Protein AF-A0A937VFS0-F1 (afdb_monomer)

Structure (mmCIF, N/CA/C/O backbone):
data_AF-A0A937VFS0-F1
#
_entry.id   AF-A0A937VFS0-F1
#
loop_
_atom_site.group_PDB
_atom_site.id
_atom_site.type_symbol
_atom_site.label_atom_id
_atom_site.label_alt_id
_atom_site.label_comp_id
_atom_site.label_asym_id
_atom_site.label_entity_id
_atom_site.label_seq_id
_atom_site.pdbx_PDB_ins_code
_atom_site.Cartn_x
_atom_site.Cartn_y
_atom_site.Cartn_z
_atom_site.occupancy
_atom_site.B_iso_or_equiv
_atom_site.auth_seq_id
_atom_site.auth_comp_id
_atom_site.auth_asym_id
_atom_site.auth_atom_id
_atom_site.pdbx_PDB_model_num
ATOM 1 N N . MET A 1 1 ? -36.036 28.604 27.151 1.00 49.78 1 MET A N 1
ATOM 2 C CA . MET A 1 1 ? -35.377 28.266 25.862 1.00 49.78 1 MET A CA 1
ATOM 3 C C . MET A 1 1 ? -34.159 29.137 25.512 1.00 49.78 1 MET A C 1
ATOM 5 O O . MET A 1 1 ? -33.179 28.580 25.036 1.00 49.78 1 MET A O 1
ATOM 9 N N . GLY A 1 2 ? -34.149 30.454 25.779 1.00 55.84 2 GLY A N 1
ATOM 10 C CA . GLY A 1 2 ? -33.044 31.351 25.376 1.00 55.84 2 GLY A CA 1
ATOM 11 C C . GLY A 1 2 ? -31.648 31.045 25.956 1.00 55.84 2 GLY A C 1
ATOM 12 O O . GLY A 1 2 ? -30.674 31.070 25.211 1.00 55.84 2 GLY A O 1
ATOM 13 N N . LYS A 1 3 ? -31.529 30.680 27.246 1.00 60.06 3 LYS A N 1
ATOM 14 C CA . LYS A 1 3 ? -30.225 30.424 27.910 1.00 60.06 3 LYS A CA 1
ATOM 15 C C . LYS A 1 3 ? -29.471 29.181 27.395 1.00 60.06 3 LYS A C 1
ATOM 17 O O . LYS A 1 3 ? -28.246 29.168 27.371 1.00 60.06 3 LYS A O 1
ATOM 22 N N . ALA A 1 4 ? -30.187 28.134 26.980 1.00 59.44 4 ALA A N 1
ATOM 23 C CA . ALA A 1 4 ? -29.567 26.921 26.432 1.00 59.44 4 ALA A CA 1
ATOM 24 C C . ALA A 1 4 ? -29.065 27.144 24.995 1.00 59.44 4 ALA A C 1
ATOM 26 O O . ALA A 1 4 ? -27.988 26.683 24.620 1.00 59.44 4 ALA A O 1
ATOM 27 N N . MET A 1 5 ? -29.817 27.919 24.209 1.00 60.12 5 MET A N 1
ATOM 28 C CA . MET A 1 5 ? -29.445 28.284 22.843 1.00 60.12 5 MET A CA 1
ATOM 29 C C . MET A 1 5 ? -28.196 29.180 22.816 1.00 60.12 5 MET A C 1
ATOM 31 O O . MET A 1 5 ? -27.306 28.962 21.997 1.00 60.12 5 MET A O 1
ATOM 35 N N . THR A 1 6 ? -28.068 30.121 23.759 1.00 73.94 6 THR A N 1
ATOM 36 C CA . THR A 1 6 ? -26.863 30.959 23.891 1.00 73.94 6 THR A CA 1
ATOM 37 C C . THR A 1 6 ? -25.636 30.168 24.347 1.00 73.94 6 THR A C 1
ATOM 39 O O . THR A 1 6 ? -24.530 30.448 23.887 1.00 73.94 6 THR A O 1
ATOM 42 N N . ALA A 1 7 ? -25.801 29.140 25.186 1.00 76.25 7 ALA A N 1
ATOM 43 C CA . ALA A 1 7 ? -24.705 28.253 25.577 1.00 76.25 7 ALA A CA 1
ATOM 44 C C . ALA A 1 7 ? -24.178 27.412 24.398 1.00 76.25 7 ALA A C 1
ATOM 46 O O . ALA A 1 7 ? -22.964 27.337 24.200 1.00 76.25 7 ALA A O 1
ATOM 47 N N . ASN A 1 8 ? -25.065 26.831 23.583 1.00 77.56 8 ASN A N 1
ATOM 48 C CA . ASN A 1 8 ? -24.670 26.053 22.402 1.00 77.56 8 ASN A CA 1
ATOM 49 C C . ASN A 1 8 ? -24.023 26.928 21.320 1.00 77.56 8 ASN A C 1
ATOM 51 O O . ASN A 1 8 ? -23.024 26.522 20.728 1.00 77.56 8 ASN A O 1
ATOM 55 N N . ALA A 1 9 ? -24.532 28.145 21.110 1.00 80.00 9 ALA A N 1
ATOM 56 C CA . ALA A 1 9 ? -23.933 29.101 20.182 1.00 80.00 9 ALA A CA 1
ATOM 57 C C . ALA A 1 9 ? -22.512 29.507 20.609 1.00 80.00 9 ALA A C 1
ATOM 59 O O . ALA A 1 9 ? -21.603 29.507 19.784 1.00 80.00 9 ALA A O 1
ATOM 60 N N . ARG A 1 10 ? -22.286 29.771 21.906 1.00 81.31 10 ARG A N 1
ATOM 61 C CA . ARG A 1 10 ? -20.939 30.050 22.440 1.00 81.31 10 ARG A CA 1
ATOM 62 C C . ARG A 1 10 ? -19.991 28.872 22.232 1.00 81.31 10 ARG A C 1
ATOM 64 O O . ARG A 1 10 ? -18.867 29.071 21.792 1.00 81.31 10 ARG A O 1
ATOM 71 N N . ARG A 1 11 ? -20.445 27.646 22.514 1.00 81.81 11 ARG A N 1
ATOM 72 C CA . ARG A 1 11 ? -19.661 26.420 22.283 1.00 81.81 11 ARG A CA 1
ATOM 73 C C . ARG A 1 11 ? -19.268 26.276 20.814 1.00 81.81 11 ARG A C 1
ATOM 75 O O . ARG A 1 11 ? -18.096 26.077 20.523 1.00 81.81 11 ARG A O 1
ATOM 82 N N . LEU A 1 12 ? -20.219 26.447 19.897 1.00 82.62 12 LEU A N 1
ATOM 83 C CA . LEU A 1 12 ? -19.935 26.413 18.465 1.00 82.62 12 LEU A CA 1
ATOM 84 C C . LEU A 1 12 ? -18.933 27.503 18.055 1.00 82.62 12 LEU A C 1
ATOM 86 O O . LEU A 1 12 ? -18.001 27.207 17.319 1.00 82.62 12 LEU A O 1
ATOM 90 N N . ALA A 1 13 ? -19.070 28.729 18.566 1.00 84.62 13 ALA A N 1
ATOM 91 C CA . ALA A 1 13 ? -18.135 29.815 18.271 1.00 84.62 13 ALA A CA 1
ATOM 92 C C . ALA A 1 13 ? -16.701 29.488 18.720 1.00 84.62 13 ALA A C 1
ATOM 94 O O . ALA A 1 13 ? -15.767 29.647 17.938 1.00 84.62 13 ALA A O 1
ATOM 95 N N . PHE A 1 14 ? -16.519 28.964 19.937 1.00 84.81 14 PHE A N 1
ATOM 96 C CA . PHE A 1 14 ? -15.198 28.541 20.405 1.00 84.81 14 PHE A CA 1
ATOM 97 C C . PHE A 1 14 ? -14.640 27.355 19.599 1.00 84.81 14 PHE A C 1
ATOM 99 O O . PHE A 1 14 ? -13.432 27.285 19.390 1.00 84.81 14 PHE A O 1
ATOM 106 N N . LEU A 1 15 ? -15.497 26.439 19.129 1.00 86.19 15 LEU A N 1
ATOM 107 C CA . LEU A 1 15 ? -15.070 25.300 18.316 1.00 86.19 15 LEU A CA 1
ATOM 108 C C . LEU A 1 15 ? -14.566 25.794 16.960 1.00 86.19 15 LEU A C 1
ATOM 110 O O . LEU A 1 15 ? -13.482 25.410 16.537 1.00 86.19 15 LEU A O 1
ATOM 114 N N . LEU A 1 16 ? -15.328 26.670 16.302 1.00 86.94 16 LEU A N 1
ATOM 115 C CA . LEU A 1 16 ? -14.942 27.274 15.028 1.00 86.94 16 LEU A CA 1
ATOM 116 C C . LEU A 1 16 ? -13.667 28.110 15.167 1.00 86.94 16 LEU A C 1
ATOM 118 O O . LEU A 1 16 ? -12.795 28.031 14.307 1.00 86.94 16 LEU A O 1
ATOM 122 N N . PHE A 1 17 ? -13.521 28.853 16.267 1.00 88.38 17 PHE A N 1
ATOM 123 C CA . PHE A 1 17 ? -12.296 29.592 16.567 1.00 88.38 17 PHE A CA 1
ATOM 124 C C . PHE A 1 17 ? -11.093 28.657 16.757 1.00 88.38 17 PHE A C 1
ATOM 126 O O . PHE A 1 17 ? -10.043 28.876 16.157 1.00 88.38 17 PHE A O 1
ATOM 133 N N . GLY A 1 18 ? -11.257 27.574 17.523 1.00 88.62 18 GLY A N 1
ATOM 134 C CA . GLY A 1 18 ? -10.220 26.559 17.711 1.00 88.62 18 GLY A CA 1
ATOM 135 C C . GLY A 1 18 ? -9.815 25.873 16.402 1.00 88.62 18 GLY A C 1
ATOM 136 O O . GLY A 1 18 ? -8.627 25.751 16.109 1.00 88.62 18 GLY A O 1
ATOM 137 N N . LEU A 1 19 ? -10.790 25.502 15.566 1.00 89.38 19 LEU A N 1
ATOM 138 C CA . LEU A 1 19 ? -10.541 24.955 14.228 1.00 89.38 19 LEU A CA 1
ATOM 139 C C . LEU A 1 19 ? -9.841 25.969 13.309 1.00 89.38 19 LEU A C 1
ATOM 141 O O . LEU A 1 19 ? -8.968 25.581 12.538 1.00 89.38 19 LEU A O 1
ATOM 145 N N . GLY A 1 20 ? -10.173 27.259 13.417 1.00 90.25 20 GLY A N 1
ATOM 146 C CA . GLY A 1 20 ? -9.498 28.339 12.695 1.00 90.25 20 GLY A CA 1
ATOM 147 C C . GLY A 1 20 ? -8.024 28.474 13.081 1.00 90.25 20 GLY A C 1
ATOM 148 O O . GLY A 1 20 ? -7.164 28.508 12.204 1.00 90.25 20 GLY A O 1
ATOM 149 N N . LEU A 1 21 ? -7.710 28.465 14.382 1.00 91.12 21 LEU A N 1
ATOM 150 C CA . LEU A 1 21 ? -6.324 28.460 14.870 1.00 91.12 21 LEU A CA 1
ATOM 151 C C . LEU A 1 21 ? -5.559 27.212 14.413 1.00 91.12 21 LEU A C 1
ATOM 153 O O . LEU A 1 21 ? -4.416 27.324 13.969 1.00 91.12 21 LEU A O 1
ATOM 157 N N . ALA A 1 22 ? -6.204 26.042 14.452 1.00 91.62 22 ALA A N 1
ATOM 158 C CA . ALA A 1 22 ? -5.615 24.806 13.948 1.00 91.62 22 ALA A CA 1
ATOM 159 C C . ALA A 1 22 ? -5.317 24.884 12.442 1.00 91.62 22 ALA A C 1
ATOM 161 O O . ALA A 1 22 ? -4.246 24.468 12.010 1.00 91.62 22 ALA A O 1
ATOM 162 N N . ALA A 1 23 ? -6.203 25.479 11.641 1.00 91.81 23 ALA A N 1
ATOM 163 C CA . ALA A 1 23 ? -5.957 25.688 10.215 1.00 91.81 23 ALA A CA 1
ATOM 164 C C . ALA A 1 23 ? -4.775 26.636 9.952 1.00 91.81 23 ALA A C 1
ATOM 166 O O . ALA A 1 23 ? -3.958 26.364 9.070 1.00 91.81 23 ALA A O 1
ATOM 167 N N . ILE A 1 24 ? -4.635 27.710 10.738 1.00 91.31 24 ILE A N 1
ATOM 168 C CA . ILE A 1 24 ? -3.489 28.626 10.633 1.00 91.31 24 ILE A CA 1
ATOM 169 C C . ILE A 1 24 ? -2.194 27.890 10.990 1.00 91.31 24 ILE A C 1
ATOM 171 O O . ILE A 1 24 ? -1.259 27.901 10.189 1.00 91.31 24 ILE A O 1
ATOM 175 N N . GLY A 1 25 ? -2.155 27.189 12.128 1.00 90.75 25 GLY A N 1
ATOM 176 C CA . GLY A 1 25 ? -0.986 26.404 12.537 1.00 90.75 25 GLY A CA 1
ATOM 177 C C . GLY A 1 25 ? -0.602 25.339 11.504 1.00 90.75 25 GLY A C 1
ATOM 178 O O . GLY A 1 25 ? 0.568 25.204 11.152 1.00 90.75 25 GLY A O 1
ATOM 179 N N . GLN A 1 26 ? -1.588 24.651 10.921 1.00 91.44 26 GLN A N 1
ATOM 180 C CA . GLN A 1 26 ? -1.348 23.680 9.853 1.00 91.44 26 GLN A CA 1
ATOM 181 C C . GLN A 1 26 ? -0.761 24.336 8.594 1.00 91.44 26 GLN A C 1
ATOM 183 O O . GLN A 1 26 ? 0.167 23.797 7.996 1.00 91.44 26 GLN A O 1
ATOM 188 N N . SER A 1 27 ? -1.230 25.532 8.223 1.00 91.00 27 SER A N 1
ATOM 189 C CA . SER A 1 27 ? -0.673 26.262 7.078 1.00 91.00 27 SER A CA 1
ATOM 190 C C . SER A 1 27 ? 0.799 26.651 7.274 1.00 91.00 27 SER A C 1
ATOM 192 O O . SER A 1 27 ? 1.555 26.709 6.303 1.00 91.00 27 SER A O 1
ATOM 194 N N . TYR A 1 28 ? 1.229 26.873 8.521 1.00 89.69 28 TYR A N 1
ATOM 195 C CA . TYR A 1 28 ? 2.627 27.158 8.846 1.00 89.69 28 TYR A CA 1
ATOM 196 C C . TYR A 1 28 ? 3.491 25.903 8.682 1.00 89.69 28 TYR A C 1
ATOM 198 O O . TYR A 1 28 ? 4.569 25.985 8.087 1.00 89.69 28 TYR A O 1
ATOM 206 N N . PHE A 1 29 ? 2.996 24.732 9.110 1.00 88.12 29 PHE A N 1
ATOM 207 C CA . PHE A 1 29 ? 3.655 23.453 8.826 1.00 88.12 29 PHE A CA 1
ATOM 208 C C . PHE A 1 29 ? 3.804 23.215 7.319 1.00 88.12 29 PHE A C 1
ATOM 210 O O . PHE A 1 29 ? 4.900 22.897 6.859 1.00 88.12 29 PHE A O 1
ATOM 217 N N . ASP A 1 30 ? 2.745 23.448 6.539 1.00 86.12 30 ASP A N 1
ATOM 218 C CA . ASP A 1 30 ? 2.755 23.226 5.087 1.00 86.12 30 ASP A CA 1
ATOM 219 C C . ASP A 1 30 ? 3.764 24.119 4.356 1.00 86.12 30 ASP A C 1
ATOM 221 O O . ASP A 1 30 ? 4.402 23.691 3.388 1.00 86.12 30 ASP A O 1
ATOM 225 N N . ARG A 1 31 ? 3.914 25.364 4.825 1.00 85.88 31 ARG A N 1
ATOM 226 C CA . ARG A 1 31 ? 4.885 26.334 4.299 1.00 85.88 31 ARG A CA 1
ATOM 227 C C . ARG A 1 31 ? 6.288 26.138 4.872 1.00 85.88 31 ARG A C 1
ATOM 229 O O . ARG A 1 31 ? 7.223 26.747 4.363 1.00 85.88 31 ARG A O 1
ATOM 236 N N . LYS A 1 32 ? 6.443 25.285 5.891 1.00 84.31 32 LYS A N 1
ATOM 237 C CA . LYS A 1 32 ? 7.685 25.070 6.650 1.00 84.31 32 LYS A CA 1
ATOM 238 C C . LYS A 1 32 ? 8.241 26.374 7.243 1.00 84.31 32 LYS A C 1
ATOM 240 O O . LYS A 1 32 ? 9.450 26.588 7.255 1.00 84.31 32 LYS A O 1
ATOM 245 N N . ILE A 1 33 ? 7.355 27.241 7.736 1.00 82.75 33 ILE A N 1
ATOM 246 C CA . ILE A 1 33 ? 7.699 28.539 8.337 1.00 82.75 33 ILE A CA 1
ATOM 247 C C . ILE A 1 33 ? 7.405 28.481 9.839 1.00 82.75 33 ILE A C 1
ATOM 249 O O . ILE A 1 33 ? 6.367 27.955 10.228 1.00 82.75 33 ILE A O 1
ATOM 253 N N . GLN A 1 34 ? 8.308 29.028 10.666 1.00 85.44 34 GLN A N 1
ATOM 254 C CA . GLN A 1 34 ? 8.106 29.239 12.111 1.00 85.44 34 GLN A CA 1
ATOM 255 C C . GLN A 1 34 ? 7.510 28.014 12.836 1.00 85.44 34 GLN A C 1
ATOM 257 O O . GLN A 1 34 ? 6.390 28.037 13.342 1.00 85.44 34 GLN A O 1
ATOM 262 N N . PHE A 1 35 ? 8.277 26.919 12.888 1.00 86.25 35 PHE A N 1
ATOM 263 C CA . PHE A 1 35 ? 7.813 25.623 13.403 1.00 86.25 35 PHE A CA 1
ATOM 264 C C . PHE A 1 35 ? 7.177 25.688 14.805 1.00 86.25 35 PHE A C 1
ATOM 266 O O . PHE A 1 35 ? 6.159 25.041 15.049 1.00 86.25 35 PHE A O 1
ATOM 273 N N . TYR A 1 36 ? 7.756 26.462 15.726 1.00 87.12 36 TYR A N 1
ATOM 274 C CA . TYR A 1 36 ? 7.223 26.577 17.086 1.00 87.12 36 TYR A CA 1
ATOM 275 C C . TYR A 1 36 ? 5.882 27.315 17.119 1.00 87.12 36 TYR A C 1
ATOM 277 O O . TYR A 1 36 ? 4.968 26.862 17.802 1.00 87.12 36 TYR A O 1
ATOM 285 N N . ASP A 1 37 ? 5.723 28.380 16.332 1.00 86.62 37 ASP A N 1
ATOM 286 C CA . ASP A 1 37 ? 4.456 29.114 16.229 1.00 86.62 37 ASP A CA 1
ATOM 287 C C . ASP A 1 37 ? 3.365 28.224 15.627 1.00 86.62 37 ASP A C 1
ATOM 289 O O . ASP A 1 37 ? 2.240 28.187 16.127 1.00 86.62 37 ASP A O 1
ATOM 293 N N . ALA A 1 38 ? 3.724 27.429 14.613 1.00 86.06 38 ALA A N 1
ATOM 294 C CA . ALA A 1 38 ? 2.848 26.418 14.029 1.00 86.06 38 ALA A CA 1
ATOM 295 C C . ALA A 1 38 ? 2.343 25.433 15.094 1.00 86.06 38 ALA A C 1
ATOM 297 O O . ALA A 1 38 ? 1.139 25.193 15.205 1.00 86.06 38 ALA A O 1
ATOM 298 N N . LEU A 1 39 ? 3.258 24.907 15.917 1.00 87.69 39 LEU A N 1
ATOM 299 C CA . LEU A 1 39 ? 2.944 23.960 16.983 1.00 87.69 39 LEU A CA 1
ATOM 300 C C . LEU A 1 39 ? 2.034 24.576 18.053 1.00 87.69 39 LEU A C 1
ATOM 302 O O . LEU A 1 39 ? 1.061 23.938 18.460 1.00 87.69 39 LEU A O 1
ATOM 306 N N . TRP A 1 40 ? 2.313 25.811 18.475 1.00 88.12 40 TRP A N 1
ATOM 307 C CA . TRP A 1 40 ? 1.502 26.524 19.462 1.00 88.12 40 TRP A CA 1
ATOM 308 C C . TRP A 1 40 ? 0.091 26.808 18.953 1.00 88.12 40 TRP A C 1
ATOM 310 O O . TRP A 1 40 ? -0.877 26.472 19.634 1.00 88.12 40 TRP A O 1
ATOM 320 N N . LEU A 1 41 ? -0.044 27.377 17.751 1.00 88.50 41 LEU A N 1
ATOM 321 C CA . LEU A 1 41 ? -1.343 27.693 17.152 1.00 88.50 41 LEU A CA 1
ATOM 322 C C . LEU A 1 41 ? -2.176 26.428 16.924 1.00 88.50 41 LEU A C 1
ATOM 324 O O . LEU A 1 41 ? -3.362 26.392 17.264 1.00 88.50 41 LEU A O 1
ATOM 328 N N . PHE A 1 42 ? -1.539 25.372 16.411 1.00 86.81 42 PHE A N 1
ATOM 329 C CA . PHE A 1 42 ? -2.190 24.091 16.163 1.00 86.81 42 PHE A CA 1
ATOM 330 C C . PHE A 1 42 ? -2.652 23.425 17.465 1.00 86.81 42 PHE A C 1
ATOM 332 O O . PHE A 1 42 ? -3.822 23.057 17.599 1.00 86.81 42 PHE A O 1
ATOM 339 N N . GLY A 1 43 ? -1.760 23.326 18.456 1.00 85.19 43 GLY A N 1
ATOM 340 C CA . GLY A 1 43 ? -2.053 22.728 19.757 1.00 85.19 43 GLY A CA 1
ATOM 341 C C . GLY A 1 43 ? -3.122 23.491 20.542 1.00 85.19 43 GLY A C 1
ATOM 342 O O . GLY A 1 43 ? -4.060 22.878 21.054 1.00 85.19 43 GLY A O 1
ATOM 343 N N . LEU A 1 44 ? -3.031 24.825 20.593 1.00 88.31 44 LEU A N 1
ATOM 344 C CA . LEU A 1 44 ? -4.012 25.678 21.270 1.00 88.31 44 LEU A CA 1
ATOM 345 C C . LEU A 1 44 ? -5.395 25.566 20.618 1.00 88.31 44 LEU A C 1
ATOM 347 O O . LEU A 1 44 ? -6.395 25.393 21.317 1.00 88.31 44 LEU A O 1
ATOM 351 N N . GLY A 1 45 ? -5.452 25.624 19.284 1.00 83.50 45 GLY A N 1
ATOM 352 C CA . GLY A 1 45 ? -6.698 25.512 18.530 1.00 83.50 45 GLY A CA 1
ATOM 353 C C . GLY A 1 45 ? -7.435 24.200 18.802 1.00 83.50 45 GLY A C 1
ATOM 354 O O . GLY A 1 45 ? -8.637 24.190 19.085 1.00 83.50 45 GLY A O 1
ATOM 355 N N . LEU A 1 46 ? -6.699 23.088 18.811 1.00 83.69 46 LEU A N 1
ATOM 356 C CA . LEU A 1 46 ? -7.252 21.770 19.114 1.00 83.69 46 LEU A CA 1
ATOM 357 C C . LEU A 1 46 ? -7.630 21.606 20.585 1.00 83.69 46 LEU A C 1
ATOM 359 O O . LEU A 1 46 ? -8.684 21.042 20.876 1.00 83.69 46 LEU A O 1
ATOM 363 N N . GLY A 1 47 ? -6.823 22.128 21.512 1.00 82.75 47 GLY A N 1
ATOM 364 C CA . GLY A 1 47 ? -7.147 22.126 22.939 1.00 82.75 47 GLY A CA 1
ATOM 365 C C . GLY A 1 47 ? -8.484 22.817 23.215 1.00 82.75 47 GLY A C 1
ATOM 366 O O . GLY A 1 47 ? -9.339 22.262 23.907 1.00 82.75 47 GLY A O 1
ATOM 367 N N . LEU A 1 48 ? -8.712 23.980 22.596 1.00 81.75 48 LEU A N 1
ATOM 368 C CA . LEU A 1 48 ? -9.991 24.690 22.666 1.00 81.75 48 LEU A CA 1
ATOM 369 C C . LEU A 1 48 ? -11.137 23.853 22.083 1.00 81.75 48 LEU A C 1
ATOM 371 O O . LEU A 1 48 ? -12.158 23.680 22.750 1.00 81.75 48 LEU A O 1
ATOM 375 N N . ALA A 1 49 ? -10.961 23.285 20.886 1.00 78.81 49 ALA A N 1
ATOM 376 C CA . ALA A 1 49 ? -11.970 22.454 20.226 1.00 78.81 49 ALA A CA 1
ATOM 377 C C . ALA A 1 49 ? -12.381 21.232 21.072 1.00 78.81 49 ALA A C 1
ATOM 379 O O . ALA A 1 49 ? -13.573 20.944 21.223 1.00 78.81 49 ALA A O 1
ATOM 380 N N . VAL A 1 50 ? -11.407 20.548 21.678 1.00 78.31 50 VAL A N 1
ATOM 381 C CA . VAL A 1 50 ? -11.635 19.373 22.529 1.00 78.31 50 VAL A CA 1
ATOM 382 C C . VAL A 1 50 ? -12.367 19.766 23.808 1.00 78.31 50 VAL A C 1
ATOM 384 O O . VAL A 1 50 ? -13.412 19.187 24.094 1.00 78.31 50 VAL A O 1
ATOM 387 N N . LEU A 1 51 ? -11.898 20.784 24.542 1.00 77.50 51 LEU A N 1
ATOM 388 C CA . LEU A 1 51 ? -12.507 21.231 25.809 1.00 77.50 51 LEU A CA 1
ATOM 389 C C . LEU A 1 51 ? -14.006 21.548 25.682 1.00 77.50 51 LEU A C 1
ATOM 391 O O . LEU A 1 51 ? -14.773 21.378 26.633 1.00 77.50 51 LEU A O 1
ATOM 395 N N . ILE A 1 52 ? -14.440 21.992 24.506 1.00 70.00 52 ILE A N 1
ATOM 396 C CA . ILE A 1 52 ? -15.845 22.271 24.204 1.00 70.00 52 ILE A CA 1
ATOM 397 C C . ILE A 1 52 ? -16.627 20.983 23.956 1.00 70.00 52 ILE A C 1
ATOM 399 O O . ILE A 1 52 ? -17.709 20.824 24.527 1.00 70.00 52 ILE A O 1
ATOM 403 N N . GLY A 1 53 ? -16.076 20.062 23.155 1.00 60.41 53 GLY A N 1
ATOM 404 C CA . GLY A 1 53 ? -16.669 18.744 22.909 1.00 60.41 53 GLY A CA 1
ATOM 405 C C . GLY A 1 53 ? -16.875 17.954 24.206 1.00 60.41 53 GLY A C 1
ATOM 406 O O . GLY A 1 53 ? -17.928 17.352 24.412 1.00 60.41 53 GLY A O 1
ATOM 407 N N . LEU A 1 54 ? -15.933 18.065 25.150 1.00 58.22 54 LEU A N 1
ATOM 408 C CA . LEU A 1 54 ? -16.027 17.453 26.481 1.00 58.22 54 LEU A CA 1
ATOM 409 C C . LEU A 1 54 ? -17.226 17.957 27.305 1.00 58.22 54 LEU A C 1
ATOM 411 O O . LEU A 1 54 ? -17.849 17.194 28.044 1.00 58.22 54 LEU A O 1
ATOM 415 N N . ARG A 1 55 ? -17.606 19.234 27.167 1.00 62.75 55 ARG A N 1
ATOM 416 C CA . ARG A 1 55 ? -18.732 19.833 27.914 1.00 62.75 55 ARG A CA 1
ATOM 417 C C . ARG A 1 55 ? -20.109 19.457 27.358 1.00 62.75 55 ARG A C 1
ATOM 419 O O . ARG A 1 55 ? -21.123 19.749 28.001 1.00 62.75 55 ARG A O 1
ATOM 426 N N . GLN A 1 56 ? -20.176 18.867 26.167 1.00 56.22 56 GLN A N 1
ATOM 427 C CA . GLN A 1 56 ? -21.427 18.436 25.541 1.00 56.22 56 GLN A CA 1
ATOM 428 C C . GLN A 1 56 ? -21.839 17.043 26.028 1.00 56.22 56 GLN A C 1
ATOM 430 O O . GLN A 1 56 ? -22.980 16.864 26.449 1.00 56.22 56 GLN A O 1
ATOM 435 N N . VAL A 1 57 ? -20.889 16.108 26.105 1.00 49.53 57 VAL A N 1
ATOM 436 C CA . VAL A 1 57 ? -21.149 14.736 26.571 1.00 49.53 57 VAL A CA 1
ATOM 437 C C . VAL A 1 57 ? -21.426 14.676 28.068 1.00 49.53 57 VAL A C 1
ATOM 439 O O . VAL A 1 57 ? -22.302 13.933 28.483 1.00 49.53 57 VAL A O 1
ATOM 442 N N . ALA A 1 58 ? -20.803 15.531 28.885 1.00 45.31 58 ALA A N 1
ATOM 443 C CA . ALA A 1 58 ? -21.181 15.659 30.298 1.00 45.31 58 ALA A CA 1
ATOM 444 C C . ALA A 1 58 ? -22.645 16.128 30.491 1.00 45.31 58 ALA A C 1
ATOM 446 O O . ALA A 1 58 ? -23.256 15.875 31.529 1.00 45.31 58 ALA A O 1
ATOM 447 N N . GLY A 1 59 ? -23.217 16.819 29.495 1.00 45.03 59 GLY A N 1
ATOM 4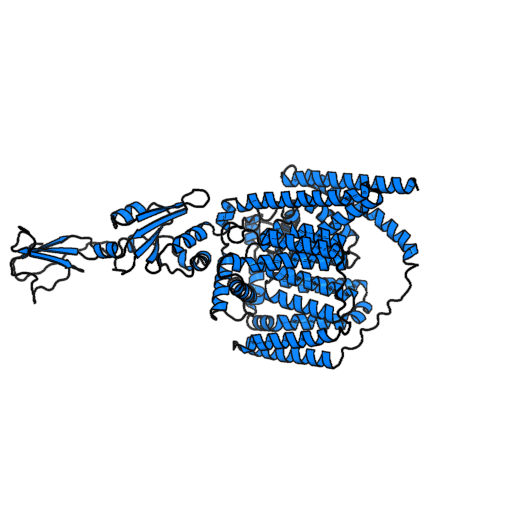48 C CA . GLY A 1 59 ? -24.633 17.190 29.456 1.00 45.03 59 GLY A CA 1
ATOM 449 C C . GLY A 1 59 ? -25.525 16.046 28.973 1.00 45.03 59 GLY A C 1
ATOM 450 O O . GLY A 1 59 ? -26.561 15.797 29.585 1.00 45.03 59 GLY A O 1
ATOM 451 N N . GLU A 1 60 ? -25.092 15.316 27.940 1.00 44.31 60 GLU A N 1
ATOM 452 C CA . GLU A 1 60 ? -25.784 14.115 27.456 1.00 44.31 60 GLU A CA 1
ATOM 453 C C . GLU A 1 60 ? -25.775 12.988 28.490 1.00 44.31 60 GLU A C 1
ATOM 455 O O . GLU A 1 60 ? -26.814 12.376 28.657 1.00 44.31 60 GLU A O 1
ATOM 460 N N . GLN A 1 61 ? -24.700 12.802 29.266 1.00 38.38 61 GLN A N 1
ATOM 461 C CA . GLN A 1 61 ? -24.635 11.883 30.413 1.00 38.38 61 GLN A CA 1
ATOM 462 C C . GLN A 1 61 ? -25.523 12.306 31.591 1.00 38.38 61 GLN A C 1
ATOM 464 O O . GLN A 1 61 ? -25.923 11.470 32.391 1.00 38.38 61 GLN A O 1
ATOM 469 N N . ARG A 1 62 ? -25.880 13.592 31.719 1.00 35.12 62 ARG A N 1
ATOM 470 C CA . ARG A 1 62 ? -26.864 14.053 32.719 1.00 35.12 62 ARG A CA 1
ATOM 471 C C . ARG A 1 62 ? -28.307 13.894 32.239 1.00 35.12 62 ARG A C 1
ATOM 473 O O . ARG A 1 62 ? -29.169 13.589 33.053 1.00 35.12 62 ARG A O 1
ATOM 480 N N . SER A 1 63 ? -28.579 14.052 30.941 1.00 32.59 63 SER A N 1
ATOM 481 C CA . SER A 1 63 ? -29.899 13.749 30.359 1.00 32.59 63 SER A CA 1
ATOM 482 C C . SER A 1 63 ? -30.115 12.255 30.108 1.00 32.59 63 SER A C 1
ATOM 484 O O . SER A 1 63 ? -31.236 11.775 30.222 1.00 32.59 63 SER A O 1
ATOM 486 N N . SER A 1 64 ? -29.048 11.506 29.823 1.00 32.50 64 SER A N 1
ATOM 487 C CA . SER A 1 64 ? -29.035 10.049 29.835 1.00 32.50 64 SER A CA 1
ATOM 488 C C . SER A 1 64 ? -28.901 9.533 31.258 1.00 32.50 64 SER A C 1
ATOM 490 O O . SER A 1 64 ? -29.380 8.460 31.498 1.00 32.50 64 SER A O 1
ATOM 492 N N . GLY A 1 65 ? -28.448 10.284 32.260 1.00 29.77 65 GLY A N 1
ATOM 493 C CA . GLY A 1 65 ? -28.617 9.876 33.663 1.00 29.77 65 GLY A CA 1
ATOM 494 C C . GLY A 1 65 ? -30.094 9.726 34.069 1.00 29.77 65 GLY A C 1
ATOM 495 O O . GLY A 1 65 ? -30.421 8.907 34.921 1.00 29.77 65 GLY A O 1
ATOM 496 N N . ALA A 1 66 ? -30.998 10.454 33.398 1.00 32.41 66 ALA A N 1
ATOM 497 C CA . ALA A 1 66 ? -32.451 10.305 33.521 1.00 32.41 66 ALA A CA 1
ATOM 498 C C . ALA A 1 66 ? -33.074 9.348 32.471 1.00 32.41 66 ALA A C 1
ATOM 500 O O . ALA A 1 66 ? -34.231 8.966 32.605 1.00 32.41 66 ALA A O 1
ATOM 501 N N . GLY A 1 67 ? -32.317 8.939 31.441 1.00 28.38 67 GLY A N 1
ATOM 502 C CA . GLY A 1 67 ? -32.740 8.020 30.363 1.00 28.38 67 GLY A CA 1
ATOM 503 C C . GLY A 1 67 ? -32.065 6.634 30.373 1.00 28.38 67 GLY A C 1
ATOM 504 O O . GLY A 1 67 ? -32.580 5.693 29.788 1.00 28.38 67 GLY A O 1
ATOM 505 N N . GLU A 1 68 ? -30.970 6.476 31.109 1.00 33.84 68 GLU A N 1
ATOM 506 C CA . GLU A 1 68 ? -30.279 5.247 31.526 1.00 33.84 68 GLU A CA 1
ATOM 507 C C . GLU A 1 68 ? -30.908 4.713 32.819 1.00 33.84 68 GLU A C 1
ATOM 509 O O . GLU A 1 68 ? -30.690 3.563 33.177 1.00 33.84 68 GLU A O 1
ATOM 514 N N . GLN A 1 69 ? -31.774 5.502 33.467 1.00 31.84 69 GLN A N 1
ATOM 515 C CA . GLN A 1 69 ? -32.815 4.994 34.367 1.00 31.84 69 GLN A CA 1
ATOM 516 C C . GLN A 1 69 ? -34.113 4.611 33.619 1.00 31.84 69 GLN A C 1
ATOM 518 O O . GLN A 1 69 ? -35.043 4.104 34.237 1.00 31.84 69 GLN A O 1
ATOM 523 N N . GLY A 1 70 ? -34.174 4.805 32.292 1.00 29.80 70 GLY A N 1
ATOM 524 C CA . GLY A 1 70 ? -35.341 4.517 31.441 1.00 29.80 70 GLY A CA 1
ATOM 525 C C . GLY A 1 70 ? -35.149 3.402 30.401 1.00 29.80 70 GLY A C 1
ATOM 526 O O . GLY A 1 70 ? -36.124 2.951 29.806 1.00 29.80 70 GLY A O 1
ATOM 527 N N . SER A 1 71 ? -33.929 2.899 30.203 1.00 31.00 71 SER A N 1
ATOM 528 C CA . SER A 1 71 ? -33.684 1.586 29.599 1.00 31.00 71 SER A CA 1
ATOM 529 C C . SER A 1 71 ? -33.115 0.693 30.691 1.00 31.00 71 SER A C 1
ATOM 531 O O . SER A 1 71 ? -31.938 0.823 31.020 1.00 31.00 71 SER A O 1
ATOM 533 N N . GLY A 1 72 ? -33.970 -0.143 31.290 1.00 29.36 72 GLY A N 1
ATOM 534 C CA . GLY A 1 72 ? -33.631 -1.009 32.420 1.00 29.36 72 GLY A CA 1
ATOM 535 C C . GLY A 1 72 ? -32.224 -1.608 32.308 1.00 29.36 72 GLY A C 1
ATOM 536 O O . GLY A 1 72 ? -31.778 -2.025 31.243 1.00 29.36 72 GLY A O 1
ATOM 537 N N . GLY A 1 73 ? -31.504 -1.767 33.414 1.00 26.53 73 GLY A N 1
ATOM 538 C CA . GLY A 1 73 ? -32.057 -2.595 34.483 1.00 26.53 73 GLY A CA 1
ATOM 539 C C . GLY A 1 73 ? -32.365 -4.015 33.984 1.00 26.53 73 GLY A C 1
ATOM 540 O O . GLY A 1 73 ? -33.128 -4.736 34.602 1.00 26.53 73 GLY A O 1
ATOM 541 N N . VAL A 1 74 ? -31.811 -4.420 32.843 1.00 33.16 74 VAL A N 1
ATOM 542 C CA . VAL A 1 74 ? -31.455 -5.805 32.608 1.00 33.16 74 VAL A CA 1
ATOM 543 C C . VAL A 1 74 ? -30.030 -5.857 33.116 1.00 33.16 74 VAL A C 1
ATOM 545 O O . VAL A 1 74 ? -29.114 -5.377 32.449 1.00 33.16 74 VAL A O 1
ATOM 548 N N . GLU A 1 75 ? -29.839 -6.393 34.323 1.00 35.78 75 GLU A N 1
ATOM 549 C CA . GLU A 1 75 ? -28.640 -7.181 34.576 1.00 35.78 75 GLU A CA 1
ATOM 550 C C . GLU A 1 75 ? -28.397 -7.948 33.283 1.00 35.78 75 GLU A C 1
ATOM 552 O O . GLU A 1 75 ? -29.201 -8.819 32.938 1.00 35.78 75 GLU A O 1
ATOM 557 N N . GLU A 1 76 ? -27.376 -7.567 32.510 1.00 43.19 76 GLU A N 1
ATOM 558 C CA . GLU A 1 76 ? -26.900 -8.371 31.400 1.00 43.19 76 GLU A CA 1
ATOM 559 C C . GLU A 1 76 ? -26.339 -9.607 32.097 1.00 43.19 76 GLU A C 1
ATOM 561 O O . GLU A 1 76 ? -25.142 -9.705 32.349 1.00 43.19 76 GLU A O 1
ATOM 566 N N . HIS A 1 77 ? -27.245 -10.489 32.539 1.00 40.81 77 HIS A N 1
ATOM 567 C CA . HIS A 1 77 ? -26.978 -11.806 33.050 1.00 40.81 77 HIS A CA 1
ATOM 568 C C . HIS A 1 77 ? -26.056 -12.346 31.988 1.00 40.81 77 HIS A C 1
ATOM 570 O O . HIS A 1 77 ? -26.480 -12.547 30.845 1.00 40.81 77 HIS A O 1
ATOM 576 N N . LEU A 1 78 ? -24.775 -12.433 32.339 1.00 49.78 78 LEU A N 1
ATOM 577 C CA . LEU A 1 78 ? -23.717 -12.942 31.496 1.00 49.78 78 LEU A CA 1
ATOM 578 C C . LEU A 1 78 ? -24.036 -14.417 31.321 1.00 49.78 78 LEU A C 1
ATOM 580 O O . LEU A 1 78 ? -23.465 -15.278 31.983 1.00 49.78 78 LEU A O 1
ATOM 584 N N . ARG A 1 79 ? -25.044 -14.695 30.493 1.00 54.47 79 ARG A N 1
ATOM 585 C CA . ARG A 1 79 ? -25.464 -16.034 30.157 1.00 54.47 79 ARG A CA 1
ATOM 586 C C . ARG A 1 79 ? -24.253 -16.617 29.475 1.00 54.47 79 ARG A C 1
ATOM 588 O O . ARG A 1 79 ? -23.774 -16.093 28.465 1.00 54.47 79 ARG A O 1
ATOM 595 N N . THR A 1 80 ? -23.720 -17.654 30.099 1.00 61.09 80 THR A N 1
ATOM 596 C CA . THR A 1 80 ? -22.686 -18.466 29.493 1.00 61.09 80 THR A CA 1
ATOM 597 C C . THR A 1 80 ? -23.188 -18.865 28.109 1.00 61.09 80 THR A C 1
ATOM 599 O O . THR A 1 80 ? -24.357 -19.242 27.953 1.00 61.09 80 THR A O 1
ATOM 602 N N . PRO A 1 81 ? -22.367 -18.690 27.067 1.00 65.44 81 PRO A N 1
ATOM 603 C CA . PRO A 1 81 ? -22.822 -18.982 25.723 1.00 65.44 81 PRO A CA 1
ATOM 604 C C . PRO A 1 81 ? -23.202 -20.468 25.648 1.00 65.44 81 PRO A C 1
ATOM 606 O O . PRO A 1 81 ? -22.439 -21.333 26.084 1.00 65.44 81 PRO A O 1
ATOM 609 N N . ALA A 1 82 ? -24.394 -20.768 25.117 1.00 69.81 82 ALA A N 1
ATOM 610 C CA . ALA A 1 82 ? -24.907 -22.137 25.012 1.00 69.81 82 ALA A CA 1
ATOM 611 C C . ALA A 1 82 ? -23.871 -23.047 24.330 1.00 69.81 82 ALA A C 1
ATOM 613 O O . ALA A 1 82 ? -23.203 -22.568 23.406 1.00 69.81 82 ALA A O 1
ATOM 614 N N . PRO A 1 83 ? -23.678 -24.302 24.777 1.00 73.81 83 PRO A N 1
ATOM 615 C CA . PRO A 1 83 ? -22.634 -25.180 24.253 1.00 73.81 83 PRO A CA 1
ATOM 616 C C . PRO A 1 83 ? -22.739 -25.339 22.732 1.00 73.81 83 PRO A C 1
ATOM 618 O O . PRO A 1 83 ? -23.834 -25.321 22.165 1.00 73.81 83 PRO A O 1
ATOM 621 N N . LEU A 1 84 ? -21.588 -25.481 22.067 1.00 78.00 84 LEU A N 1
ATOM 622 C CA . LEU A 1 84 ? -21.557 -25.751 20.632 1.00 78.00 84 LEU A CA 1
ATOM 623 C C . LEU A 1 84 ? -22.271 -27.083 20.348 1.00 78.00 84 LEU A C 1
ATOM 625 O O . LEU A 1 84 ? -22.042 -28.056 21.071 1.00 78.00 84 LEU A O 1
ATOM 629 N N . PRO A 1 85 ? -23.098 -27.173 19.292 1.00 83.19 85 PRO A N 1
ATOM 630 C CA . PRO A 1 85 ? -23.666 -28.446 18.877 1.00 83.19 85 PRO A CA 1
ATOM 631 C C . PRO A 1 85 ? -22.554 -29.452 18.583 1.00 83.19 85 PRO A C 1
ATOM 633 O O . PRO A 1 85 ? -21.565 -29.107 17.934 1.00 83.19 85 PRO A O 1
ATOM 636 N N . LEU A 1 86 ? -22.754 -30.714 18.974 1.00 83.81 86 LEU A N 1
ATOM 637 C CA . LEU A 1 86 ? -21.781 -31.796 18.770 1.00 83.81 86 LEU A CA 1
ATOM 638 C C . LEU A 1 86 ? -21.292 -31.886 17.314 1.00 83.81 86 LEU A C 1
ATOM 640 O O . LEU A 1 86 ? -20.120 -32.134 17.059 1.00 83.81 86 LEU A O 1
ATOM 644 N N . ARG A 1 87 ? -22.175 -31.606 16.348 1.00 83.12 87 ARG A N 1
ATOM 645 C CA . ARG A 1 87 ? -21.830 -31.561 14.920 1.00 83.12 87 ARG A CA 1
ATOM 646 C C . ARG A 1 87 ? -20.811 -30.467 14.591 1.00 83.12 87 ARG A C 1
ATOM 648 O O . ARG A 1 87 ? -19.884 -30.731 13.839 1.00 83.12 87 ARG A O 1
ATOM 655 N N . SER A 1 88 ? -20.959 -29.263 15.148 1.00 83.56 88 SER A N 1
ATOM 656 C CA . SER A 1 88 ? -19.982 -28.180 14.959 1.00 83.56 88 SER A CA 1
ATOM 657 C C . SER A 1 88 ? -18.634 -28.556 15.568 1.00 83.56 88 SER A C 1
ATOM 659 O O . SER A 1 88 ? -17.609 -28.329 14.937 1.00 83.56 88 SER A O 1
ATOM 661 N N . VAL A 1 89 ? -18.631 -29.202 16.740 1.00 84.56 89 VAL A N 1
ATOM 662 C CA . VAL A 1 89 ? -17.401 -29.735 17.351 1.00 84.56 89 VAL A CA 1
ATOM 663 C C . VAL A 1 89 ? -16.750 -30.781 16.440 1.00 84.56 89 VAL A C 1
ATOM 665 O O . VAL A 1 89 ? -15.559 -30.681 16.167 1.00 84.56 89 VAL A O 1
ATOM 668 N N . ALA A 1 90 ? -17.524 -31.725 15.897 1.00 86.69 90 ALA A N 1
ATOM 669 C CA . ALA A 1 90 ? -17.020 -32.741 14.974 1.00 86.69 90 ALA A CA 1
ATOM 670 C C . ALA A 1 90 ? -16.413 -32.131 13.698 1.00 86.69 90 ALA A C 1
ATOM 672 O O . ALA A 1 90 ? -15.329 -32.538 13.290 1.00 86.69 90 ALA A O 1
ATOM 673 N N . PHE A 1 91 ? -17.056 -31.121 13.099 1.00 88.19 91 PHE A N 1
ATOM 674 C CA . PHE A 1 91 ? -16.502 -30.413 11.938 1.00 88.19 91 PHE A CA 1
ATOM 675 C C . PHE A 1 91 ? -15.212 -29.655 12.270 1.00 88.19 91 PHE A C 1
ATOM 677 O O . PHE A 1 91 ? -14.282 -29.684 11.469 1.00 88.19 91 PHE A O 1
ATOM 684 N N . VAL A 1 92 ? -15.125 -29.014 13.442 1.00 86.75 92 VAL A N 1
ATOM 685 C CA . VAL A 1 92 ? -13.891 -28.345 13.889 1.00 86.75 92 VAL A CA 1
ATOM 686 C C . VAL A 1 92 ? -12.766 -29.357 14.097 1.00 86.75 92 VAL A C 1
ATOM 688 O O . VAL A 1 92 ? -11.658 -29.129 13.625 1.00 86.75 92 VAL A O 1
ATOM 691 N N . LEU A 1 93 ? -13.038 -30.491 14.748 1.00 89.00 93 LEU A N 1
ATOM 692 C CA . LEU A 1 93 ? -12.044 -31.552 14.934 1.00 89.00 93 LEU A CA 1
ATOM 693 C C . LEU A 1 93 ? -11.588 -32.140 13.594 1.00 89.00 93 LEU A C 1
ATOM 695 O O . LEU A 1 93 ? -10.389 -32.297 13.381 1.00 89.00 93 LEU A O 1
ATOM 699 N N . ALA A 1 94 ? -12.515 -32.396 12.667 1.00 89.56 94 ALA A N 1
ATOM 700 C CA . ALA A 1 94 ? -12.185 -32.859 11.322 1.00 89.56 94 ALA A CA 1
ATOM 701 C C . ALA A 1 94 ? -11.317 -31.839 10.569 1.00 89.56 94 ALA A C 1
ATOM 703 O O . ALA A 1 94 ? -10.314 -32.216 9.972 1.00 89.56 94 ALA A O 1
ATOM 704 N N . ALA A 1 95 ? -11.653 -30.548 10.653 1.00 89.44 95 ALA A N 1
ATOM 705 C CA . ALA A 1 95 ? -10.853 -29.476 10.069 1.00 89.44 95 ALA A CA 1
ATOM 706 C C . ALA A 1 95 ? -9.425 -29.459 10.645 1.00 89.44 95 ALA A C 1
ATOM 708 O O . ALA A 1 95 ? -8.458 -29.423 9.891 1.00 89.44 95 ALA A O 1
ATOM 709 N N . ILE A 1 96 ? -9.276 -29.583 11.969 1.00 89.19 96 ILE A N 1
ATOM 710 C CA . ILE A 1 96 ? -7.963 -29.665 12.627 1.00 89.19 96 ILE A CA 1
ATOM 711 C C . ILE A 1 96 ? -7.175 -30.881 12.126 1.00 89.19 96 ILE A C 1
ATOM 713 O O . ILE A 1 96 ? -6.019 -30.726 11.745 1.00 89.19 96 ILE A O 1
ATOM 717 N N . VAL A 1 97 ? -7.783 -32.070 12.069 1.00 90.75 97 VAL A N 1
ATOM 718 C CA . VAL A 1 97 ? -7.110 -33.289 11.584 1.00 90.75 97 VAL A CA 1
ATOM 719 C C . VAL A 1 97 ? -6.643 -33.123 10.137 1.00 90.75 97 VAL A C 1
ATOM 721 O O . VAL A 1 97 ? -5.476 -33.372 9.844 1.00 90.75 97 VAL A O 1
ATOM 724 N N . VAL A 1 98 ? -7.507 -32.636 9.242 1.00 88.06 98 VAL A N 1
ATOM 725 C CA . VAL A 1 98 ? -7.142 -32.387 7.837 1.00 88.06 98 VAL A CA 1
ATOM 726 C C . VAL A 1 98 ? -6.026 -31.338 7.737 1.00 88.06 98 VAL A C 1
ATOM 728 O O . VAL A 1 98 ? -5.084 -31.513 6.963 1.00 88.06 98 VAL A O 1
ATOM 731 N N . SER A 1 99 ? -6.072 -30.286 8.561 1.00 87.25 99 SER A N 1
ATOM 732 C CA . SER A 1 99 ? -5.007 -29.282 8.641 1.00 87.25 99 SER A CA 1
ATOM 733 C C . SER A 1 99 ? -3.674 -29.882 9.086 1.00 87.25 99 SER A C 1
ATOM 735 O O . SER A 1 99 ? -2.638 -29.527 8.533 1.00 87.25 99 SER A O 1
ATOM 737 N N . LEU A 1 100 ? -3.681 -30.783 10.073 1.00 87.56 100 LEU A N 1
ATOM 738 C CA . LEU A 1 100 ? -2.476 -31.455 10.562 1.00 87.56 100 LEU A CA 1
ATOM 739 C C . LEU A 1 100 ? -1.872 -32.377 9.498 1.00 87.56 100 LEU A C 1
ATOM 741 O O . LEU A 1 100 ? -0.651 -32.444 9.378 1.00 87.56 100 LEU A O 1
ATOM 745 N N . ILE A 1 101 ? -2.707 -33.028 8.683 1.00 85.31 101 ILE A N 1
ATOM 746 C CA . ILE A 1 101 ? -2.242 -33.807 7.530 1.00 85.31 101 ILE A CA 1
ATOM 747 C C . ILE A 1 101 ? -1.560 -32.873 6.519 1.00 85.31 101 ILE A C 1
ATOM 749 O O . ILE A 1 101 ? -0.411 -33.115 6.159 1.00 85.31 101 ILE A O 1
ATOM 753 N N . ALA A 1 102 ? -2.200 -31.765 6.121 1.00 82.94 102 ALA A N 1
ATOM 754 C CA . ALA A 1 102 ? -1.601 -30.786 5.202 1.00 82.94 102 ALA A CA 1
ATOM 755 C C . ALA A 1 102 ? -0.265 -30.219 5.731 1.00 82.94 102 ALA A C 1
ATOM 757 O O . ALA A 1 102 ? 0.712 -30.089 4.988 1.00 82.94 102 ALA A O 1
ATOM 758 N N . VAL A 1 103 ? -0.196 -29.943 7.037 1.00 85.06 103 VAL A N 1
ATOM 759 C CA . VAL A 1 103 ? 1.035 -29.543 7.734 1.00 85.06 103 VAL A CA 1
ATOM 760 C C . VAL A 1 103 ? 2.105 -30.628 7.644 1.00 85.06 103 VAL A C 1
ATOM 762 O O . VAL A 1 103 ? 3.246 -30.314 7.318 1.00 85.06 103 VAL A O 1
ATOM 765 N N . ALA A 1 104 ? 1.765 -31.898 7.873 1.00 84.38 104 ALA A N 1
ATOM 766 C CA . ALA A 1 104 ? 2.724 -32.999 7.794 1.00 84.38 104 ALA A CA 1
ATOM 767 C C . ALA A 1 104 ? 3.347 -33.130 6.393 1.00 84.38 104 ALA A C 1
ATOM 769 O O . ALA A 1 104 ? 4.560 -33.313 6.285 1.00 84.38 104 ALA A O 1
ATOM 770 N N . TYR A 1 105 ? 2.554 -32.967 5.327 1.00 79.19 105 TYR A N 1
ATOM 771 C CA . TYR A 1 105 ? 3.077 -32.912 3.954 1.00 79.19 105 TYR A CA 1
ATOM 772 C C . TYR A 1 105 ? 3.991 -31.699 3.730 1.00 79.19 105 TYR A C 1
ATOM 774 O O . TYR A 1 105 ? 5.051 -31.831 3.119 1.00 79.19 105 TYR A O 1
ATOM 782 N N . THR A 1 106 ? 3.619 -30.536 4.275 1.00 76.75 106 THR A N 1
ATOM 783 C CA . THR A 1 106 ? 4.427 -29.307 4.179 1.00 76.75 106 THR A CA 1
ATOM 784 C C . THR A 1 106 ? 5.790 -29.486 4.858 1.00 76.75 106 THR A C 1
ATOM 786 O O . THR A 1 106 ? 6.823 -29.188 4.262 1.00 76.75 106 THR A O 1
ATOM 789 N N . VAL A 1 107 ? 5.816 -30.048 6.073 1.00 79.00 107 VAL A N 1
ATOM 790 C CA . VAL A 1 107 ? 7.049 -30.325 6.837 1.00 79.00 107 VAL A CA 1
ATOM 791 C C . VAL A 1 107 ? 7.951 -31.322 6.114 1.00 79.00 107 VAL A C 1
ATOM 793 O O . VAL A 1 107 ? 9.167 -31.147 6.093 1.00 79.00 107 VAL A O 1
ATOM 796 N N . ARG A 1 108 ? 7.370 -32.350 5.485 1.00 78.00 108 ARG A N 1
ATOM 797 C CA . ARG A 1 108 ? 8.122 -33.357 4.717 1.00 78.00 108 ARG A CA 1
ATOM 798 C C . ARG A 1 108 ? 8.698 -32.819 3.405 1.00 78.00 108 ARG A C 1
ATOM 800 O O . ARG A 1 108 ? 9.387 -33.562 2.716 1.00 78.00 108 ARG A O 1
ATOM 807 N N . ARG A 1 109 ? 8.423 -31.554 3.052 1.00 69.06 109 ARG A N 1
ATOM 808 C CA . ARG A 1 109 ? 8.804 -30.915 1.778 1.00 69.06 109 ARG A CA 1
ATOM 809 C C . ARG A 1 109 ? 8.347 -31.696 0.541 1.00 69.06 109 ARG A C 1
ATOM 811 O O . ARG A 1 109 ? 8.833 -31.465 -0.561 1.00 69.06 109 ARG A O 1
ATOM 818 N N . THR A 1 110 ? 7.378 -32.589 0.708 1.00 65.25 110 THR A N 1
ATOM 819 C CA . THR A 1 110 ? 6.712 -33.293 -0.382 1.00 65.25 110 THR A CA 1
ATOM 820 C C . THR A 1 110 ? 5.606 -32.384 -0.884 1.00 65.25 110 THR A C 1
ATOM 822 O O . THR A 1 110 ? 4.472 -32.453 -0.405 1.00 65.25 110 THR A O 1
ATOM 825 N N . TRP A 1 111 ? 5.962 -31.461 -1.780 1.00 67.25 111 TRP A N 1
ATOM 826 C CA . TRP A 1 111 ? 4.968 -30.604 -2.407 1.00 67.25 111 TRP A CA 1
ATOM 827 C C . TRP A 1 111 ? 4.284 -31.352 -3.538 1.00 67.25 111 TRP A C 1
ATOM 829 O O . TRP A 1 111 ? 4.866 -31.614 -4.588 1.00 67.25 111 TRP A O 1
ATOM 839 N N . THR A 1 112 ? 3.036 -31.701 -3.285 1.00 70.56 112 THR A N 1
ATOM 840 C CA . THR A 1 112 ? 2.166 -32.379 -4.227 1.00 70.56 112 THR A CA 1
ATOM 841 C C . THR A 1 112 ? 0.850 -31.588 -4.298 1.00 70.56 112 THR A C 1
ATOM 843 O O . THR A 1 112 ? 0.526 -30.812 -3.388 1.00 70.56 112 THR A O 1
ATOM 846 N N . ALA A 1 113 ? 0.110 -31.698 -5.405 1.00 69.06 113 ALA A N 1
ATOM 847 C CA . ALA A 1 113 ? -1.098 -30.899 -5.662 1.00 69.06 113 ALA A CA 1
ATOM 848 C C . ALA A 1 113 ? -2.210 -31.094 -4.603 1.00 69.06 113 ALA A C 1
ATOM 850 O O . ALA A 1 113 ? -3.153 -30.309 -4.517 1.00 69.06 113 ALA A O 1
ATOM 851 N N . GLU A 1 114 ? -2.085 -32.115 -3.761 1.00 73.94 114 GLU A N 1
ATOM 852 C CA . GLU A 1 114 ? -2.986 -32.477 -2.677 1.00 73.94 114 GLU A CA 1
ATOM 853 C C . GLU A 1 114 ? -2.892 -31.520 -1.484 1.00 73.94 114 GLU A C 1
ATOM 855 O O . GLU A 1 114 ? -3.890 -31.327 -0.795 1.00 73.94 114 GLU A O 1
ATOM 860 N N . VAL A 1 115 ? -1.747 -30.879 -1.218 1.00 75.75 115 VAL A N 1
ATOM 861 C CA . VAL A 1 115 ? -1.594 -30.034 -0.016 1.00 75.75 115 VAL A CA 1
ATOM 862 C C . VAL A 1 115 ? -2.482 -28.779 -0.056 1.00 75.75 115 VAL A C 1
ATOM 864 O O . VAL A 1 115 ? -3.178 -28.530 0.934 1.00 75.75 115 VAL A O 1
ATOM 867 N N . PRO A 1 116 ? -2.567 -28.015 -1.169 1.00 75.81 116 PRO A N 1
ATOM 868 C CA . PRO A 1 116 ? -3.574 -26.964 -1.316 1.00 75.81 116 PRO A CA 1
ATOM 869 C C . PRO A 1 116 ? -5.007 -27.487 -1.178 1.00 75.81 116 PRO A C 1
ATOM 871 O O . PRO A 1 116 ? -5.833 -26.831 -0.550 1.00 75.81 116 PRO A O 1
ATOM 874 N N . LEU A 1 117 ? -5.312 -28.669 -1.726 1.00 81.88 117 LEU A N 1
ATOM 875 C CA . LEU A 1 117 ? -6.655 -29.256 -1.673 1.00 81.88 117 LEU A CA 1
ATOM 876 C C . LEU A 1 117 ? -7.055 -29.641 -0.245 1.00 81.88 117 LEU A C 1
ATOM 878 O O . LEU A 1 117 ? -8.154 -29.309 0.195 1.00 81.88 117 LEU A O 1
ATOM 882 N N . LEU A 1 118 ? -6.155 -30.280 0.506 1.00 83.38 118 LEU A N 1
ATOM 883 C CA . LEU A 1 118 ? -6.347 -30.600 1.922 1.00 83.38 118 LEU A CA 1
ATOM 884 C C . LEU A 1 118 ? -6.519 -29.326 2.751 1.00 83.38 118 LEU A C 1
ATOM 886 O O . LEU A 1 118 ? -7.379 -29.258 3.627 1.00 83.38 118 LEU A O 1
ATOM 890 N N . TYR A 1 119 ? -5.746 -28.288 2.448 1.00 81.38 119 TYR A N 1
ATOM 891 C CA . TYR A 1 119 ? -5.874 -27.004 3.119 1.00 81.38 119 TYR A CA 1
ATOM 892 C C . TYR A 1 119 ? -7.227 -26.326 2.847 1.00 81.38 119 TYR A C 1
ATOM 894 O O . TYR A 1 119 ? -7.903 -25.892 3.782 1.00 81.38 119 TYR A O 1
ATOM 902 N N . LEU A 1 120 ? -7.676 -26.302 1.588 1.00 84.81 120 LEU A N 1
ATOM 903 C CA . LEU A 1 120 ? -9.000 -25.798 1.214 1.00 84.81 120 LEU A CA 1
ATOM 904 C C . LEU A 1 120 ? -10.128 -26.630 1.840 1.00 84.81 120 LEU A C 1
ATOM 906 O O . LEU A 1 120 ? -11.124 -26.065 2.293 1.00 84.81 120 LEU A O 1
ATOM 910 N N . LEU A 1 121 ? -9.965 -27.953 1.926 1.00 86.62 121 LEU A N 1
ATOM 911 C CA . LEU A 1 121 ? -10.911 -28.846 2.594 1.00 86.62 121 LEU A CA 1
ATOM 912 C C . LEU A 1 121 ? -10.999 -28.550 4.096 1.00 86.62 121 LEU A C 1
ATOM 914 O O . LEU A 1 121 ? -12.101 -28.417 4.625 1.00 86.62 121 LEU A O 1
ATOM 918 N N . SER A 1 122 ? -9.859 -28.402 4.775 1.00 86.25 122 SER A N 1
ATOM 919 C CA . SER A 1 122 ? -9.782 -28.011 6.188 1.00 86.25 122 SER A CA 1
ATOM 920 C C . SER A 1 122 ? -10.531 -26.697 6.444 1.00 86.25 122 SER A C 1
ATOM 922 O O . SER A 1 122 ? -11.406 -26.625 7.313 1.00 86.25 122 SER A O 1
ATOM 924 N N . LEU A 1 123 ? -10.274 -25.681 5.614 1.00 84.75 123 LEU A N 1
ATOM 925 C CA . LEU A 1 123 ? -10.970 -24.399 5.684 1.00 84.75 123 LEU A CA 1
ATOM 926 C C . LEU A 1 123 ? -12.479 -24.551 5.440 1.00 84.75 123 LEU A C 1
ATOM 928 O O . LEU A 1 123 ? -13.284 -23.984 6.180 1.00 84.75 123 LEU A O 1
ATOM 932 N N . GLY A 1 124 ? -12.872 -25.344 4.440 1.00 84.56 124 GLY A N 1
ATOM 933 C CA . GLY A 1 124 ? -14.270 -25.626 4.120 1.00 84.56 124 GLY A CA 1
ATOM 934 C C . GLY A 1 124 ? -15.015 -26.287 5.280 1.00 84.56 124 GLY A C 1
ATOM 935 O O . GLY A 1 124 ? -16.102 -25.839 5.649 1.00 84.56 124 GLY A O 1
ATOM 936 N N . LEU A 1 125 ? -14.413 -27.298 5.913 1.00 86.50 125 LEU A N 1
ATOM 937 C CA . LEU A 1 125 ? -14.965 -27.968 7.096 1.00 86.50 125 LEU A CA 1
ATOM 938 C C . LEU A 1 125 ? -15.132 -26.994 8.268 1.00 86.50 125 LEU A C 1
ATOM 940 O O . LEU A 1 125 ? -16.190 -26.971 8.904 1.00 86.50 125 LEU A O 1
ATOM 944 N N . PHE A 1 126 ? -14.129 -26.147 8.515 1.00 84.88 126 PHE A N 1
ATOM 945 C CA . PHE A 1 126 ? -14.189 -25.137 9.569 1.00 84.88 126 PHE A CA 1
ATOM 946 C C . PHE A 1 126 ? -15.307 -24.119 9.311 1.00 84.88 126 PHE A C 1
ATOM 948 O O . PHE A 1 126 ? -16.120 -23.842 10.192 1.00 84.88 126 PHE A O 1
ATOM 955 N N . VAL A 1 127 ? -15.417 -23.608 8.084 1.00 83.50 127 VAL A N 1
ATOM 956 C CA . VAL A 1 127 ? -16.475 -22.669 7.693 1.00 83.50 127 VAL A CA 1
ATOM 957 C C . VAL A 1 127 ? -17.860 -23.318 7.840 1.00 83.50 127 VAL A C 1
ATOM 959 O O . VAL A 1 127 ? -18.759 -22.715 8.428 1.00 83.50 127 VAL A O 1
ATOM 962 N N . VAL A 1 128 ? -18.042 -24.574 7.416 1.00 84.31 128 VAL A N 1
ATOM 963 C CA . VAL A 1 128 ? -19.309 -25.316 7.579 1.00 84.31 128 VAL A CA 1
ATOM 964 C C . VAL A 1 128 ? -19.718 -25.456 9.050 1.00 84.31 128 VAL A C 1
ATOM 966 O O . VAL A 1 128 ? -20.912 -25.338 9.356 1.00 84.31 128 VAL A O 1
ATOM 969 N N . ALA A 1 129 ? -18.757 -25.633 9.966 1.00 81.19 129 ALA A N 1
ATOM 970 C CA . ALA A 1 129 ? -19.016 -25.737 11.404 1.00 81.19 129 ALA A CA 1
ATOM 971 C C . ALA A 1 129 ? -19.751 -24.509 11.973 1.00 81.19 129 ALA A C 1
ATOM 973 O O . ALA A 1 129 ? -20.555 -24.649 12.904 1.00 81.19 129 ALA A O 1
ATOM 974 N N . PHE A 1 130 ? -19.511 -23.328 11.389 1.00 78.00 130 PHE A N 1
ATOM 975 C CA . PHE A 1 130 ? -20.032 -22.045 11.865 1.00 78.00 130 PHE A CA 1
ATOM 976 C C . PHE A 1 130 ? -21.059 -21.388 10.926 1.00 78.00 130 PHE A C 1
ATOM 978 O O . PHE A 1 130 ? -21.858 -20.578 11.398 1.00 78.00 130 PHE A O 1
ATOM 985 N N . LEU A 1 131 ? -21.142 -21.780 9.646 1.00 70.50 131 LEU A N 1
ATOM 986 C CA . LEU A 1 131 ? -22.199 -21.336 8.720 1.00 70.50 131 LEU A CA 1
ATOM 987 C C . LEU A 1 131 ? -23.594 -21.812 9.154 1.00 70.50 131 LEU A C 1
ATOM 989 O O . LEU A 1 131 ? -24.580 -21.094 8.997 1.00 70.50 131 LEU A O 1
ATOM 993 N N . ARG A 1 132 ? -23.698 -23.021 9.723 1.00 58.53 132 ARG A N 1
ATOM 994 C CA . ARG A 1 132 ? -24.992 -23.655 10.054 1.00 58.53 132 ARG A CA 1
ATOM 995 C C . ARG A 1 132 ? -25.557 -23.294 11.432 1.00 58.53 132 ARG A C 1
ATOM 997 O O . ARG A 1 132 ? -26.679 -23.689 11.744 1.00 58.53 132 ARG A O 1
ATOM 1004 N N . LEU A 1 133 ? -24.827 -22.513 12.230 1.00 53.31 133 LEU A N 1
ATOM 1005 C CA . LEU A 1 133 ? -25.312 -21.956 13.501 1.00 53.31 133 LEU A CA 1
ATOM 1006 C C . LEU A 1 133 ? -26.181 -20.703 13.299 1.00 53.31 133 LEU A C 1
ATOM 1008 O O . LEU A 1 133 ? -26.929 -20.313 14.191 1.00 53.31 133 LEU A O 1
ATOM 1012 N N . GLY A 1 134 ? -26.140 -20.104 12.106 1.00 49.81 134 GLY A N 1
ATOM 1013 C CA . GLY A 1 134 ? -26.965 -18.967 11.709 1.00 49.81 134 GLY A CA 1
ATOM 1014 C C . GLY A 1 134 ? -28.306 -19.365 11.091 1.00 49.81 134 GLY A C 1
ATOM 1015 O O . GLY A 1 134 ? -28.636 -18.856 10.029 1.00 49.81 134 GLY A O 1
ATOM 1016 N N . ARG A 1 135 ? -29.103 -20.241 11.725 1.00 45.75 135 ARG A N 1
ATOM 1017 C CA . ARG A 1 135 ? -30.472 -20.608 11.273 1.00 45.75 135 ARG A CA 1
ATOM 1018 C C . ARG A 1 135 ? -31.507 -19.462 11.361 1.00 45.75 135 ARG A C 1
ATOM 1020 O O . ARG A 1 135 ? -32.700 -19.706 11.510 1.00 45.75 135 ARG A O 1
ATOM 1027 N N . GLY A 1 136 ? -31.084 -18.206 11.255 1.00 49.00 136 GLY A N 1
ATOM 1028 C CA . GLY A 1 136 ? -31.998 -17.130 10.883 1.00 49.00 136 GLY A CA 1
ATOM 1029 C C . GLY A 1 136 ? -32.217 -17.184 9.374 1.00 49.00 136 GLY A C 1
ATOM 1030 O O . GLY A 1 136 ? -31.261 -17.401 8.632 1.00 49.00 136 GLY A O 1
ATOM 1031 N N . ARG A 1 137 ? -33.450 -16.974 8.891 1.00 45.69 137 ARG A N 1
ATOM 1032 C CA . ARG A 1 137 ? -33.651 -16.593 7.482 1.00 45.69 137 ARG A CA 1
ATOM 1033 C C . ARG A 1 137 ? -32.657 -15.467 7.174 1.00 45.69 137 ARG A C 1
ATOM 1035 O O . ARG A 1 137 ? -32.580 -14.524 7.963 1.00 45.69 137 ARG A O 1
ATOM 1042 N N . ILE A 1 138 ? -31.892 -15.572 6.083 1.00 46.88 138 ILE A N 1
ATOM 1043 C CA . ILE A 1 138 ? -31.069 -14.460 5.590 1.00 46.88 138 ILE A CA 1
ATOM 1044 C C . ILE A 1 138 ? -32.055 -13.361 5.199 1.00 46.88 138 ILE A C 1
ATOM 1046 O O . ILE A 1 138 ? -32.583 -13.329 4.092 1.00 46.88 138 ILE A O 1
ATOM 1050 N N . ALA A 1 139 ? -32.391 -12.507 6.159 1.00 48.38 139 ALA A N 1
ATOM 1051 C CA . ALA A 1 139 ? -33.097 -11.280 5.890 1.00 48.38 139 ALA A CA 1
ATOM 1052 C C . ALA A 1 139 ? -32.062 -10.370 5.244 1.00 48.38 139 ALA A C 1
ATOM 1054 O O . ALA A 1 139 ? -31.156 -9.885 5.925 1.00 48.38 139 ALA A O 1
ATOM 1055 N N . TRP A 1 140 ? -32.161 -10.190 3.927 1.00 50.72 140 TRP A N 1
ATOM 1056 C CA . TRP A 1 140 ? -31.417 -9.140 3.251 1.00 50.72 140 TRP A CA 1
ATOM 1057 C C . TRP A 1 140 ? -31.768 -7.827 3.955 1.00 50.72 140 TRP A C 1
ATOM 1059 O O . TRP A 1 140 ? -32.948 -7.456 3.979 1.00 50.72 140 TRP A O 1
ATOM 1069 N N . PRO A 1 141 ? -30.804 -7.165 4.619 1.00 63.38 141 PRO A N 1
ATOM 1070 C CA . PRO A 1 141 ? -31.097 -5.908 5.278 1.00 63.38 141 PRO A CA 1
ATOM 1071 C C . PRO A 1 141 ? -31.607 -4.940 4.212 1.00 63.38 141 PRO A C 1
ATOM 1073 O O . PRO A 1 141 ? -31.035 -4.849 3.125 1.00 63.38 141 PRO A O 1
ATOM 1076 N N . ARG A 1 142 ? -32.704 -4.233 4.502 1.00 76.38 142 ARG A N 1
ATOM 1077 C CA . ARG A 1 142 ? -33.151 -3.155 3.618 1.00 76.38 142 ARG A CA 1
ATOM 1078 C C . ARG A 1 142 ? -32.015 -2.139 3.528 1.00 76.38 142 ARG A C 1
ATOM 1080 O O . ARG A 1 142 ? -31.582 -1.632 4.562 1.00 76.38 142 ARG A O 1
ATOM 1087 N N . LEU A 1 143 ? -31.542 -1.879 2.309 1.00 83.00 143 LEU A N 1
ATOM 1088 C CA . LEU A 1 143 ? -30.539 -0.854 2.033 1.00 83.00 143 LEU A CA 1
ATOM 1089 C C . LEU A 1 143 ? -31.036 0.478 2.595 1.00 83.00 143 LEU A C 1
ATOM 1091 O O . LEU A 1 143 ? -32.076 0.992 2.183 1.00 83.00 143 LEU A O 1
ATOM 1095 N N . THR A 1 144 ? -30.309 1.022 3.565 1.00 89.12 144 THR A N 1
ATOM 1096 C CA . THR A 1 144 ? -30.550 2.382 4.044 1.00 89.12 144 THR A CA 1
ATOM 1097 C C . THR A 1 144 ? -29.935 3.382 3.063 1.00 89.12 144 THR A C 1
ATOM 1099 O O . THR A 1 144 ? -29.047 3.040 2.283 1.00 89.12 144 THR A O 1
ATOM 1102 N N . TRP A 1 145 ? -30.345 4.652 3.120 1.00 87.88 145 TRP A N 1
ATOM 1103 C CA . TRP A 1 145 ? -29.697 5.709 2.328 1.00 87.88 145 TRP A CA 1
ATOM 1104 C C . TRP A 1 145 ? -28.187 5.793 2.613 1.00 87.88 145 TRP A C 1
ATOM 1106 O O . TRP A 1 145 ? -27.398 6.077 1.718 1.00 87.88 145 TRP A O 1
ATOM 1116 N N . ALA A 1 146 ? -27.775 5.504 3.853 1.00 90.44 146 ALA A N 1
ATOM 1117 C CA . ALA A 1 146 ? -26.373 5.503 4.243 1.00 90.44 146 ALA A CA 1
ATOM 1118 C C . ALA A 1 146 ? -25.608 4.350 3.581 1.00 90.44 146 ALA A C 1
ATOM 1120 O O . ALA A 1 146 ? -24.446 4.525 3.234 1.00 90.44 146 ALA A O 1
ATOM 1121 N N . ASP A 1 147 ? -26.256 3.200 3.374 1.00 91.56 147 ASP A N 1
ATOM 1122 C CA . ASP A 1 147 ? -25.669 2.081 2.632 1.00 91.56 147 ASP A CA 1
ATOM 1123 C C . ASP A 1 147 ? -25.502 2.437 1.149 1.00 91.56 147 ASP A C 1
ATOM 1125 O O . ASP A 1 147 ? -24.450 2.181 0.570 1.00 91.56 147 ASP A O 1
ATOM 1129 N N . ALA A 1 148 ? -26.497 3.096 0.545 1.00 93.94 148 ALA A N 1
ATOM 1130 C CA . ALA A 1 148 ? -26.411 3.560 -0.840 1.00 93.94 148 ALA A CA 1
ATOM 1131 C C . ALA A 1 148 ? -25.273 4.579 -1.039 1.00 93.94 148 ALA A C 1
ATOM 1133 O O . ALA A 1 148 ? -24.501 4.468 -1.992 1.00 93.94 148 ALA A O 1
ATOM 1134 N N . LEU A 1 149 ? -25.110 5.531 -0.111 1.00 95.62 149 LEU A N 1
ATOM 1135 C CA . LEU A 1 149 ? -23.976 6.460 -0.142 1.00 95.62 149 LEU A CA 1
ATOM 1136 C C . LEU A 1 149 ? -22.640 5.741 0.048 1.00 95.62 149 LEU A C 1
ATOM 1138 O O . LEU A 1 149 ? -21.690 6.054 -0.660 1.00 95.62 149 LEU A O 1
ATOM 1142 N N . ALA A 1 150 ? -22.559 4.766 0.957 1.00 96.56 150 ALA A N 1
ATOM 1143 C CA . ALA A 1 150 ? -21.344 3.978 1.147 1.00 96.56 150 ALA A CA 1
ATOM 1144 C C . ALA A 1 150 ? -20.953 3.230 -0.134 1.00 96.56 150 ALA A C 1
ATOM 1146 O O . ALA A 1 150 ? -19.784 3.248 -0.511 1.00 96.56 150 ALA A O 1
ATOM 1147 N N . ILE A 1 151 ? -21.924 2.646 -0.842 1.00 97.12 151 ILE A N 1
ATOM 1148 C CA . ILE A 1 151 ? -21.701 2.028 -2.156 1.00 97.12 151 ILE A CA 1
ATOM 1149 C C . ILE A 1 151 ? -21.167 3.066 -3.150 1.00 97.12 151 ILE A C 1
ATOM 1151 O O . ILE A 1 151 ? -20.170 2.800 -3.814 1.00 97.12 151 ILE A O 1
ATOM 1155 N N . GLY A 1 152 ? -21.753 4.267 -3.200 1.00 97.94 152 GLY A N 1
ATOM 1156 C CA . GLY A 1 152 ? -21.240 5.368 -4.023 1.00 97.94 152 GLY A CA 1
ATOM 1157 C C . GLY A 1 152 ? -19.784 5.735 -3.704 1.00 97.94 152 GLY A C 1
ATOM 1158 O O . GLY A 1 152 ? -18.977 5.903 -4.616 1.00 97.94 152 GLY A O 1
ATOM 1159 N N . VAL A 1 153 ? -19.412 5.782 -2.421 1.00 98.44 153 VAL A N 1
ATOM 1160 C CA . VAL A 1 153 ? -18.026 6.030 -1.978 1.00 98.44 153 VAL A CA 1
ATOM 1161 C C . VAL A 1 153 ? -17.087 4.883 -2.368 1.00 98.44 153 VAL A C 1
ATOM 1163 O O . VAL A 1 153 ? -15.950 5.136 -2.758 1.00 98.44 153 VAL A O 1
ATOM 1166 N N . ILE A 1 154 ? -17.544 3.630 -2.308 1.00 98.56 154 ILE A N 1
ATOM 1167 C CA . ILE A 1 154 ? -16.762 2.457 -2.731 1.00 98.56 154 ILE A CA 1
ATOM 1168 C C . ILE A 1 154 ? -16.536 2.475 -4.249 1.00 98.56 154 ILE A C 1
ATOM 1170 O O . ILE A 1 154 ? -15.417 2.241 -4.701 1.00 98.56 154 ILE A O 1
ATOM 1174 N N . VAL A 1 155 ? -17.561 2.813 -5.038 1.00 98.56 155 VAL A N 1
ATOM 1175 C CA . VAL A 1 155 ? -17.434 2.978 -6.496 1.00 98.56 155 VAL A CA 1
ATOM 1176 C C . VAL A 1 155 ? -16.476 4.122 -6.825 1.00 98.56 155 VAL A C 1
ATOM 1178 O O . VAL A 1 155 ? -15.580 3.950 -7.647 1.00 98.56 155 VAL A O 1
ATOM 1181 N N . LEU A 1 156 ? -16.591 5.262 -6.137 1.00 98.19 156 LEU A N 1
ATOM 1182 C CA . LEU A 1 156 ? -15.641 6.367 -6.274 1.00 98.19 156 LEU A CA 1
ATOM 1183 C C . LEU A 1 156 ? -14.208 5.914 -5.954 1.00 98.19 156 LEU A C 1
ATOM 1185 O O . LEU A 1 156 ? -13.280 6.221 -6.702 1.00 98.19 156 LEU A O 1
ATOM 1189 N N . ALA A 1 157 ? -14.020 5.154 -4.872 1.00 98.44 157 ALA A N 1
ATOM 1190 C CA . ALA A 1 157 ? -12.717 4.628 -4.484 1.00 98.44 157 ALA A CA 1
ATOM 1191 C C . ALA A 1 157 ? -12.116 3.711 -5.560 1.00 98.44 157 ALA A C 1
ATOM 1193 O O . ALA A 1 157 ? -10.917 3.834 -5.831 1.00 98.44 157 ALA A O 1
ATOM 1194 N N . LEU A 1 158 ? -12.937 2.851 -6.175 1.00 98.44 158 LEU A N 1
ATOM 1195 C CA . LEU A 1 158 ? -12.545 1.985 -7.286 1.00 98.44 158 LEU A CA 1
ATOM 1196 C C . LEU A 1 158 ? -12.109 2.809 -8.499 1.00 98.44 158 LEU A C 1
ATOM 1198 O O . LEU A 1 158 ? -11.008 2.604 -9.000 1.00 98.44 158 LEU A O 1
ATOM 1202 N N . VAL A 1 159 ? -12.924 3.777 -8.933 1.00 97.81 159 VAL A N 1
ATOM 1203 C CA . VAL A 1 159 ? -12.626 4.615 -10.108 1.00 97.81 159 VAL A CA 1
ATOM 1204 C C . VAL A 1 159 ? -11.313 5.379 -9.922 1.00 97.81 159 VAL A C 1
ATOM 1206 O O . VAL A 1 159 ? -10.445 5.326 -10.791 1.00 97.81 159 VAL A O 1
ATOM 1209 N N . LEU A 1 160 ? -11.112 6.025 -8.768 1.00 96.69 160 LEU A N 1
ATOM 1210 C CA . LEU A 1 160 ? -9.882 6.778 -8.480 1.00 96.69 160 LEU A CA 1
ATOM 1211 C C . LEU A 1 160 ? -8.620 5.896 -8.477 1.00 96.69 160 LEU A C 1
ATOM 1213 O O . LEU A 1 160 ? -7.521 6.374 -8.772 1.00 96.69 160 LEU A O 1
ATOM 1217 N N . ARG A 1 161 ? -8.758 4.609 -8.141 1.00 97.06 161 ARG A N 1
ATOM 1218 C CA . ARG A 1 161 ? -7.646 3.649 -8.104 1.00 97.06 161 ARG A CA 1
ATOM 1219 C C . ARG A 1 161 ? -7.418 2.985 -9.462 1.00 97.06 161 ARG A C 1
ATOM 1221 O O . ARG A 1 161 ? -6.269 2.811 -9.831 1.00 97.06 161 ARG A O 1
ATOM 1228 N N . ALA A 1 162 ? -8.472 2.683 -10.218 1.00 96.44 162 ALA A N 1
ATOM 1229 C CA . ALA A 1 162 ? -8.390 1.964 -11.490 1.00 96.44 162 ALA A CA 1
ATOM 1230 C C . ALA A 1 162 ? -8.089 2.853 -12.713 1.00 96.44 162 ALA A C 1
ATOM 1232 O O . ALA A 1 162 ? -7.665 2.353 -13.752 1.00 96.44 162 ALA A O 1
ATOM 1233 N N . TYR A 1 163 ? -8.299 4.167 -12.611 1.00 95.31 163 TYR A N 1
ATOM 1234 C CA . TYR A 1 163 ? -8.063 5.110 -13.709 1.00 95.31 163 TYR A CA 1
ATOM 1235 C C . TYR A 1 163 ? -6.593 5.094 -14.173 1.00 95.31 163 TYR A C 1
ATOM 1237 O O . TYR A 1 163 ? -5.729 5.435 -13.371 1.00 95.31 163 TYR A O 1
ATOM 1245 N N . HIS A 1 164 ? -6.305 4.751 -15.437 1.00 94.56 164 HIS A N 1
ATOM 1246 C CA . HIS A 1 164 ? -4.955 4.764 -16.047 1.00 94.56 164 HIS A CA 1
ATOM 1247 C C . HIS A 1 164 ? -3.867 4.031 -15.231 1.00 94.56 164 HIS A C 1
ATOM 1249 O O . HIS A 1 164 ? -2.838 4.603 -14.871 1.00 94.56 164 HIS A O 1
ATOM 1255 N N . LEU A 1 165 ? -4.106 2.766 -14.874 1.00 94.25 165 LEU A N 1
ATOM 1256 C CA . LEU A 1 165 ? -3.152 1.955 -14.097 1.00 94.25 165 LEU A CA 1
ATOM 1257 C C . LEU A 1 165 ? -1.857 1.611 -14.838 1.00 94.25 165 LEU A C 1
ATOM 1259 O O . LEU A 1 165 ? -0.834 1.377 -14.203 1.00 94.25 165 LEU A O 1
ATOM 1263 N N . ASP A 1 166 ? -1.897 1.561 -16.161 1.00 92.31 166 ASP A N 1
ATOM 1264 C CA . ASP A 1 166 ? -0.760 1.273 -17.036 1.00 92.31 166 ASP A CA 1
ATOM 1265 C C . ASP A 1 166 ? 0.260 2.419 -17.093 1.00 92.31 166 ASP A C 1
ATOM 1267 O O . ASP A 1 166 ? 1.446 2.177 -17.301 1.00 92.31 166 ASP A O 1
ATOM 1271 N N . THR A 1 167 ? -0.189 3.656 -16.867 1.00 91.69 167 THR A N 1
ATOM 1272 C CA . THR A 1 167 ? 0.644 4.865 -16.986 1.00 91.69 167 THR A CA 1
ATOM 1273 C C . THR A 1 167 ? 0.846 5.620 -15.670 1.00 91.69 167 THR A C 1
ATOM 1275 O O . THR A 1 167 ? 1.776 6.419 -15.572 1.00 91.69 167 THR A O 1
ATOM 1278 N N . ILE A 1 168 ? 0.019 5.379 -14.642 1.00 93.19 168 ILE A N 1
ATOM 1279 C CA . ILE A 1 168 ? 0.100 6.058 -13.339 1.00 93.19 168 ILE A CA 1
ATOM 1280 C C . ILE A 1 168 ? 0.090 5.024 -12.192 1.00 93.19 168 ILE A C 1
ATOM 1282 O O . ILE A 1 168 ? -0.928 4.344 -12.023 1.00 93.19 168 ILE A O 1
ATOM 1286 N N . PRO A 1 169 ? 1.115 4.965 -11.312 1.00 93.19 169 PRO A N 1
ATOM 1287 C CA . PRO A 1 169 ? 2.323 5.799 -11.269 1.00 93.19 169 PRO A CA 1
ATOM 1288 C C . PRO A 1 169 ? 3.225 5.652 -12.509 1.00 93.19 169 PRO A C 1
ATOM 1290 O O . PRO A 1 169 ? 3.112 4.650 -13.220 1.00 93.19 169 PRO A O 1
ATOM 1293 N N . PRO A 1 170 ? 4.098 6.644 -12.766 1.00 89.94 170 PRO A N 1
ATOM 1294 C CA . PRO A 1 170 ? 4.885 6.725 -13.989 1.00 89.94 170 PRO A CA 1
ATOM 1295 C C . PRO A 1 170 ? 5.999 5.672 -13.960 1.00 89.94 170 PRO A C 1
ATOM 1297 O O . PRO A 1 170 ? 6.915 5.771 -13.157 1.00 89.94 170 PRO A O 1
ATOM 1300 N N . GLY A 1 171 ? 5.926 4.661 -14.826 1.00 90.81 171 GLY A N 1
ATOM 1301 C CA . GLY A 1 171 ? 6.864 3.531 -14.831 1.00 90.81 171 GLY A CA 1
ATOM 1302 C C . GLY A 1 171 ? 6.294 2.274 -14.162 1.00 90.81 171 GLY A C 1
ATOM 1303 O O . GLY A 1 171 ? 5.079 2.111 -14.050 1.00 90.81 171 GLY A O 1
ATOM 1304 N N . PHE A 1 172 ? 7.170 1.369 -13.734 1.00 93.25 172 PHE A N 1
ATOM 1305 C CA . PHE A 1 172 ? 6.837 0.084 -13.122 1.00 93.25 172 PHE A CA 1
ATOM 1306 C C . PHE A 1 172 ? 7.915 -0.270 -12.096 1.00 93.25 172 PHE A C 1
ATOM 1308 O O . PHE A 1 172 ? 9.043 -0.586 -12.463 1.00 93.25 172 PHE A O 1
ATOM 1315 N N . TRP A 1 173 ? 7.596 -0.129 -10.809 1.00 91.38 173 TRP A N 1
ATOM 1316 C CA . TRP A 1 173 ? 8.597 -0.158 -9.744 1.00 91.38 173 TRP A CA 1
ATOM 1317 C C . TRP A 1 173 ? 9.316 -1.514 -9.674 1.00 91.38 173 TRP A C 1
ATOM 1319 O O . TRP A 1 173 ? 8.742 -2.551 -9.995 1.00 91.38 173 TRP A O 1
ATOM 1329 N N . GLY A 1 174 ? 10.585 -1.509 -9.251 1.00 89.44 174 GLY A N 1
ATOM 1330 C CA . GLY A 1 174 ? 11.439 -2.703 -9.236 1.00 89.44 174 GLY A CA 1
ATOM 1331 C C . GLY A 1 174 ? 10.809 -3.897 -8.517 1.00 89.44 174 GLY A C 1
ATOM 1332 O O . GLY A 1 174 ? 10.808 -5.002 -9.059 1.00 89.44 174 GLY A O 1
ATOM 1333 N N . ASP A 1 175 ? 10.206 -3.660 -7.350 1.00 89.69 175 ASP A N 1
ATOM 1334 C CA . ASP A 1 175 ? 9.505 -4.695 -6.585 1.00 89.69 175 ASP A CA 1
ATOM 1335 C C . ASP A 1 175 ? 8.264 -5.214 -7.332 1.00 89.69 175 ASP A C 1
ATOM 1337 O O . ASP A 1 175 ? 8.034 -6.418 -7.317 1.00 89.69 175 ASP A O 1
ATOM 1341 N N . GLU A 1 176 ? 7.527 -4.366 -8.071 1.00 92.81 176 GLU A N 1
ATOM 1342 C CA . GLU A 1 176 ? 6.432 -4.832 -8.946 1.00 92.81 176 GLU A CA 1
ATOM 1343 C C . GLU A 1 176 ? 6.966 -5.760 -10.045 1.00 92.81 176 GLU A C 1
ATOM 1345 O O . GLU A 1 176 ? 6.330 -6.752 -10.386 1.00 92.81 176 GLU A O 1
ATOM 1350 N N . GLY A 1 177 ? 8.152 -5.461 -10.587 1.00 92.56 177 GLY A N 1
ATOM 1351 C CA . GLY A 1 177 ? 8.839 -6.319 -11.550 1.00 92.56 177 GLY A CA 1
ATOM 1352 C C . GLY A 1 177 ? 9.191 -7.689 -10.981 1.00 92.56 177 GLY A C 1
ATOM 1353 O O . GLY A 1 177 ? 8.972 -8.698 -11.648 1.00 92.56 177 GLY A O 1
ATOM 1354 N N . ASN A 1 178 ? 9.712 -7.741 -9.753 1.00 92.12 178 ASN A N 1
ATOM 1355 C CA . ASN A 1 178 ? 9.973 -9.009 -9.073 1.00 92.12 178 ASN A CA 1
ATOM 1356 C C . ASN A 1 178 ? 8.667 -9.785 -8.845 1.00 92.12 178 ASN A C 1
ATOM 1358 O O . ASN A 1 178 ? 8.571 -10.944 -9.244 1.00 92.12 178 ASN A O 1
ATOM 1362 N N . ASP A 1 179 ? 7.651 -9.121 -8.294 1.00 93.56 179 ASP A N 1
ATOM 1363 C CA . ASP A 1 179 ? 6.361 -9.724 -7.950 1.00 93.56 179 ASP A CA 1
ATOM 1364 C C . ASP A 1 179 ? 5.614 -10.231 -9.199 1.00 93.56 179 ASP A C 1
ATOM 1366 O O . ASP A 1 179 ? 4.938 -11.263 -9.156 1.00 93.56 179 ASP A O 1
ATOM 1370 N N . ALA A 1 180 ? 5.786 -9.559 -10.341 1.00 94.81 180 ALA A N 1
ATOM 1371 C CA . ALA A 1 180 ? 5.249 -9.984 -11.627 1.00 94.81 180 ALA A CA 1
ATOM 1372 C C . ALA A 1 180 ? 5.933 -11.248 -12.173 1.00 94.81 180 ALA A C 1
ATOM 1374 O O . ALA A 1 180 ? 5.254 -12.140 -12.683 1.00 94.81 180 ALA A O 1
ATOM 1375 N N . ILE A 1 181 ? 7.261 -11.351 -12.052 1.00 93.88 181 ILE A N 1
ATOM 1376 C CA . ILE A 1 181 ? 8.002 -12.546 -12.482 1.00 93.88 181 ILE A CA 1
ATOM 1377 C C . ILE A 1 181 ? 7.678 -13.744 -11.582 1.00 93.88 181 ILE A C 1
ATOM 1379 O O . ILE A 1 181 ? 7.445 -14.832 -12.100 1.00 93.88 181 ILE A O 1
ATOM 1383 N N . GLU A 1 182 ? 7.572 -13.554 -10.264 1.00 94.25 182 GLU A N 1
ATOM 1384 C CA . GLU A 1 182 ? 7.129 -14.624 -9.358 1.00 94.25 182 GLU A CA 1
ATOM 1385 C C . GLU A 1 182 ? 5.718 -15.114 -9.700 1.00 94.25 182 GLU A C 1
ATOM 1387 O O . GLU A 1 182 ? 5.465 -16.317 -9.749 1.00 94.25 182 GLU A O 1
ATOM 1392 N N . ALA A 1 183 ? 4.801 -14.193 -10.005 1.00 95.88 183 ALA A N 1
ATOM 1393 C CA . ALA A 1 183 ? 3.460 -14.540 -10.458 1.00 95.88 183 ALA A CA 1
ATOM 1394 C C . ALA A 1 183 ? 3.474 -15.335 -11.780 1.00 95.88 183 ALA A C 1
ATOM 1396 O O . ALA A 1 183 ? 2.709 -16.288 -11.930 1.00 95.88 183 ALA A O 1
ATOM 1397 N N . GLN A 1 184 ? 4.360 -15.001 -12.728 1.00 95.44 184 GLN A N 1
ATOM 1398 C CA . GLN A 1 184 ? 4.554 -15.798 -13.947 1.00 95.44 184 GLN A CA 1
ATOM 1399 C C . GLN A 1 184 ? 5.126 -17.187 -13.647 1.00 95.44 184 GLN A C 1
ATOM 1401 O O . GLN A 1 184 ? 4.677 -18.167 -14.242 1.00 95.44 184 GLN A O 1
ATOM 1406 N N . ASP A 1 185 ? 6.068 -17.296 -12.711 1.00 93.75 185 ASP A N 1
ATOM 1407 C CA . ASP A 1 185 ? 6.613 -18.583 -12.283 1.00 93.75 185 ASP A CA 1
ATOM 1408 C C . ASP A 1 185 ? 5.543 -19.458 -11.610 1.00 93.75 185 ASP A C 1
ATOM 1410 O O . ASP A 1 185 ? 5.548 -20.674 -11.811 1.00 93.75 185 ASP A O 1
ATOM 1414 N N . VAL A 1 186 ? 4.586 -18.871 -10.877 1.00 93.88 186 VAL A N 1
ATOM 1415 C CA . VAL A 1 186 ? 3.424 -19.603 -10.333 1.00 93.88 186 VAL A CA 1
ATOM 1416 C C . VAL A 1 186 ? 2.573 -20.162 -11.472 1.00 93.88 186 VAL A C 1
ATOM 1418 O O . VAL A 1 186 ? 2.256 -21.350 -11.468 1.00 93.88 186 VAL A O 1
ATOM 1421 N N . LEU A 1 187 ? 2.235 -19.336 -12.470 1.00 94.50 187 LEU A N 1
ATOM 1422 C CA . LEU A 1 187 ? 1.433 -19.762 -13.627 1.00 94.50 187 LEU A CA 1
ATOM 1423 C C . LEU A 1 187 ? 2.118 -20.861 -14.453 1.00 94.50 187 LEU A C 1
ATOM 1425 O O . LEU A 1 187 ? 1.440 -21.687 -15.057 1.00 94.50 187 LEU A O 1
ATOM 1429 N N . GLN A 1 188 ? 3.451 -20.882 -14.469 1.00 93.56 188 GLN A N 1
ATOM 1430 C CA . GLN A 1 188 ? 4.256 -21.876 -15.182 1.00 93.56 188 GLN A CA 1
ATOM 1431 C C . GLN A 1 188 ? 4.584 -23.113 -14.329 1.00 93.56 188 GLN A C 1
ATOM 1433 O O . GLN A 1 188 ? 5.299 -23.998 -14.791 1.00 93.56 188 GLN A O 1
ATOM 1438 N N . GLY A 1 189 ? 4.094 -23.183 -13.085 1.00 89.94 189 GLY A N 1
ATOM 1439 C CA . GLY A 1 189 ? 4.356 -24.301 -12.174 1.00 89.94 189 GLY A CA 1
ATOM 1440 C C . GLY A 1 189 ? 5.807 -24.391 -11.686 1.00 89.94 189 GLY A C 1
ATOM 1441 O O . GLY A 1 189 ? 6.229 -25.452 -11.233 1.00 89.94 189 GLY A O 1
ATOM 1442 N N . ARG A 1 190 ? 6.580 -23.300 -11.783 1.00 90.56 190 ARG A N 1
ATOM 1443 C CA . ARG A 1 190 ? 7.995 -23.223 -11.373 1.00 90.56 190 ARG A CA 1
ATOM 1444 C C . ARG A 1 190 ? 8.203 -22.602 -9.993 1.00 90.56 190 ARG A C 1
ATOM 1446 O O . ARG A 1 190 ? 9.306 -22.676 -9.456 1.00 90.56 190 ARG A O 1
ATOM 1453 N N . PHE A 1 191 ? 7.179 -21.964 -9.431 1.00 88.12 191 PHE A N 1
ATOM 1454 C CA . PHE A 1 191 ? 7.300 -21.248 -8.165 1.00 88.12 191 PHE A CA 1
ATOM 1455 C C . PHE A 1 191 ? 7.125 -22.169 -6.943 1.00 88.12 191 PHE A C 1
ATOM 1457 O O . PHE A 1 191 ? 6.347 -23.128 -7.003 1.00 88.12 191 PHE A O 1
ATOM 1464 N N . PRO A 1 192 ? 7.801 -21.888 -5.811 1.00 82.19 192 PRO A N 1
ATOM 1465 C CA . PRO A 1 192 ? 7.622 -22.647 -4.579 1.00 82.19 192 PRO A CA 1
ATOM 1466 C C . PRO A 1 192 ? 6.192 -22.595 -4.024 1.00 82.19 192 PRO A C 1
ATOM 1468 O O . PRO A 1 192 ? 5.365 -21.776 -4.422 1.00 82.19 192 PRO A O 1
ATOM 1471 N N . SER A 1 193 ? 5.918 -23.458 -3.042 1.00 83.50 193 SER A N 1
ATOM 1472 C CA . SER A 1 193 ? 4.655 -23.495 -2.287 1.00 83.50 193 SER A CA 1
ATOM 1473 C C . SER A 1 193 ? 4.217 -22.100 -1.792 1.00 83.50 193 SER A C 1
ATOM 1475 O O . SER A 1 193 ? 5.075 -21.314 -1.382 1.00 83.50 193 SER A O 1
ATOM 1477 N N . PRO A 1 194 ? 2.900 -21.796 -1.725 1.00 85.62 194 PRO A N 1
ATOM 1478 C CA . PRO A 1 194 ? 2.407 -20.538 -1.146 1.00 85.62 194 PRO A CA 1
ATOM 1479 C C . PRO A 1 194 ? 2.776 -20.370 0.337 1.00 85.62 194 PRO A C 1
ATOM 1481 O O . PRO A 1 194 ? 2.718 -19.263 0.871 1.00 85.62 194 PRO A O 1
ATOM 1484 N N . PHE A 1 195 ? 3.169 -21.459 1.004 1.00 87.62 195 PHE A N 1
ATOM 1485 C CA . PHE A 1 195 ? 3.611 -21.497 2.398 1.00 87.62 195 PHE A CA 1
ATOM 1486 C C . PHE A 1 195 ? 5.142 -21.503 2.503 1.00 87.62 195 PHE A C 1
ATOM 1488 O O . PHE A 1 195 ? 5.732 -22.317 3.207 1.00 87.62 195 PHE A O 1
ATOM 1495 N N . ASN A 1 196 ? 5.776 -20.605 1.756 1.00 87.81 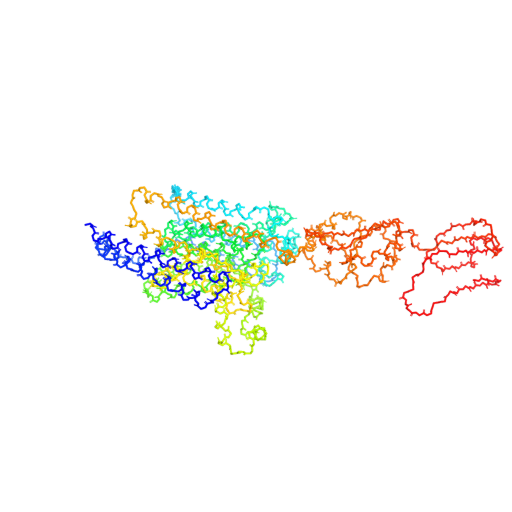196 ASN A N 1
ATOM 1496 C CA . ASN A 1 196 ? 7.218 -20.366 1.736 1.00 87.81 196 ASN A CA 1
ATOM 1497 C C . ASN A 1 196 ? 7.470 -18.848 1.817 1.00 87.81 196 ASN A C 1
ATOM 1499 O O . ASN A 1 196 ? 6.541 -18.083 2.097 1.00 87.81 196 ASN A O 1
ATOM 1503 N N . THR A 1 197 ? 8.696 -18.400 1.569 1.00 89.81 197 THR A N 1
ATOM 1504 C CA . THR A 1 197 ? 9.038 -16.987 1.396 1.00 89.81 197 THR A CA 1
ATOM 1505 C C . THR A 1 197 ? 9.308 -16.621 -0.062 1.00 89.81 197 THR A C 1
ATOM 1507 O O . THR A 1 197 ? 9.801 -17.445 -0.828 1.00 89.81 197 THR A O 1
ATOM 1510 N N . ASP A 1 198 ? 8.988 -15.380 -0.416 1.00 89.50 198 ASP A N 1
ATOM 1511 C CA . ASP A 1 198 ? 9.274 -14.731 -1.696 1.00 89.50 198 ASP A CA 1
ATOM 1512 C C . ASP A 1 198 ? 10.733 -14.234 -1.789 1.00 89.50 198 ASP A C 1
ATOM 1514 O O . ASP A 1 198 ? 11.524 -14.372 -0.848 1.00 89.50 198 ASP A O 1
ATOM 1518 N N . TRP A 1 199 ? 11.079 -13.603 -2.914 1.00 85.00 199 TRP A N 1
ATOM 1519 C CA . TRP A 1 199 ? 12.381 -12.971 -3.165 1.00 85.00 199 TRP A CA 1
ATOM 1520 C C . TRP A 1 199 ? 12.813 -11.952 -2.091 1.00 85.00 199 TRP A C 1
ATOM 1522 O O . TRP A 1 199 ? 14.007 -11.740 -1.880 1.00 85.00 199 TRP A O 1
ATOM 1532 N N . GLY A 1 200 ? 11.855 -11.307 -1.420 1.00 83.12 200 GLY A N 1
ATOM 1533 C CA . GLY A 1 200 ? 12.059 -10.296 -0.381 1.00 83.12 200 GLY A CA 1
ATOM 1534 C C . GLY A 1 200 ? 11.985 -10.848 1.048 1.00 83.12 200 GLY A C 1
ATOM 1535 O O . GLY A 1 200 ? 12.036 -10.068 2.007 1.00 83.12 200 GLY A O 1
ATOM 1536 N N . GLY A 1 201 ? 11.845 -12.169 1.201 1.00 86.44 201 GLY A N 1
ATOM 1537 C CA . GLY A 1 201 ? 11.696 -12.867 2.475 1.00 86.44 201 GLY A CA 1
ATOM 1538 C C . GLY A 1 201 ? 10.283 -12.850 3.073 1.00 86.44 201 GLY A C 1
ATOM 1539 O O . GLY A 1 201 ? 10.095 -13.429 4.140 1.00 86.44 201 GLY A O 1
ATOM 1540 N N . ASN A 1 202 ? 9.290 -12.230 2.424 1.00 89.12 202 ASN A N 1
ATOM 1541 C CA . ASN A 1 202 ? 7.899 -12.201 2.893 1.00 89.12 202 ASN A CA 1
ATOM 1542 C C . ASN A 1 202 ? 7.178 -13.513 2.573 1.00 89.12 202 ASN A C 1
ATOM 1544 O O . ASN A 1 202 ? 7.587 -14.222 1.664 1.00 89.12 202 ASN A O 1
ATOM 1548 N N . PRO A 1 203 ? 6.069 -13.835 3.258 1.00 91.19 203 PRO A N 1
ATOM 1549 C CA . PRO A 1 203 ? 5.211 -14.951 2.870 1.00 91.19 203 PRO A CA 1
ATOM 1550 C C . PRO A 1 203 ? 4.841 -14.981 1.369 1.00 91.19 203 PRO A C 1
ATOM 1552 O O . PRO A 1 203 ? 4.347 -14.004 0.808 1.00 91.19 203 PRO A O 1
ATOM 1555 N N . ALA A 1 204 ? 5.024 -16.140 0.739 1.00 92.00 204 ALA A N 1
ATOM 1556 C CA . ALA A 1 204 ? 4.917 -16.349 -0.706 1.00 92.00 204 ALA A CA 1
ATOM 1557 C C . ALA A 1 204 ? 3.479 -16.327 -1.268 1.00 92.00 204 ALA A C 1
ATOM 1559 O O . ALA A 1 204 ? 3.299 -16.289 -2.485 1.00 92.00 204 ALA A O 1
ATOM 1560 N N . MET A 1 205 ? 2.437 -16.325 -0.423 1.00 90.44 205 MET A N 1
ATOM 1561 C CA . MET A 1 205 ? 1.031 -16.325 -0.871 1.00 90.44 205 MET A CA 1
ATOM 1562 C C . MET A 1 205 ? 0.711 -15.155 -1.808 1.00 90.44 205 MET A C 1
ATOM 1564 O O . MET A 1 205 ? -0.132 -15.288 -2.695 1.00 90.44 205 MET A O 1
ATOM 1568 N N . LYS A 1 206 ? 1.396 -14.015 -1.642 1.00 90.94 206 LYS A N 1
ATOM 1569 C CA . LYS A 1 206 ? 1.213 -12.846 -2.510 1.00 90.94 206 LYS A CA 1
ATOM 1570 C C . LYS A 1 206 ? 1.417 -13.193 -3.993 1.00 90.94 206 LYS A C 1
ATOM 1572 O O . LYS A 1 206 ? 0.648 -12.732 -4.829 1.00 90.94 206 LYS A O 1
ATOM 1577 N N . ALA A 1 207 ? 2.383 -14.062 -4.316 1.00 93.75 207 ALA A N 1
ATOM 1578 C CA . ALA A 1 207 ? 2.703 -14.430 -5.693 1.00 93.75 207 ALA A CA 1
ATOM 1579 C C . ALA A 1 207 ? 1.538 -15.186 -6.343 1.00 93.75 207 ALA A C 1
ATOM 1581 O O . ALA A 1 207 ? 1.240 -14.983 -7.515 1.00 93.75 207 ALA A O 1
ATOM 1582 N N . TYR A 1 208 ? 0.812 -15.990 -5.561 1.00 92.94 208 TYR A N 1
ATOM 1583 C CA . TYR A 1 208 ? -0.377 -16.716 -6.012 1.00 92.94 208 TYR A CA 1
ATOM 1584 C C . TYR A 1 208 ? -1.574 -15.788 -6.234 1.00 92.94 208 TYR A C 1
ATOM 1586 O O . TYR A 1 208 ? -2.323 -15.960 -7.196 1.00 92.94 208 TYR A O 1
ATOM 1594 N N . VAL A 1 209 ? -1.746 -14.775 -5.380 1.00 93.62 209 VAL A N 1
ATOM 1595 C CA . VAL A 1 209 ? -2.779 -13.746 -5.574 1.00 93.62 209 VAL A CA 1
ATOM 1596 C C . VAL A 1 209 ? -2.472 -12.900 -6.812 1.00 93.62 209 VAL A C 1
ATOM 1598 O O . VAL A 1 209 ? -3.365 -12.653 -7.625 1.00 93.62 209 VAL A O 1
ATOM 1601 N N . ASN A 1 210 ? -1.208 -12.532 -7.007 1.00 95.75 210 ASN A N 1
ATOM 1602 C CA . ASN A 1 210 ? -0.755 -11.832 -8.203 1.00 95.75 210 ASN A CA 1
ATOM 1603 C C . ASN A 1 210 ? -0.923 -12.700 -9.459 1.00 95.75 210 ASN A C 1
ATOM 1605 O O . ASN A 1 210 ? -1.426 -12.209 -10.463 1.00 95.75 210 ASN A O 1
ATOM 1609 N N . ALA A 1 211 ? -0.607 -13.997 -9.401 1.00 96.69 211 ALA A N 1
ATOM 1610 C CA . ALA A 1 211 ? -0.808 -14.937 -10.506 1.00 96.69 211 ALA A CA 1
ATOM 1611 C C . ALA A 1 211 ? -2.283 -15.047 -10.916 1.00 96.69 211 ALA A C 1
ATOM 1613 O O . ALA A 1 211 ? -2.600 -14.986 -12.105 1.00 96.69 211 ALA A O 1
ATOM 1614 N N . LEU A 1 212 ? -3.199 -15.128 -9.943 1.00 95.31 212 LEU A N 1
ATOM 1615 C CA . LEU A 1 212 ? -4.637 -15.082 -10.213 1.00 95.31 212 LEU A CA 1
ATOM 1616 C C . LEU A 1 212 ? -5.036 -13.764 -10.891 1.00 95.31 212 LEU A C 1
ATOM 1618 O O . LEU A 1 212 ? -5.833 -13.764 -11.827 1.00 95.31 212 LEU A O 1
ATOM 1622 N N . SER A 1 213 ? -4.460 -12.644 -10.459 1.00 97.25 213 SER A N 1
ATOM 1623 C CA . SER A 1 213 ? -4.703 -11.342 -11.083 1.00 97.25 213 SER A CA 1
ATOM 1624 C C . SER A 1 213 ? -4.200 -11.287 -12.527 1.00 97.25 213 SER A C 1
ATOM 1626 O O . SER A 1 213 ? -4.926 -10.834 -13.410 1.00 97.25 213 SER A O 1
ATOM 1628 N N . LEU A 1 214 ? -3.007 -11.819 -12.805 1.00 97.62 214 LEU A N 1
ATOM 1629 C CA . LEU A 1 214 ? -2.473 -11.921 -14.165 1.00 97.62 214 LEU A CA 1
ATOM 1630 C C . LEU A 1 214 ? -3.355 -12.790 -15.075 1.00 97.62 214 LEU A C 1
ATOM 1632 O O . LEU A 1 214 ? -3.506 -12.477 -16.255 1.00 97.62 214 LEU A O 1
ATOM 1636 N N . LEU A 1 215 ? -3.960 -13.852 -14.535 1.00 97.00 215 LEU A N 1
ATOM 1637 C CA . LEU A 1 215 ? -4.890 -14.715 -15.267 1.00 97.00 215 LEU A CA 1
ATOM 1638 C C . LEU A 1 215 ? -6.210 -13.998 -15.603 1.00 97.00 215 LEU A C 1
ATOM 1640 O O . LEU A 1 215 ? -6.741 -14.176 -16.694 1.00 97.00 215 LEU A O 1
ATOM 1644 N N . LEU A 1 216 ? -6.733 -13.182 -14.682 1.00 97.44 216 LEU A N 1
ATOM 1645 C CA . LEU A 1 216 ? -8.024 -12.501 -14.842 1.00 97.44 216 LEU A CA 1
ATOM 1646 C C . LEU A 1 216 ? -7.938 -11.184 -15.627 1.00 97.44 216 LEU A C 1
ATOM 1648 O O . LEU A 1 216 ? -8.873 -10.839 -16.345 1.00 97.44 216 LEU A O 1
ATOM 1652 N N . PHE A 1 217 ? -6.844 -10.437 -15.475 1.00 96.94 217 PHE A N 1
ATOM 1653 C CA . PHE A 1 217 ? -6.699 -9.068 -15.989 1.00 96.94 217 PHE A CA 1
ATOM 1654 C C . PHE A 1 217 ? -5.569 -8.914 -17.024 1.00 96.94 217 PHE A C 1
ATOM 1656 O O . PHE A 1 217 ? -5.399 -7.835 -17.594 1.00 96.94 217 PHE A O 1
ATOM 1663 N N . GLY A 1 218 ? -4.825 -9.989 -17.301 1.00 95.69 218 GLY A N 1
ATOM 1664 C CA . GLY A 1 218 ? -3.775 -10.055 -18.318 1.00 95.69 218 GLY A CA 1
ATOM 1665 C C . GLY A 1 218 ? -2.352 -9.933 -17.764 1.00 95.69 218 GLY A C 1
ATOM 1666 O O . GLY A 1 218 ? -2.104 -9.310 -16.734 1.00 95.69 218 GLY A O 1
ATOM 1667 N N . GLN A 1 219 ? -1.383 -10.508 -18.485 1.00 94.81 219 GLN A N 1
ATOM 1668 C CA . GLN A 1 219 ? 0.049 -10.461 -18.152 1.00 94.81 219 GLN A CA 1
ATOM 1669 C C . GLN A 1 219 ? 0.684 -9.123 -18.561 1.00 94.81 219 GLN A C 1
ATOM 1671 O O . GLN A 1 219 ? 1.481 -9.043 -19.490 1.00 94.81 219 GLN A O 1
ATOM 1676 N N . ASN A 1 220 ? 0.269 -8.045 -17.899 1.00 93.44 220 ASN A N 1
ATOM 1677 C CA . ASN A 1 220 ? 0.745 -6.685 -18.138 1.00 93.44 220 ASN A CA 1
ATOM 1678 C C . ASN A 1 220 ? 0.737 -5.868 -16.828 1.00 93.44 220 ASN A C 1
ATOM 1680 O O . ASN A 1 220 ? 0.366 -6.373 -15.768 1.00 93.44 220 ASN A O 1
ATOM 1684 N N . ILE A 1 221 ? 1.133 -4.592 -16.900 1.00 94.94 221 ILE A N 1
ATOM 1685 C CA . ILE A 1 221 ? 1.179 -3.680 -15.741 1.00 94.94 221 ILE A CA 1
ATOM 1686 C C . ILE A 1 221 ? -0.189 -3.575 -15.041 1.00 94.94 221 ILE A C 1
ATOM 1688 O O . ILE A 1 221 ? -0.251 -3.575 -13.812 1.00 94.94 221 ILE A O 1
ATOM 1692 N N . VAL A 1 222 ? -1.293 -3.527 -15.796 1.00 96.50 222 VAL A N 1
ATOM 1693 C CA . VAL A 1 222 ? -2.651 -3.443 -15.228 1.00 96.50 222 VAL A CA 1
ATOM 1694 C C . VAL A 1 222 ? -2.966 -4.686 -14.403 1.00 96.50 222 VAL A C 1
ATOM 1696 O O . VAL A 1 222 ? -3.458 -4.556 -13.283 1.00 96.50 222 VAL A O 1
ATOM 1699 N N . GLY A 1 223 ? -2.644 -5.874 -14.919 1.00 96.69 223 GLY A N 1
ATOM 1700 C CA . GLY A 1 223 ? -2.892 -7.129 -14.216 1.00 96.69 223 GLY A CA 1
ATOM 1701 C C . GLY A 1 223 ? -2.146 -7.236 -12.891 1.00 96.69 223 GLY A C 1
ATOM 1702 O O . GLY A 1 223 ? -2.734 -7.664 -11.901 1.00 96.69 223 GLY A O 1
ATOM 1703 N N . VAL A 1 224 ? -0.896 -6.771 -12.831 1.00 96.31 224 VAL A N 1
ATOM 1704 C CA . VAL A 1 224 ? -0.114 -6.722 -11.581 1.00 96.31 224 VAL A CA 1
ATOM 1705 C C . VAL A 1 224 ? -0.742 -5.737 -10.588 1.00 96.31 224 VAL A C 1
ATOM 1707 O O . VAL A 1 224 ? -0.997 -6.069 -9.431 1.00 96.31 224 VAL A O 1
ATOM 1710 N N . ARG A 1 225 ? -1.081 -4.530 -11.050 1.00 97.06 225 ARG A N 1
ATOM 1711 C CA . ARG A 1 225 ? -1.585 -3.447 -10.189 1.00 97.06 225 ARG A CA 1
ATOM 1712 C C . ARG A 1 225 ? -3.016 -3.649 -9.698 1.00 97.06 225 ARG A C 1
ATOM 1714 O O . ARG A 1 225 ? -3.406 -3.051 -8.692 1.00 97.06 225 ARG A O 1
ATOM 1721 N N . MET A 1 226 ? -3.804 -4.495 -10.363 1.00 96.88 226 MET A N 1
ATOM 1722 C CA . MET A 1 226 ? -5.207 -4.716 -10.007 1.00 96.88 226 MET A CA 1
ATOM 1723 C C . MET A 1 226 ? -5.382 -5.288 -8.592 1.00 96.88 226 MET A C 1
ATOM 1725 O O . MET A 1 226 ? -6.370 -4.980 -7.922 1.00 96.88 226 MET A O 1
ATOM 1729 N N . VAL A 1 227 ? -4.401 -6.038 -8.080 1.00 95.75 227 VAL A N 1
ATOM 1730 C CA . VAL A 1 227 ? -4.432 -6.549 -6.701 1.00 95.75 227 VAL A CA 1
ATOM 1731 C C . VAL A 1 227 ? -4.462 -5.403 -5.686 1.00 95.75 227 VAL A C 1
ATOM 1733 O O . VAL A 1 227 ? -5.298 -5.399 -4.778 1.00 95.75 227 VAL A O 1
ATOM 1736 N N . GLY A 1 228 ? -3.615 -4.386 -5.875 1.00 96.31 228 GLY A N 1
ATOM 1737 C CA . GLY A 1 228 ? -3.600 -3.179 -5.046 1.00 96.31 228 GLY A CA 1
ATOM 1738 C C . GLY A 1 228 ? -4.914 -2.396 -5.122 1.00 96.31 228 GLY A C 1
ATOM 1739 O O . GLY A 1 228 ? -5.410 -1.913 -4.101 1.00 96.31 228 GLY A O 1
ATOM 1740 N N . VAL A 1 229 ? -5.526 -2.327 -6.307 1.00 98.06 229 VAL A N 1
ATOM 1741 C CA . VAL A 1 229 ? -6.794 -1.616 -6.548 1.00 98.06 229 VAL A CA 1
ATOM 1742 C C . VAL A 1 229 ? -7.941 -2.285 -5.805 1.00 98.06 229 VAL A C 1
ATOM 1744 O O . VAL A 1 229 ? -8.699 -1.611 -5.098 1.00 98.06 229 VAL A O 1
ATOM 1747 N N . ILE A 1 230 ? -8.046 -3.610 -5.924 1.00 97.50 230 ILE A N 1
ATOM 1748 C CA . ILE A 1 230 ? -9.042 -4.416 -5.216 1.00 97.50 230 ILE A CA 1
ATOM 1749 C C . ILE A 1 230 ? -8.825 -4.288 -3.709 1.00 97.50 230 ILE A C 1
ATOM 1751 O O . ILE A 1 230 ? -9.761 -3.940 -2.986 1.00 97.50 230 ILE A O 1
ATOM 1755 N N . ALA A 1 231 ? -7.595 -4.483 -3.227 1.00 97.38 231 ALA A N 1
ATOM 1756 C CA . ALA A 1 231 ? -7.290 -4.411 -1.802 1.00 97.38 231 ALA A CA 1
ATOM 1757 C C . ALA A 1 231 ? -7.588 -3.021 -1.213 1.00 97.38 231 ALA A C 1
ATOM 1759 O O . ALA A 1 231 ? -8.188 -2.887 -0.139 1.00 97.38 231 ALA A O 1
ATOM 1760 N N . GLY A 1 232 ? -7.240 -1.970 -1.953 1.00 97.94 232 GLY A N 1
ATOM 1761 C CA . GLY A 1 232 ? -7.488 -0.599 -1.552 1.00 97.94 232 GLY A CA 1
ATOM 1762 C C . GLY A 1 232 ? -8.978 -0.238 -1.519 1.00 97.94 232 GLY A C 1
ATOM 1763 O O . GLY A 1 232 ? -9.436 0.450 -0.606 1.00 97.94 232 GLY A O 1
ATOM 1764 N N . THR A 1 233 ? -9.752 -0.733 -2.483 1.00 98.62 233 THR A N 1
ATOM 1765 C CA . THR A 1 233 ? -11.209 -0.527 -2.558 1.00 98.62 233 THR A CA 1
ATOM 1766 C C . THR A 1 233 ? -11.931 -1.291 -1.445 1.00 98.62 233 THR A C 1
ATOM 1768 O O . THR A 1 233 ? -12.791 -0.739 -0.756 1.00 98.62 233 THR A O 1
ATOM 1771 N N . LEU A 1 234 ? -11.523 -2.538 -1.190 1.00 98.19 234 LEU A N 1
ATOM 1772 C CA . LEU A 1 234 ? -12.036 -3.353 -0.089 1.00 98.19 234 LEU A CA 1
ATOM 1773 C C . LEU A 1 234 ? -11.726 -2.745 1.282 1.00 98.19 234 LEU A C 1
ATOM 1775 O O . LEU A 1 234 ? -12.540 -2.864 2.193 1.00 98.19 234 LEU A O 1
ATOM 1779 N N . SER A 1 235 ? -10.602 -2.040 1.429 1.00 98.50 235 SER A N 1
ATOM 1780 C CA . SER A 1 235 ? -10.268 -1.326 2.669 1.00 98.50 235 SER A CA 1
ATOM 1781 C C . SER A 1 235 ? -11.267 -0.201 2.970 1.00 98.50 235 SER A C 1
ATOM 1783 O O . SER A 1 235 ? -11.652 -0.015 4.124 1.00 98.50 235 SER A O 1
ATOM 1785 N N . VAL A 1 236 ? -11.766 0.500 1.941 1.00 98.81 236 VAL A N 1
ATOM 1786 C CA . VAL A 1 236 ? -12.821 1.526 2.079 1.00 98.81 236 VAL A CA 1
ATOM 1787 C C . VAL A 1 236 ? -14.146 0.911 2.529 1.00 98.81 236 VAL A C 1
ATOM 1789 O O . VAL A 1 236 ? -14.794 1.446 3.436 1.00 98.81 236 VAL A O 1
ATOM 1792 N N . ALA A 1 237 ? -14.517 -0.235 1.951 1.00 98.44 237 ALA A N 1
ATOM 1793 C CA . ALA A 1 237 ? -15.697 -0.992 2.365 1.00 98.44 237 ALA A CA 1
ATOM 1794 C C . ALA A 1 237 ? -15.562 -1.512 3.808 1.00 98.44 237 ALA A C 1
ATOM 1796 O O . ALA A 1 237 ? -16.476 -1.359 4.619 1.00 98.44 237 ALA A O 1
ATOM 1797 N N . GLY A 1 238 ? -14.396 -2.064 4.152 1.00 98.00 238 GLY A N 1
ATOM 1798 C CA . GLY A 1 238 ? -14.083 -2.542 5.494 1.00 98.00 238 GLY A CA 1
ATOM 1799 C C . GLY A 1 238 ? -14.174 -1.434 6.543 1.00 98.00 238 GLY A C 1
ATOM 1800 O O . GLY A 1 238 ? -14.765 -1.647 7.600 1.00 98.00 238 GLY A O 1
ATOM 1801 N N . ILE A 1 239 ? -13.669 -0.232 6.243 1.00 98.50 239 ILE A N 1
ATOM 1802 C CA . ILE A 1 239 ? -13.777 0.919 7.151 1.00 98.50 239 ILE A CA 1
ATOM 1803 C C . ILE A 1 239 ? -15.208 1.399 7.327 1.00 98.50 239 ILE A C 1
ATOM 1805 O O . ILE A 1 239 ? -15.565 1.778 8.441 1.00 98.50 239 ILE A O 1
ATOM 1809 N N . TYR A 1 240 ? -16.049 1.322 6.296 1.00 98.56 240 TYR A N 1
ATOM 1810 C CA . TYR A 1 240 ? -17.462 1.648 6.465 1.00 98.56 240 TYR A CA 1
ATOM 1811 C C . TYR A 1 240 ? -18.120 0.681 7.461 1.00 98.56 240 TYR A C 1
ATOM 1813 O O . TYR A 1 240 ? -18.796 1.104 8.399 1.00 98.56 240 TYR A O 1
ATOM 1821 N N . LEU A 1 241 ? -17.881 -0.625 7.313 1.00 97.56 241 LEU A N 1
ATOM 1822 C CA . LEU A 1 241 ? -18.451 -1.624 8.219 1.00 97.56 241 LEU A CA 1
ATOM 1823 C C . LEU A 1 241 ? -17.900 -1.496 9.646 1.00 97.56 241 LEU A C 1
ATOM 1825 O O . LEU A 1 241 ? -18.677 -1.465 10.602 1.00 97.56 241 LEU A O 1
ATOM 1829 N N . LEU A 1 242 ? -16.578 -1.376 9.791 1.00 98.31 242 LEU A N 1
ATOM 1830 C CA . LEU A 1 242 ? -15.906 -1.219 11.082 1.00 98.31 242 LEU A CA 1
ATOM 1831 C C . LEU A 1 242 ? -16.319 0.081 11.781 1.00 98.31 242 LEU A C 1
ATOM 1833 O O . LEU A 1 242 ? -16.697 0.069 12.951 1.00 98.31 242 LEU A O 1
ATOM 1837 N N . GLY A 1 243 ? -16.301 1.201 11.061 1.00 97.94 243 GLY A N 1
ATOM 1838 C CA . GLY A 1 243 ? -16.729 2.496 11.576 1.00 97.94 243 GLY A CA 1
ATOM 1839 C C . GLY A 1 243 ? -18.193 2.490 12.002 1.00 97.94 243 GLY A C 1
ATOM 1840 O O . GLY A 1 243 ? -18.529 3.062 13.040 1.00 97.94 243 GLY A O 1
ATOM 1841 N N . ARG A 1 244 ? -19.064 1.793 11.258 1.00 96.25 244 ARG A N 1
ATOM 1842 C CA . ARG A 1 244 ? -20.488 1.684 11.597 1.00 96.25 244 ARG A CA 1
ATOM 1843 C C . ARG A 1 244 ? -20.708 0.863 12.859 1.00 96.25 244 ARG A C 1
ATOM 1845 O O . ARG A 1 244 ? -21.550 1.241 13.668 1.00 96.25 244 ARG A O 1
ATOM 1852 N N . GLU A 1 245 ? -19.951 -0.216 13.031 1.00 94.56 245 GLU A N 1
ATOM 1853 C CA . GLU A 1 245 ? -19.971 -1.043 14.240 1.00 94.56 245 GLU A CA 1
ATOM 1854 C C . GLU A 1 245 ? -19.464 -0.270 15.473 1.00 94.56 245 GLU A C 1
ATOM 1856 O O . GLU A 1 245 ? -20.009 -0.431 16.561 1.00 94.56 245 GLU A O 1
ATOM 1861 N N . LEU A 1 246 ? -18.474 0.618 15.312 1.00 94.62 246 LEU A N 1
ATOM 1862 C CA . LEU A 1 246 ? -17.887 1.388 16.417 1.00 94.62 246 LEU A CA 1
ATOM 1863 C C . LEU A 1 246 ? -18.654 2.672 16.785 1.00 94.62 246 LEU A C 1
ATOM 1865 O O . LEU A 1 246 ? -18.783 3.007 17.967 1.00 94.62 246 LEU A O 1
ATOM 1869 N N . PHE A 1 247 ? -19.119 3.423 15.785 1.00 95.69 247 PHE A N 1
ATOM 1870 C CA . PHE A 1 247 ? -19.592 4.805 15.957 1.00 95.69 247 PHE A CA 1
ATOM 1871 C C . PHE A 1 247 ? -20.907 5.120 15.226 1.00 95.69 247 PHE A C 1
ATOM 1873 O O . PHE A 1 247 ? -21.435 6.226 15.363 1.00 95.69 247 PHE A O 1
ATOM 1880 N N . GLY A 1 248 ? -21.460 4.169 14.469 1.00 93.19 248 GLY A N 1
ATOM 1881 C CA . GLY A 1 248 ? -22.658 4.365 13.653 1.00 93.19 248 GLY A CA 1
ATOM 1882 C C . GLY A 1 248 ? -22.369 4.867 12.228 1.00 93.19 248 GLY A C 1
ATOM 1883 O O . GLY A 1 248 ? -21.219 5.081 11.845 1.00 93.19 248 GLY A O 1
ATOM 1884 N N . PRO A 1 249 ? -23.414 5.037 11.397 1.00 94.56 249 PRO A N 1
ATOM 1885 C CA . PRO A 1 249 ? -23.264 5.189 9.947 1.00 94.56 249 PRO A CA 1
ATOM 1886 C C . PRO A 1 249 ? -22.582 6.493 9.518 1.00 94.56 249 PRO A C 1
ATOM 1888 O O . PRO A 1 249 ? -21.886 6.506 8.509 1.00 94.56 249 PRO A O 1
ATOM 1891 N N . ARG A 1 250 ? -22.764 7.593 10.259 1.00 94.62 250 ARG A N 1
ATOM 1892 C CA . ARG A 1 250 ? -22.238 8.904 9.858 1.00 94.62 250 ARG A CA 1
ATOM 1893 C C . ARG A 1 250 ? -20.707 8.990 10.008 1.00 94.62 250 ARG A C 1
ATOM 1895 O O . ARG A 1 250 ? -20.072 9.241 8.989 1.00 94.62 250 ARG A O 1
ATOM 1902 N N . PRO A 1 251 ? -20.083 8.704 11.171 1.00 96.25 251 PRO A N 1
ATOM 1903 C CA . PRO A 1 251 ? -18.618 8.640 11.267 1.00 96.25 251 PRO A CA 1
ATOM 1904 C C . PRO A 1 251 ? -17.997 7.634 10.298 1.00 96.25 251 PRO A C 1
ATOM 1906 O O . PRO A 1 251 ? -16.927 7.887 9.753 1.00 96.25 251 PRO A O 1
ATOM 1909 N N . ALA A 1 252 ? -18.690 6.518 10.053 1.00 97.75 252 ALA A N 1
ATOM 1910 C CA . ALA A 1 252 ? -18.264 5.506 9.098 1.00 97.75 252 ALA A CA 1
ATOM 1911 C C . ALA A 1 252 ? -18.187 6.048 7.666 1.00 97.75 252 ALA A C 1
ATOM 1913 O O . ALA A 1 252 ? -17.163 5.891 7.012 1.00 97.75 252 ALA A O 1
ATOM 1914 N N . LEU A 1 253 ? -19.243 6.725 7.196 1.00 98.00 253 LEU A N 1
ATOM 1915 C CA . LEU A 1 253 ? -19.261 7.365 5.878 1.00 98.00 253 LEU A CA 1
ATOM 1916 C C . LEU A 1 253 ? -18.165 8.421 5.748 1.00 98.00 253 LEU A C 1
ATOM 1918 O O . LEU A 1 253 ? -17.458 8.437 4.744 1.00 98.00 253 LEU A O 1
ATOM 1922 N N . LEU A 1 254 ? -18.003 9.276 6.762 1.00 98.38 254 LEU A N 1
ATOM 1923 C CA . LEU A 1 254 ? -16.980 10.323 6.756 1.00 98.38 254 LEU A CA 1
ATOM 1924 C C . LEU A 1 254 ? -15.568 9.719 6.711 1.00 98.38 254 LEU A C 1
ATOM 1926 O O . LEU A 1 254 ? -14.753 10.138 5.894 1.00 98.38 254 LEU A O 1
ATOM 1930 N N . GLY A 1 255 ? -15.294 8.699 7.531 1.00 98.56 255 GLY A N 1
ATOM 1931 C CA . GLY A 1 255 ? -14.006 8.001 7.546 1.00 98.56 255 GLY A CA 1
ATOM 1932 C C . GLY A 1 255 ? -13.708 7.264 6.238 1.00 98.56 255 GLY A C 1
ATOM 1933 O O . GLY A 1 255 ? -12.603 7.369 5.708 1.00 98.56 255 GLY A O 1
ATOM 1934 N N . SER A 1 256 ? -14.704 6.582 5.663 1.00 98.69 256 SER A N 1
ATOM 1935 C CA . SER A 1 256 ? -14.582 5.944 4.347 1.00 98.69 256 SER A CA 1
ATOM 1936 C C . SER A 1 256 ? -14.354 6.954 3.228 1.00 98.69 256 SER A C 1
ATOM 1938 O O . SER A 1 256 ? -13.589 6.663 2.314 1.00 98.69 256 SER A O 1
ATOM 1940 N N . LEU A 1 257 ? -14.966 8.140 3.289 1.00 98.50 257 LEU A N 1
ATOM 1941 C CA . LEU A 1 257 ? -14.777 9.181 2.281 1.00 98.50 257 LEU A CA 1
ATOM 1942 C C . LEU A 1 257 ? -13.386 9.825 2.378 1.00 98.50 257 LEU A C 1
ATOM 1944 O O . LEU A 1 257 ? -12.721 9.971 1.354 1.00 98.50 257 LEU A O 1
ATOM 1948 N N . PHE A 1 258 ? -12.892 10.103 3.591 1.00 98.75 258 PHE A N 1
ATOM 1949 C CA . PHE A 1 258 ? -11.491 10.493 3.793 1.00 98.75 258 PHE A CA 1
ATOM 1950 C C . PHE A 1 258 ? -10.527 9.424 3.257 1.00 98.75 258 PHE A C 1
ATOM 1952 O O . PHE A 1 258 ? -9.576 9.752 2.552 1.00 98.75 258 PHE A O 1
ATOM 1959 N N . LEU A 1 259 ? -10.788 8.139 3.521 1.00 98.75 259 LEU A N 1
ATOM 1960 C CA . LEU A 1 259 ? -9.970 7.032 3.012 1.00 98.75 259 LEU A CA 1
ATOM 1961 C C . LEU A 1 259 ? -10.027 6.886 1.486 1.00 98.75 259 LEU A C 1
ATOM 1963 O O . LEU A 1 259 ? -9.007 6.622 0.845 1.00 98.75 259 LEU A O 1
ATOM 1967 N N . ALA A 1 260 ? -11.203 7.077 0.889 1.00 98.69 260 ALA A N 1
ATOM 1968 C CA . ALA A 1 260 ? -11.393 7.016 -0.554 1.00 98.69 260 ALA A CA 1
ATOM 1969 C C . ALA A 1 260 ? -10.590 8.105 -1.279 1.00 98.69 260 ALA A C 1
ATOM 1971 O O . ALA A 1 260 ? -9.987 7.793 -2.308 1.00 98.69 260 ALA A O 1
ATOM 1972 N N . LEU A 1 261 ? -10.555 9.321 -0.714 1.00 98.44 261 LEU A N 1
ATOM 1973 C CA . LEU A 1 261 ? -9.912 10.522 -1.267 1.00 98.44 261 LEU A CA 1
ATOM 1974 C C . LEU A 1 261 ? -8.448 10.717 -0.837 1.00 98.44 261 LEU A C 1
ATOM 1976 O O . LEU A 1 261 ? -7.765 11.588 -1.372 1.00 98.44 261 LEU A O 1
ATOM 1980 N N . SER A 1 262 ? -7.953 9.929 0.118 1.00 97.88 262 SER A N 1
ATOM 1981 C CA . SER A 1 262 ? -6.590 10.059 0.633 1.00 97.88 262 SER A CA 1
ATOM 1982 C C . SER A 1 262 ? -5.551 9.753 -0.436 1.00 97.88 262 SER A C 1
ATOM 1984 O O . SER A 1 262 ? -5.437 8.612 -0.890 1.00 97.88 262 SER A O 1
ATOM 1986 N N . ARG A 1 263 ? -4.708 10.740 -0.763 1.00 95.88 263 ARG A N 1
ATOM 1987 C CA . ARG A 1 263 ? -3.575 10.561 -1.685 1.00 95.88 263 ARG A CA 1
ATOM 1988 C C . ARG A 1 263 ? -2.650 9.422 -1.255 1.00 95.88 263 ARG A C 1
ATOM 1990 O O . ARG A 1 263 ? -2.150 8.693 -2.102 1.00 95.88 263 ARG A O 1
ATOM 1997 N N . TRP A 1 264 ? -2.430 9.257 0.053 1.00 95.12 264 TRP A N 1
ATOM 1998 C CA . TRP A 1 264 ? -1.527 8.241 0.591 1.00 95.12 264 TRP A CA 1
ATOM 1999 C C . TRP A 1 264 ? -2.101 6.849 0.347 1.00 95.12 264 TRP A C 1
ATOM 2001 O O . TRP A 1 264 ? -1.411 5.973 -0.175 1.00 95.12 264 TRP A O 1
ATOM 2011 N N . HIS A 1 265 ? -3.390 6.664 0.636 1.00 96.94 265 HIS A N 1
ATOM 2012 C CA . HIS A 1 265 ? -4.044 5.390 0.391 1.00 96.94 265 HIS A CA 1
ATOM 2013 C C . HIS A 1 265 ? -4.221 5.100 -1.102 1.00 96.94 265 HIS A C 1
ATOM 2015 O O . HIS A 1 265 ? -3.998 3.965 -1.520 1.00 96.94 265 HIS A O 1
ATOM 2021 N N . ILE A 1 266 ? -4.618 6.095 -1.906 1.00 96.75 266 ILE A N 1
ATOM 2022 C CA . ILE A 1 266 ? -4.746 5.966 -3.366 1.00 96.75 266 ILE A CA 1
ATOM 2023 C C . ILE A 1 266 ? -3.410 5.516 -3.947 1.00 96.75 266 ILE A C 1
ATOM 2025 O O . ILE A 1 266 ? -3.366 4.485 -4.606 1.00 96.75 266 ILE A O 1
ATOM 2029 N N . HIS A 1 267 ? -2.321 6.222 -3.637 1.00 95.12 267 HIS A N 1
ATOM 2030 C CA . HIS A 1 267 ? -0.991 5.896 -4.143 1.00 95.12 267 HIS A CA 1
ATOM 2031 C C . HIS A 1 267 ? -0.593 4.449 -3.846 1.00 95.12 267 HIS A C 1
ATOM 2033 O O . HIS A 1 267 ? -0.251 3.700 -4.754 1.00 95.12 267 HIS A O 1
ATOM 2039 N N . ARG A 1 268 ? -0.739 4.012 -2.590 1.00 93.88 268 ARG A N 1
ATOM 2040 C CA . ARG A 1 268 ? -0.410 2.640 -2.165 1.00 93.88 268 ARG A CA 1
ATOM 2041 C C . ARG A 1 268 ? -1.364 1.565 -2.690 1.00 93.88 268 ARG A C 1
ATOM 2043 O O . ARG A 1 268 ? -1.077 0.389 -2.512 1.00 93.88 268 ARG A O 1
ATOM 2050 N N . SER A 1 269 ? -2.485 1.958 -3.296 1.00 96.19 269 SER A N 1
ATOM 2051 C CA . SER A 1 269 ? -3.428 1.050 -3.962 1.00 96.19 269 SER A CA 1
ATOM 2052 C C . SER A 1 269 ? -3.198 0.971 -5.478 1.00 96.19 269 SER A C 1
ATOM 2054 O O . SER A 1 269 ? -3.917 0.239 -6.145 1.00 96.19 269 SER A O 1
ATOM 2056 N N . ARG A 1 270 ? -2.281 1.770 -6.045 1.00 95.12 270 ARG A N 1
ATOM 2057 C CA . ARG A 1 270 ? -2.109 1.922 -7.504 1.00 95.12 270 ARG A CA 1
ATOM 2058 C C . ARG A 1 270 ? -0.850 1.275 -8.066 1.00 95.12 270 ARG A C 1
ATOM 2060 O O . ARG A 1 270 ? -0.656 1.302 -9.271 1.00 95.12 270 ARG A O 1
ATOM 2067 N N . TYR A 1 271 ? -0.010 0.713 -7.215 1.00 90.69 271 TYR A N 1
ATOM 2068 C CA . TYR A 1 271 ? 1.091 -0.151 -7.614 1.00 90.69 271 TYR A CA 1
ATOM 2069 C C . TYR A 1 271 ? 1.056 -1.407 -6.754 1.00 90.69 271 TYR A C 1
ATOM 2071 O O . TYR A 1 271 ? 0.458 -1.380 -5.669 1.00 90.69 271 TYR A O 1
ATOM 2079 N N . ASP A 1 272 ? 1.645 -2.502 -7.232 1.00 86.75 272 ASP A N 1
ATOM 2080 C CA . ASP A 1 272 ? 1.649 -3.720 -6.429 1.00 86.75 272 ASP A CA 1
ATOM 2081 C C . ASP A 1 272 ? 2.457 -3.526 -5.142 1.00 86.75 272 ASP A C 1
ATOM 2083 O O . ASP A 1 272 ? 3.581 -3.023 -5.113 1.00 86.75 272 ASP A O 1
ATOM 2087 N N . SER A 1 273 ? 1.808 -3.862 -4.035 1.00 84.12 273 SER A N 1
ATOM 2088 C CA . SER A 1 273 ? 2.346 -3.677 -2.707 1.00 84.12 273 SER A CA 1
ATOM 2089 C C . SER A 1 273 ? 1.830 -4.770 -1.795 1.00 84.12 273 SER A C 1
ATOM 2091 O O . SER A 1 273 ? 0.692 -4.714 -1.323 1.00 84.12 273 SER A O 1
ATOM 2093 N N . VAL A 1 274 ? 2.724 -5.693 -1.441 1.00 84.69 274 VAL A N 1
ATOM 2094 C CA . VAL A 1 274 ? 2.466 -6.770 -0.473 1.00 84.69 274 VAL A CA 1
ATOM 2095 C C . VAL A 1 274 ? 1.818 -6.269 0.826 1.00 84.69 274 VAL A C 1
ATOM 2097 O O . VAL A 1 274 ? 0.954 -6.928 1.403 1.00 84.69 274 VAL A O 1
ATOM 2100 N N . VAL A 1 275 ? 2.177 -5.058 1.268 1.00 90.38 275 VAL A N 1
ATOM 2101 C CA . VAL A 1 275 ? 1.622 -4.446 2.482 1.00 90.38 275 VAL A CA 1
ATOM 2102 C C . VAL A 1 275 ? 0.139 -4.120 2.303 1.00 90.38 275 VAL A C 1
ATOM 2104 O O . VAL A 1 275 ? -0.646 -4.399 3.205 1.00 90.38 275 VAL A O 1
ATOM 2107 N N . MET A 1 276 ? -0.257 -3.565 1.150 1.00 93.38 276 MET A N 1
ATOM 2108 C CA . MET A 1 276 ? -1.647 -3.183 0.868 1.00 93.38 276 MET A CA 1
ATOM 2109 C C . MET A 1 276 ? -2.570 -4.405 0.786 1.00 93.38 276 MET A C 1
ATOM 2111 O O . MET A 1 276 ? -3.695 -4.342 1.278 1.00 93.38 276 MET A O 1
ATOM 2115 N N . GLN A 1 277 ? -2.092 -5.536 0.251 1.00 91.56 277 GLN A N 1
ATOM 2116 C CA . GLN A 1 277 ? -2.887 -6.769 0.124 1.00 91.56 277 GLN A CA 1
ATOM 2117 C C . GLN A 1 277 ? -3.433 -7.261 1.482 1.00 91.56 277 GLN A C 1
ATOM 2119 O O . GLN A 1 277 ? -4.573 -7.716 1.581 1.00 91.56 277 GLN A O 1
ATOM 2124 N N . GLY A 1 278 ? -2.649 -7.101 2.557 1.00 92.31 278 GLY A N 1
ATOM 2125 C CA . GLY A 1 278 ? -3.026 -7.496 3.918 1.00 92.31 278 GLY A CA 1
ATOM 2126 C C . GLY A 1 278 ? -3.954 -6.527 4.661 1.00 92.31 278 GLY A C 1
ATOM 2127 O O . GLY A 1 278 ? -4.530 -6.900 5.687 1.00 92.31 278 GLY A O 1
ATOM 2128 N N . VAL A 1 279 ? -4.101 -5.286 4.187 1.00 94.50 279 VAL A N 1
ATOM 2129 C CA . VAL A 1 279 ? -4.878 -4.234 4.866 1.00 94.50 279 VAL A CA 1
ATOM 2130 C C . VAL A 1 279 ? -6.370 -4.554 4.952 1.00 94.50 279 VAL A C 1
ATOM 2132 O O . VAL A 1 279 ? -6.880 -4.591 6.075 1.00 94.50 279 VAL A O 1
ATOM 2135 N N . PRO A 1 280 ? -7.100 -4.819 3.848 1.00 96.38 280 PRO A N 1
ATOM 2136 C CA . PRO A 1 280 ? -8.538 -5.064 3.936 1.00 96.38 280 PRO A CA 1
ATOM 2137 C C . PRO A 1 280 ? -8.839 -6.285 4.804 1.00 96.38 280 PRO A C 1
ATOM 2139 O O . PRO A 1 280 ? -9.783 -6.261 5.589 1.00 96.38 280 PRO A O 1
ATOM 2142 N N . ILE A 1 281 ? -7.997 -7.321 4.727 1.00 95.06 281 ILE A N 1
ATOM 2143 C CA . ILE A 1 281 ? -8.134 -8.552 5.508 1.00 95.06 281 ILE A CA 1
ATOM 2144 C C . ILE A 1 281 ? -8.094 -8.233 7.011 1.00 95.06 281 ILE A C 1
ATOM 2146 O O . ILE A 1 281 ? -8.972 -8.671 7.754 1.00 95.06 281 ILE A O 1
ATOM 2150 N N . GLN A 1 282 ? -7.138 -7.409 7.456 1.00 95.31 282 GLN A N 1
ATOM 2151 C CA . GLN A 1 282 ? -7.068 -6.959 8.850 1.00 95.31 282 GLN A CA 1
ATOM 2152 C C . GLN A 1 282 ? -8.271 -6.100 9.244 1.00 95.31 282 GLN A C 1
ATOM 2154 O O . GLN A 1 282 ? -8.844 -6.314 10.310 1.00 95.31 282 GLN A O 1
ATOM 2159 N N . VAL A 1 283 ? -8.693 -5.162 8.391 1.00 97.88 283 VAL A N 1
ATOM 2160 C CA . VAL A 1 283 ? -9.850 -4.293 8.667 1.00 97.88 283 VAL A CA 1
ATOM 2161 C C . VAL A 1 283 ? -11.130 -5.114 8.854 1.00 97.88 283 VAL A C 1
ATOM 2163 O O . VAL A 1 283 ? -11.854 -4.905 9.830 1.00 97.88 283 VAL A O 1
ATOM 2166 N N . PHE A 1 284 ? -11.398 -6.079 7.969 1.00 98.00 284 PHE A N 1
ATOM 2167 C CA . PHE A 1 284 ? -12.533 -6.991 8.129 1.00 98.00 284 PHE A CA 1
ATOM 2168 C C . PHE A 1 284 ? -12.366 -7.898 9.355 1.00 98.00 284 PHE A C 1
ATOM 2170 O O . PHE A 1 284 ? -13.345 -8.138 10.061 1.00 98.00 284 PHE A O 1
ATOM 2177 N N . GLY A 1 285 ? -11.144 -8.349 9.660 1.00 97.50 285 GLY A N 1
ATOM 2178 C CA . GLY A 1 285 ? -10.841 -9.095 10.883 1.00 97.50 285 GLY A CA 1
ATOM 2179 C C . GLY A 1 285 ? -11.227 -8.310 12.139 1.00 97.50 285 GLY A C 1
ATOM 2180 O O . GLY A 1 285 ? -11.962 -8.815 12.986 1.00 97.50 285 GLY A O 1
ATOM 2181 N N . TYR A 1 286 ? -10.834 -7.033 12.219 1.00 98.25 286 TYR A N 1
ATOM 2182 C CA . TYR A 1 286 ? -11.221 -6.143 13.316 1.00 98.25 286 TYR A CA 1
ATOM 2183 C C . TYR A 1 286 ? -12.729 -5.887 13.363 1.00 98.25 286 TYR A C 1
ATOM 2185 O O . TYR A 1 286 ? -13.305 -5.876 14.451 1.00 98.25 286 TYR A O 1
ATOM 2193 N N . TYR A 1 287 ? -13.383 -5.724 12.208 1.00 98.25 287 TYR A N 1
ATOM 2194 C CA . TYR A 1 287 ? -14.840 -5.601 12.135 1.00 98.25 287 TYR A CA 1
ATOM 2195 C C . TYR A 1 287 ? -15.533 -6.814 12.762 1.00 98.25 287 TYR A C 1
ATOM 2197 O O . TYR A 1 287 ? -16.378 -6.649 13.642 1.00 98.25 287 TYR A O 1
ATOM 2205 N N . PHE A 1 288 ? -15.152 -8.030 12.365 1.00 96.56 288 PHE A N 1
ATOM 2206 C CA . PHE A 1 288 ? -15.737 -9.252 12.910 1.00 96.56 288 PHE A CA 1
ATOM 2207 C C . PHE A 1 288 ? -15.390 -9.467 14.386 1.00 96.56 288 PHE A C 1
ATOM 2209 O O . PHE A 1 288 ? -16.257 -9.898 15.143 1.00 96.56 288 PHE A O 1
ATOM 2216 N N . LEU A 1 289 ? -14.181 -9.104 14.826 1.00 97.44 289 LEU A N 1
ATOM 2217 C CA . LEU A 1 289 ? -13.786 -9.176 16.235 1.00 97.44 289 LEU A CA 1
ATOM 2218 C C . LEU A 1 289 ? -14.672 -8.280 17.107 1.00 97.44 289 LEU A C 1
ATOM 2220 O O . LEU A 1 289 ? -15.234 -8.723 18.108 1.00 97.44 289 LEU A O 1
ATOM 2224 N N . LEU A 1 290 ? -14.820 -7.014 16.715 1.00 96.69 290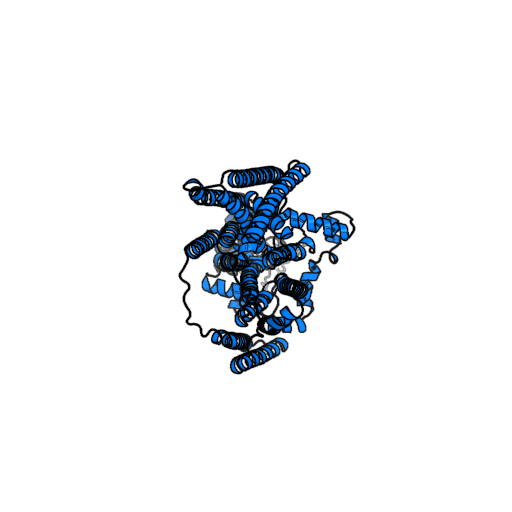 LEU A N 1
ATOM 2225 C CA . LEU A 1 290 ? -15.589 -6.027 17.472 1.00 96.69 290 LEU A CA 1
ATOM 2226 C C . LEU A 1 290 ? -17.091 -6.299 17.407 1.00 96.69 290 LEU A C 1
ATOM 2228 O O . LEU A 1 290 ? -17.775 -6.190 18.426 1.00 96.69 290 LEU A O 1
ATOM 2232 N N . LYS A 1 291 ? -17.582 -6.766 16.257 1.00 92.19 291 LYS A N 1
ATOM 2233 C CA . LYS A 1 291 ? -18.940 -7.289 16.123 1.00 92.19 291 LYS A CA 1
ATOM 2234 C C . LYS A 1 291 ? -19.158 -8.500 17.026 1.00 92.19 291 LYS A C 1
ATOM 2236 O O . LYS A 1 291 ? -20.162 -8.541 17.729 1.00 92.19 291 LYS A O 1
ATOM 2241 N N . GLY A 1 292 ? -18.221 -9.447 17.081 1.00 91.38 292 GLY A N 1
ATOM 2242 C CA . GLY A 1 292 ? -18.277 -10.606 17.978 1.00 91.38 292 GLY A CA 1
ATOM 2243 C C . GLY A 1 292 ? -18.322 -10.195 19.447 1.00 91.38 292 GLY A C 1
ATOM 2244 O O . GLY A 1 292 ? -19.098 -10.728 20.236 1.00 91.38 292 GLY A O 1
ATOM 2245 N N . PHE A 1 293 ? -17.576 -9.161 19.808 1.00 92.69 293 PHE A N 1
ATOM 2246 C CA . PHE A 1 293 ? -17.611 -8.543 21.127 1.00 92.69 293 PHE A CA 1
ATOM 2247 C C . PHE A 1 293 ? -18.924 -7.815 21.472 1.00 92.69 293 PHE A C 1
ATOM 2249 O O . PHE A 1 293 ? -19.160 -7.547 22.653 1.00 92.69 293 PHE A O 1
ATOM 2256 N N . ARG A 1 294 ? -19.763 -7.480 20.484 1.00 90.38 294 ARG A N 1
ATOM 2257 C CA . ARG A 1 294 ? -21.131 -6.973 20.681 1.00 90.38 294 ARG A CA 1
ATOM 2258 C C . ARG A 1 294 ? -22.161 -8.104 20.681 1.00 90.38 294 ARG A C 1
ATOM 2260 O O . ARG A 1 294 ? -23.071 -8.102 21.502 1.00 90.38 294 ARG A O 1
ATOM 2267 N N . THR A 1 295 ? -22.048 -9.053 19.752 1.00 86.81 295 THR A N 1
ATOM 2268 C CA . THR A 1 295 ? -23.044 -10.114 19.523 1.00 86.81 295 THR A CA 1
ATOM 2269 C C . THR A 1 295 ? -22.851 -11.334 20.424 1.00 86.81 295 THR A C 1
ATOM 2271 O O . THR A 1 295 ? -23.804 -12.080 20.636 1.00 86.81 295 THR A O 1
ATOM 2274 N N . GLY A 1 296 ? -21.635 -11.572 20.921 1.00 86.31 296 GLY A N 1
ATOM 2275 C CA . GLY A 1 296 ? -21.245 -12.779 21.654 1.00 86.31 296 GLY A CA 1
ATOM 2276 C C . GLY A 1 296 ? -21.227 -14.061 20.810 1.00 86.31 296 GLY A C 1
ATOM 2277 O O . GLY A 1 296 ? -21.181 -15.149 21.376 1.00 86.31 296 GLY A O 1
ATOM 2278 N N . ARG A 1 297 ? -21.311 -13.967 19.475 1.00 85.12 297 ARG A N 1
ATOM 2279 C CA . ARG A 1 297 ? -21.453 -15.135 18.589 1.00 85.12 297 ARG A CA 1
ATOM 2280 C C . ARG A 1 297 ? -20.103 -15.733 18.212 1.00 85.12 297 ARG A C 1
ATOM 2282 O O . ARG A 1 297 ? -19.270 -15.039 17.634 1.00 85.12 297 ARG A O 1
ATOM 2289 N N . ASP A 1 298 ? -19.952 -17.045 18.392 1.00 87.88 298 ASP A N 1
ATOM 2290 C CA . ASP A 1 298 ? -18.748 -17.784 17.979 1.00 87.88 298 ASP A CA 1
ATOM 2291 C C . ASP A 1 298 ? -18.431 -17.605 16.485 1.00 87.88 298 ASP A C 1
ATOM 2293 O O . ASP A 1 298 ? -17.267 -17.535 16.113 1.00 87.88 298 ASP A O 1
ATOM 2297 N N . SER A 1 299 ? -19.448 -17.472 15.623 1.00 86.62 299 SER A N 1
ATOM 2298 C CA . SER A 1 299 ? -19.256 -17.280 14.180 1.00 86.62 299 SER A CA 1
ATOM 2299 C C . SER A 1 299 ? -18.536 -15.974 13.836 1.00 86.62 299 SER A C 1
ATOM 2301 O O . SER A 1 299 ? -17.741 -15.948 12.905 1.00 86.62 299 SER A O 1
ATOM 2303 N N . ASP A 1 300 ? -18.810 -14.886 14.565 1.00 89.19 300 ASP A N 1
ATOM 2304 C CA . ASP A 1 300 ? -18.139 -13.604 14.324 1.00 89.19 300 ASP A CA 1
ATOM 2305 C C . ASP A 1 300 ? -16.655 -13.709 14.737 1.00 89.19 300 ASP A C 1
ATOM 2307 O O . ASP A 1 300 ? -15.769 -13.281 14.003 1.00 89.19 300 ASP A O 1
ATOM 2311 N N . PHE A 1 301 ? -16.360 -14.393 15.846 1.00 93.94 301 PHE A N 1
ATOM 2312 C CA . PHE A 1 301 ? -14.984 -14.688 16.257 1.00 93.94 301 PHE A CA 1
ATOM 2313 C C . PHE A 1 301 ? -14.264 -15.666 15.316 1.00 93.94 301 PHE A C 1
ATOM 2315 O O . PHE A 1 301 ? -13.079 -15.484 15.047 1.00 93.94 301 PHE A O 1
ATOM 2322 N N . ALA A 1 302 ? -14.966 -16.663 14.771 1.00 91.81 302 ALA A N 1
ATOM 2323 C CA . ALA A 1 302 ? -14.432 -17.578 13.767 1.00 91.81 302 ALA A CA 1
ATOM 2324 C C . ALA A 1 302 ? -14.001 -16.818 12.502 1.00 91.81 302 ALA A C 1
ATOM 2326 O O . ALA A 1 302 ? -12.871 -16.980 12.053 1.00 91.81 302 ALA A O 1
ATOM 2327 N N . TRP A 1 303 ? -14.855 -15.931 11.971 1.00 91.25 303 TRP A N 1
ATOM 2328 C CA . TRP A 1 303 ? -14.509 -15.088 10.819 1.00 91.25 303 TRP A CA 1
ATOM 2329 C C . TRP A 1 303 ? -13.342 -14.146 11.105 1.00 91.25 303 TRP A C 1
ATOM 2331 O O . TRP A 1 303 ? -12.443 -14.025 10.276 1.00 91.25 303 TRP A O 1
ATOM 2341 N N . SER A 1 304 ? -13.323 -13.526 12.288 1.00 96.06 304 SER A N 1
ATOM 2342 C CA . SER A 1 304 ? -12.188 -12.725 12.754 1.00 96.06 304 SER A CA 1
ATOM 2343 C C . SER A 1 304 ? -10.890 -13.535 12.724 1.00 96.06 304 SER A C 1
ATOM 2345 O O . SER A 1 304 ? -9.916 -13.127 12.096 1.00 96.06 304 SER A O 1
ATOM 2347 N N . GLY A 1 305 ? -10.885 -14.708 13.360 1.00 95.94 305 GLY A N 1
ATOM 2348 C CA . GLY A 1 305 ? -9.717 -15.575 13.422 1.00 95.94 305 GLY A CA 1
ATOM 2349 C C . GLY A 1 305 ? -9.249 -16.041 12.048 1.00 95.94 305 GLY A C 1
ATOM 2350 O O . GLY A 1 305 ? -8.061 -15.938 11.758 1.00 95.94 305 GLY A O 1
ATOM 2351 N N . LEU A 1 306 ? -10.172 -16.451 11.171 1.00 92.44 306 LEU A N 1
ATOM 2352 C CA . LEU A 1 306 ? -9.836 -16.825 9.798 1.00 92.44 306 LEU A CA 1
ATOM 2353 C C . LEU A 1 306 ? -9.146 -15.667 9.062 1.00 92.44 306 LEU A C 1
ATOM 2355 O O . LEU A 1 306 ? -8.074 -15.841 8.496 1.00 92.44 306 LEU A O 1
ATOM 2359 N N . LEU A 1 307 ? -9.706 -14.459 9.113 1.00 94.56 307 LEU A N 1
ATOM 2360 C CA . LEU A 1 307 ? -9.111 -13.301 8.445 1.00 94.56 307 LEU A CA 1
ATOM 2361 C C . LEU A 1 307 ? -7.730 -12.956 9.019 1.00 94.56 307 LEU A C 1
ATOM 2363 O O . LEU A 1 307 ? -6.798 -12.710 8.254 1.00 94.56 307 LEU A O 1
ATOM 2367 N N . PHE A 1 308 ? -7.543 -13.007 10.340 1.00 95.94 308 PHE A N 1
ATOM 2368 C CA . PHE A 1 308 ? -6.222 -12.762 10.920 1.00 95.94 308 PHE A CA 1
ATOM 2369 C C . PHE A 1 308 ? -5.208 -13.841 10.532 1.00 95.94 308 PHE A C 1
ATOM 2371 O O . PHE A 1 308 ? -4.118 -13.485 10.082 1.00 95.94 308 PHE A O 1
ATOM 2378 N N . GLY A 1 309 ? -5.577 -15.124 10.603 1.00 94.00 309 GLY A N 1
ATOM 2379 C CA . GLY A 1 309 ? -4.744 -16.234 10.130 1.00 94.00 309 GLY A CA 1
ATOM 2380 C C . GLY A 1 309 ? -4.375 -16.090 8.653 1.00 94.00 309 GLY A C 1
ATOM 2381 O O . GLY A 1 309 ? -3.213 -16.247 8.286 1.00 94.00 309 GLY A O 1
ATOM 2382 N N . PHE A 1 310 ? -5.334 -15.688 7.812 1.00 91.75 310 PHE A N 1
ATOM 2383 C CA . PHE A 1 310 ? -5.081 -15.421 6.399 1.00 91.75 310 PHE A CA 1
ATOM 2384 C C . PHE A 1 310 ? -4.100 -14.267 6.211 1.00 91.75 310 PHE A C 1
ATOM 2386 O O . PHE A 1 310 ? -3.145 -14.395 5.453 1.00 91.75 310 PHE A O 1
ATOM 2393 N N . SER A 1 311 ? -4.281 -13.158 6.935 1.00 93.44 311 SER A N 1
ATOM 2394 C CA . SER A 1 311 ? -3.428 -11.978 6.768 1.00 93.44 311 SER A CA 1
ATOM 2395 C C . SER A 1 311 ? -1.954 -12.263 7.090 1.00 93.44 311 SER A C 1
ATOM 2397 O O . SER A 1 311 ? -1.072 -11.700 6.445 1.00 93.44 311 SER A O 1
ATOM 2399 N N . LEU A 1 312 ? -1.658 -13.192 8.007 1.00 92.88 312 LEU A N 1
ATOM 2400 C CA . LEU A 1 312 ? -0.286 -13.620 8.318 1.00 92.88 312 LEU A CA 1
ATOM 2401 C C . LEU A 1 312 ? 0.440 -14.293 7.138 1.00 92.88 312 LEU A C 1
ATOM 2403 O O . LEU A 1 312 ? 1.666 -14.389 7.174 1.00 92.88 312 LEU A O 1
ATOM 2407 N N . ASN A 1 313 ? -0.285 -14.706 6.094 1.00 90.62 313 ASN A N 1
ATOM 2408 C CA . ASN A 1 313 ? 0.273 -15.298 4.880 1.00 90.62 313 ASN A CA 1
ATOM 2409 C C . ASN A 1 313 ? 0.706 -14.270 3.819 1.00 90.62 313 ASN A C 1
ATOM 2411 O O . ASN A 1 313 ? 1.122 -14.688 2.752 1.00 90.62 313 ASN A O 1
ATOM 2415 N N . PHE A 1 314 ? 0.633 -12.956 4.071 1.00 89.62 314 PHE A N 1
ATOM 2416 C CA . PHE A 1 314 ? 0.974 -11.932 3.064 1.00 89.62 314 PHE A CA 1
ATOM 2417 C C . PHE A 1 314 ? 2.242 -11.144 3.400 1.00 89.62 314 PHE A C 1
ATOM 2419 O O . PHE A 1 314 ? 3.243 -11.232 2.702 1.00 89.62 314 PHE A O 1
ATOM 2426 N N . TYR A 1 315 ? 2.205 -10.352 4.473 1.00 88.94 315 TYR A N 1
ATOM 2427 C CA . TYR A 1 315 ? 3.281 -9.432 4.839 1.00 88.94 315 TYR A CA 1
ATOM 2428 C C . TYR A 1 315 ? 3.665 -9.605 6.305 1.00 88.94 315 TYR A C 1
ATOM 2430 O O . TYR A 1 315 ? 2.794 -9.742 7.167 1.00 88.94 315 TYR A O 1
ATOM 2438 N N . HIS A 1 316 ? 4.959 -9.515 6.623 1.00 87.19 316 HIS A N 1
ATOM 2439 C CA . HIS A 1 316 ? 5.432 -9.621 8.008 1.00 87.19 316 HIS A CA 1
ATOM 2440 C C . HIS A 1 316 ? 4.800 -8.586 8.943 1.00 87.19 316 HIS A C 1
ATOM 2442 O O . HIS A 1 316 ? 4.549 -8.892 10.106 1.00 87.19 316 HIS A O 1
ATOM 2448 N N . GLY A 1 317 ? 4.488 -7.385 8.445 1.00 85.75 317 GLY A N 1
ATOM 2449 C CA . GLY A 1 317 ? 3.818 -6.348 9.235 1.00 85.75 317 GLY A CA 1
ATOM 2450 C C . GLY A 1 317 ? 2.434 -6.758 9.749 1.00 85.75 317 GLY A C 1
ATOM 2451 O O . GLY A 1 317 ? 1.990 -6.237 10.768 1.00 85.75 317 GLY A O 1
ATOM 2452 N N . ASN A 1 318 ? 1.782 -7.753 9.138 1.00 91.00 318 ASN A N 1
ATOM 2453 C CA . ASN A 1 318 ? 0.486 -8.259 9.606 1.00 91.00 318 ASN A CA 1
ATOM 2454 C C . ASN A 1 318 ? 0.603 -8.998 10.953 1.00 91.00 318 ASN A C 1
ATOM 2456 O O . ASN A 1 318 ? -0.393 -9.190 11.647 1.00 91.00 318 ASN A O 1
ATOM 2460 N N . ARG A 1 319 ? 1.824 -9.340 11.389 1.00 90.56 319 ARG A N 1
ATOM 2461 C CA . ARG A 1 319 ? 2.104 -9.909 12.719 1.00 90.56 319 ARG A CA 1
ATOM 2462 C C . ARG A 1 319 ? 1.850 -8.928 13.868 1.00 90.56 319 ARG A C 1
ATOM 2464 O O . ARG A 1 319 ? 1.788 -9.349 15.019 1.00 90.56 319 ARG A O 1
ATOM 2471 N N . ILE A 1 320 ? 1.641 -7.644 13.573 1.00 91.81 320 ILE A N 1
ATOM 2472 C CA . ILE A 1 320 ? 1.192 -6.656 14.562 1.00 91.81 320 ILE A CA 1
ATOM 2473 C C . ILE A 1 320 ? -0.259 -6.937 14.994 1.00 91.81 320 ILE A C 1
ATOM 2475 O O . ILE A 1 320 ? -0.628 -6.650 16.133 1.00 91.81 320 ILE A O 1
ATOM 2479 N N . ALA A 1 321 ? -1.089 -7.544 14.135 1.00 93.31 321 ALA A N 1
ATOM 2480 C CA . ALA A 1 321 ? -2.499 -7.769 14.441 1.00 93.31 321 ALA A CA 1
ATOM 2481 C C . ALA A 1 321 ? -2.733 -8.666 15.676 1.00 93.31 321 ALA A C 1
ATOM 2483 O O . ALA A 1 321 ? -3.482 -8.233 16.556 1.00 93.31 321 ALA A O 1
ATOM 2484 N N . PRO A 1 322 ? -2.072 -9.834 15.836 1.00 94.25 322 PRO A N 1
ATOM 2485 C CA . PRO A 1 322 ? -2.129 -10.608 17.079 1.00 94.25 322 PRO A CA 1
ATOM 2486 C C . PRO A 1 322 ? -1.781 -9.803 18.339 1.00 94.25 322 PRO A C 1
ATOM 2488 O O . PRO A 1 322 ? -2.442 -9.967 19.363 1.00 94.25 322 PRO A O 1
ATOM 2491 N N . ILE A 1 323 ? -0.800 -8.894 18.262 1.00 96.25 323 ILE A N 1
ATOM 2492 C CA . ILE A 1 323 ? -0.396 -8.037 19.390 1.00 96.25 323 ILE A CA 1
ATOM 2493 C C . ILE A 1 323 ? -1.523 -7.058 19.744 1.00 96.25 323 ILE A C 1
ATOM 2495 O O . ILE A 1 323 ? -1.888 -6.931 20.911 1.00 96.25 323 ILE A O 1
ATOM 2499 N N . ILE A 1 324 ? -2.132 -6.413 18.742 1.00 97.19 324 ILE A N 1
ATOM 2500 C CA . ILE A 1 324 ? -3.284 -5.516 18.937 1.00 97.19 324 ILE A CA 1
ATOM 2501 C C . ILE A 1 324 ? -4.451 -6.265 19.592 1.00 97.19 324 ILE A C 1
ATOM 2503 O O . ILE A 1 324 ? -5.061 -5.762 20.534 1.00 97.19 324 ILE A O 1
ATOM 2507 N N . ILE A 1 325 ? -4.759 -7.474 19.115 1.00 97.12 325 ILE A N 1
ATOM 2508 C CA . ILE A 1 325 ? -5.852 -8.296 19.649 1.00 97.12 325 ILE A CA 1
ATOM 2509 C C . ILE A 1 325 ? -5.568 -8.680 21.103 1.00 97.12 325 ILE A C 1
ATOM 2511 O O . ILE A 1 325 ? -6.444 -8.526 21.952 1.00 97.12 325 ILE A O 1
ATOM 2515 N N . ALA A 1 326 ? -4.347 -9.129 21.407 1.00 97.75 326 ALA A N 1
ATOM 2516 C CA . ALA A 1 326 ? -3.943 -9.487 22.762 1.00 97.75 326 ALA A CA 1
ATOM 2517 C C . ALA A 1 326 ? -4.058 -8.293 23.721 1.00 97.75 326 ALA A C 1
ATOM 2519 O O . ALA A 1 326 ? -4.678 -8.412 24.775 1.00 97.75 326 ALA A O 1
ATOM 2520 N N . LEU A 1 327 ? -3.544 -7.122 23.335 1.00 98.12 327 LEU A N 1
ATOM 2521 C CA . LEU A 1 327 ? -3.631 -5.903 24.145 1.00 98.12 327 LEU A CA 1
ATOM 2522 C C . LEU A 1 327 ? -5.080 -5.429 24.339 1.00 98.12 327 LEU A C 1
ATOM 2524 O O . LEU A 1 327 ? -5.436 -4.985 25.430 1.00 98.12 327 LEU A O 1
ATOM 2528 N N . LEU A 1 328 ? -5.943 -5.576 23.329 1.00 97.50 328 LEU A N 1
ATOM 2529 C CA . LEU A 1 328 ? -7.375 -5.294 23.462 1.00 97.50 328 LEU A CA 1
ATOM 2530 C C . LEU A 1 328 ? -8.063 -6.263 24.438 1.00 97.50 328 LEU A C 1
ATOM 2532 O O . LEU A 1 328 ? -8.864 -5.832 25.266 1.00 97.50 328 LEU A O 1
ATOM 2536 N N . ILE A 1 329 ? -7.745 -7.559 24.370 1.00 96.88 329 ILE A N 1
ATOM 2537 C CA . ILE A 1 329 ? -8.265 -8.574 25.299 1.00 96.88 329 ILE A CA 1
ATOM 2538 C C . ILE A 1 329 ? -7.797 -8.280 26.727 1.00 96.88 329 ILE A C 1
ATOM 2540 O O . ILE A 1 329 ? -8.613 -8.321 27.645 1.00 96.88 329 ILE A O 1
ATOM 2544 N N . LEU A 1 330 ? -6.518 -7.943 26.916 1.00 97.62 330 LEU A N 1
ATOM 2545 C CA . LEU A 1 330 ? -5.961 -7.573 28.220 1.00 97.62 330 LEU A CA 1
ATOM 2546 C C . LEU A 1 330 ? -6.635 -6.324 28.788 1.00 97.62 330 LEU A C 1
ATOM 2548 O O . LEU A 1 330 ? -6.983 -6.302 29.966 1.00 97.62 330 LEU A O 1
ATOM 2552 N N . TYR A 1 331 ? -6.884 -5.313 27.955 1.00 96.69 331 TYR A N 1
ATOM 2553 C CA . TYR A 1 331 ? -7.635 -4.126 28.353 1.00 96.69 331 TYR A CA 1
ATOM 2554 C C . TYR A 1 331 ? -9.063 -4.469 28.803 1.00 96.69 331 TYR A C 1
ATOM 2556 O O . TYR A 1 331 ? -9.513 -4.018 29.858 1.00 96.69 331 TYR A O 1
ATOM 2564 N N . GLU A 1 332 ? -9.785 -5.295 28.042 1.00 94.81 332 GLU A N 1
ATOM 2565 C CA . GLU A 1 332 ? -11.147 -5.702 28.401 1.00 94.81 332 GLU A CA 1
ATOM 2566 C C . GLU A 1 332 ? -11.189 -6.573 29.658 1.00 94.81 332 GLU A C 1
ATOM 2568 O O . GLU A 1 332 ? -12.073 -6.397 30.501 1.00 94.81 332 GLU A O 1
ATOM 2573 N N . PHE A 1 333 ? -10.214 -7.468 29.817 1.00 95.56 333 PHE A N 1
ATOM 257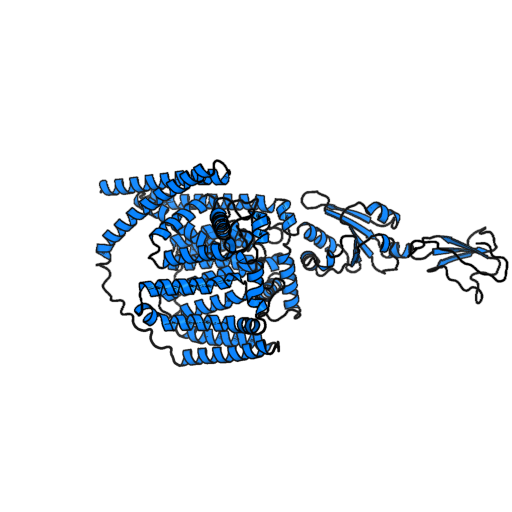4 C CA . PHE A 1 333 ? -10.047 -8.263 31.024 1.00 95.56 333 PHE A CA 1
ATOM 2575 C C . PHE A 1 333 ? -9.732 -7.383 32.237 1.00 95.56 333 PHE A C 1
ATOM 2577 O O . PHE A 1 333 ? -10.403 -7.511 33.254 1.00 95.56 333 PHE A O 1
ATOM 2584 N N . GLY A 1 334 ? -8.800 -6.434 32.127 1.00 95.81 334 GLY A N 1
ATOM 2585 C CA . GLY A 1 334 ? -8.463 -5.513 33.218 1.00 95.81 334 GLY A CA 1
ATOM 2586 C C . GLY A 1 334 ? -9.651 -4.664 33.681 1.00 95.81 334 GLY A C 1
ATOM 2587 O O . GLY A 1 334 ? -9.741 -4.305 34.851 1.00 95.81 334 GLY A O 1
ATOM 2588 N N . ARG A 1 335 ? -10.608 -4.386 32.787 1.00 93.31 335 ARG A N 1
ATOM 2589 C CA . ARG A 1 335 ? -11.828 -3.635 33.116 1.00 93.31 335 ARG A CA 1
ATOM 2590 C C . ARG A 1 335 ? -12.959 -4.465 33.705 1.00 93.31 335 ARG A C 1
ATOM 2592 O O . ARG A 1 335 ? -13.765 -3.922 34.455 1.00 93.31 335 ARG A O 1
ATOM 2599 N N . ARG A 1 336 ? -13.095 -5.725 33.291 1.00 92.19 336 ARG A N 1
ATOM 2600 C CA . ARG A 1 336 ? -14.285 -6.551 33.570 1.00 92.19 336 ARG A CA 1
ATOM 2601 C C . ARG A 1 336 ? -13.983 -7.820 34.372 1.00 92.19 336 ARG A C 1
ATOM 2603 O O . ARG A 1 336 ? -14.921 -8.472 34.813 1.00 92.19 336 ARG A O 1
ATOM 2610 N N . GLY A 1 337 ? -12.717 -8.192 34.533 1.00 93.12 337 GLY A N 1
ATOM 2611 C CA . GLY A 1 337 ? -12.244 -9.363 35.271 1.00 93.12 337 GLY A CA 1
ATOM 2612 C C . GLY A 1 337 ? -12.747 -10.708 34.733 1.00 93.12 337 GLY A C 1
ATOM 2613 O O . GLY A 1 337 ? -13.004 -10.890 33.539 1.00 93.12 337 GLY A O 1
ATOM 2614 N N . LEU A 1 338 ? -12.919 -11.669 35.645 1.00 92.25 338 LEU A N 1
ATOM 2615 C CA . LEU A 1 338 ? -13.451 -13.012 35.366 1.00 92.25 338 LEU A CA 1
ATOM 2616 C C . LEU A 1 338 ? -14.787 -13.029 34.592 1.00 92.25 338 LEU A C 1
ATOM 2618 O O . LEU A 1 338 ? -14.929 -13.886 33.716 1.00 92.25 338 LEU A O 1
ATOM 2622 N N . PRO A 1 339 ? -15.753 -12.119 34.838 1.00 92.50 339 PRO A N 1
ATOM 2623 C CA . PRO A 1 339 ? -16.957 -11.977 34.014 1.00 92.50 339 PRO A CA 1
ATOM 2624 C C . PRO A 1 339 ? -16.707 -11.927 32.499 1.00 92.50 339 PRO A C 1
ATOM 2626 O O . PRO A 1 339 ? -17.431 -12.559 31.727 1.00 92.50 339 PRO A O 1
ATOM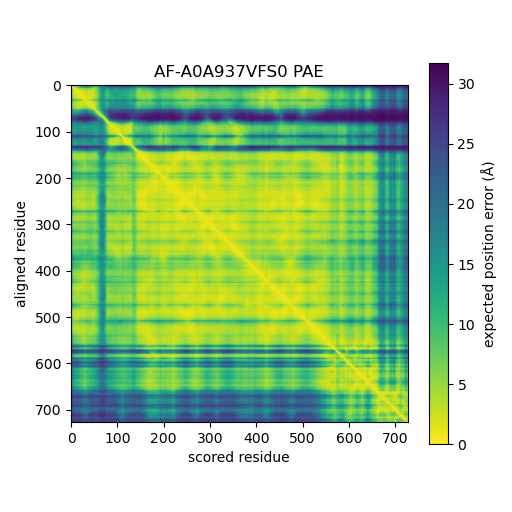 2629 N N . PHE A 1 340 ? -15.659 -11.223 32.060 1.00 92.94 340 PHE A N 1
ATOM 2630 C CA . PHE A 1 340 ? -15.292 -11.164 30.645 1.00 92.94 340 PHE A CA 1
ATOM 2631 C C . PHE A 1 340 ? -14.803 -12.518 30.129 1.00 92.94 340 PHE A C 1
ATOM 2633 O O . PHE A 1 340 ? -15.279 -12.974 29.090 1.00 92.94 340 PHE A O 1
ATOM 2640 N N . LEU A 1 341 ? -13.923 -13.198 30.870 1.00 91.25 341 LEU A N 1
ATOM 2641 C CA . LEU A 1 341 ? -13.437 -14.523 30.477 1.00 91.25 341 LEU A CA 1
ATOM 2642 C C . LEU A 1 341 ? -14.574 -15.543 30.427 1.00 91.25 341 LEU A C 1
ATOM 2644 O O . LEU A 1 341 ? -14.682 -16.278 29.455 1.00 91.25 341 LEU A O 1
ATOM 2648 N N . ARG A 1 342 ? -15.486 -15.548 31.403 1.00 90.19 342 ARG A N 1
ATOM 2649 C CA . ARG A 1 342 ? -16.640 -16.465 31.397 1.00 90.19 342 ARG A CA 1
ATOM 2650 C C . ARG A 1 342 ? -17.501 -16.321 30.140 1.00 90.19 342 ARG A C 1
ATOM 2652 O O . ARG A 1 342 ? -18.007 -17.318 29.631 1.00 90.19 342 ARG A O 1
ATOM 2659 N N . ARG A 1 343 ? -17.651 -15.096 29.625 1.00 89.88 343 ARG A N 1
ATOM 2660 C CA . ARG A 1 343 ? -18.423 -14.821 28.406 1.00 89.88 343 ARG A CA 1
ATOM 2661 C C . ARG A 1 343 ? -17.647 -15.116 27.126 1.00 89.88 343 ARG 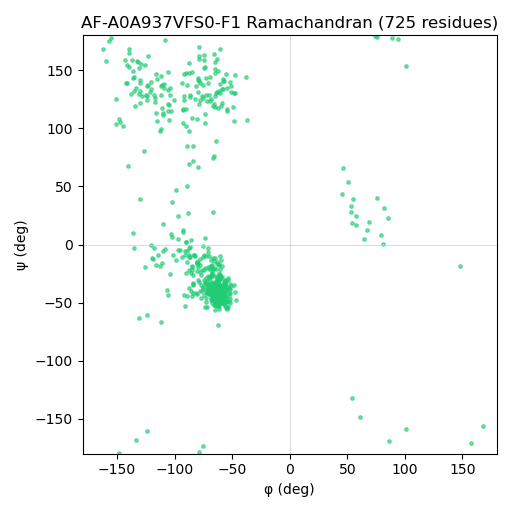A C 1
ATOM 2663 O O . ARG A 1 343 ? -18.222 -15.659 26.188 1.00 89.88 343 ARG A O 1
ATOM 2670 N N . TYR A 1 344 ? -16.372 -14.736 27.072 1.00 93.94 344 TYR A N 1
ATOM 2671 C CA . TYR A 1 344 ? -15.614 -14.695 25.820 1.00 93.94 344 TYR A CA 1
ATOM 2672 C C . TYR A 1 344 ? -14.526 -15.760 25.695 1.00 93.94 344 TYR A C 1
ATOM 2674 O O . TYR A 1 344 ? -13.979 -15.886 24.609 1.00 93.94 344 TYR A O 1
ATOM 2682 N N . PHE A 1 345 ? -14.238 -16.569 26.720 1.00 93.50 345 PHE A N 1
ATOM 2683 C CA . PHE A 1 345 ? -13.200 -17.606 26.647 1.00 93.50 345 PHE A CA 1
ATOM 2684 C C . PHE A 1 345 ? -13.409 -18.538 25.453 1.00 93.50 345 PHE A C 1
ATOM 2686 O O . PHE A 1 345 ? -12.526 -18.653 24.609 1.00 93.50 345 PHE A O 1
ATOM 2693 N N . ARG A 1 346 ? -14.601 -19.137 25.317 1.00 92.00 346 ARG A N 1
ATOM 2694 C CA . ARG A 1 346 ? -14.896 -20.009 24.173 1.00 92.00 346 ARG A CA 1
ATOM 2695 C C . ARG A 1 346 ? -14.826 -19.262 22.830 1.00 92.00 346 ARG A C 1
ATOM 2697 O O . ARG A 1 346 ? -14.091 -19.743 21.971 1.00 92.00 346 ARG A O 1
ATOM 2704 N N . PRO A 1 347 ? -15.514 -18.123 22.616 1.00 92.94 347 PRO A N 1
ATOM 2705 C CA . PRO A 1 347 ? -15.381 -17.388 21.359 1.00 92.94 347 PRO A CA 1
ATOM 2706 C C . PRO A 1 347 ? -13.933 -16.990 21.023 1.00 92.94 347 PRO A C 1
ATOM 2708 O O . PRO A 1 347 ? -13.520 -17.086 19.871 1.00 92.94 347 PRO A O 1
ATOM 2711 N N . LEU A 1 348 ? -13.127 -16.606 22.018 1.00 95.81 348 LEU A N 1
ATOM 2712 C CA . LEU A 1 348 ? -11.707 -16.290 21.833 1.00 95.81 348 LEU A CA 1
ATOM 2713 C C . LEU A 1 348 ? -10.883 -17.528 21.456 1.00 95.81 348 LEU A C 1
ATOM 2715 O O . LEU A 1 348 ? -10.031 -17.433 20.577 1.00 95.81 348 LEU A O 1
ATOM 2719 N N . VAL A 1 349 ? -11.166 -18.692 22.048 1.00 94.88 349 VAL A N 1
ATOM 2720 C CA . VAL A 1 349 ? -10.563 -19.970 21.634 1.00 94.88 349 VAL A CA 1
ATOM 2721 C C . VAL A 1 349 ? -10.962 -20.315 20.197 1.00 94.88 349 VAL A C 1
ATOM 2723 O O . VAL A 1 349 ? -10.104 -20.703 19.413 1.00 94.88 349 VAL A O 1
ATOM 2726 N N . VAL A 1 350 ? -12.224 -20.112 19.807 1.00 92.69 350 VAL A N 1
ATOM 2727 C CA . VAL A 1 350 ? -12.674 -20.300 18.415 1.00 92.69 350 VAL A CA 1
ATOM 2728 C C . VAL A 1 350 ? -11.921 -19.367 17.461 1.00 92.69 350 VAL A C 1
ATOM 2730 O O . VAL A 1 350 ? -11.460 -19.815 16.414 1.00 92.69 350 VAL A O 1
ATOM 2733 N N . CYS A 1 351 ? -11.742 -18.096 17.833 1.00 95.44 351 CYS A N 1
ATOM 2734 C CA . CYS A 1 351 ? -10.933 -17.141 17.073 1.00 95.44 351 CYS A CA 1
ATOM 2735 C C . CYS A 1 351 ? -9.481 -17.616 16.927 1.00 95.44 351 CYS A C 1
ATOM 2737 O O . CYS A 1 351 ? -8.917 -17.553 15.837 1.00 95.44 351 CYS A O 1
ATOM 2739 N N . LEU A 1 352 ? -8.872 -18.101 18.012 1.00 96.12 352 LEU A N 1
ATOM 2740 C CA . LEU A 1 352 ? -7.499 -18.598 17.998 1.00 96.12 352 LEU A CA 1
ATOM 2741 C C . LEU A 1 352 ? -7.361 -19.836 17.105 1.00 96.12 352 LEU A C 1
ATOM 2743 O O . LEU A 1 352 ? -6.472 -19.873 16.263 1.00 96.12 352 LEU A O 1
ATOM 2747 N N . LEU A 1 353 ? -8.255 -20.818 17.237 1.00 93.44 353 LEU A N 1
ATOM 2748 C CA . LEU A 1 353 ? -8.237 -22.031 16.415 1.00 93.44 353 LEU A CA 1
ATOM 2749 C C . LEU A 1 353 ? -8.434 -21.716 14.929 1.00 93.44 353 LEU A C 1
ATOM 2751 O O . LEU A 1 353 ? -7.719 -22.262 14.095 1.00 93.44 353 LEU A O 1
ATOM 2755 N N . ALA A 1 354 ? -9.347 -20.798 14.600 1.00 92.56 354 ALA A N 1
ATOM 2756 C CA . ALA A 1 354 ? -9.540 -20.315 13.235 1.00 92.56 354 ALA A CA 1
ATOM 2757 C C . ALA A 1 354 ? -8.261 -19.684 12.657 1.00 92.56 354 ALA A C 1
ATOM 2759 O O . ALA A 1 354 ? -7.875 -19.976 11.526 1.00 92.56 354 ALA A O 1
ATOM 2760 N N . ALA A 1 355 ? -7.591 -18.835 13.444 1.00 94.94 355 ALA A N 1
ATOM 2761 C CA . ALA A 1 355 ? -6.351 -18.187 13.032 1.00 94.94 355 ALA A CA 1
ATOM 2762 C C . ALA A 1 355 ? -5.212 -19.193 12.854 1.00 94.94 355 ALA A C 1
ATOM 2764 O O . ALA A 1 355 ? -4.507 -19.147 11.848 1.00 94.94 355 ALA A O 1
ATOM 2765 N N . LEU A 1 356 ? -5.061 -20.124 13.800 1.00 92.75 356 LEU A N 1
ATOM 2766 C CA . LEU A 1 356 ? -4.052 -21.175 13.733 1.00 92.75 356 LEU A CA 1
ATOM 2767 C C . LEU A 1 356 ? -4.275 -22.088 12.534 1.00 92.75 356 LEU A C 1
ATOM 2769 O O . LEU A 1 356 ? -3.304 -22.434 11.886 1.00 92.75 356 LEU A O 1
ATOM 2773 N N . LEU A 1 357 ? -5.516 -22.425 12.187 1.00 89.62 357 LEU A N 1
ATOM 2774 C CA . LEU A 1 357 ? -5.812 -23.298 11.051 1.00 89.62 357 LEU A CA 1
ATOM 2775 C C . LEU A 1 357 ? -5.339 -22.702 9.714 1.00 89.62 357 LEU A C 1
ATOM 2777 O O . LEU A 1 357 ? -4.712 -23.401 8.924 1.00 89.62 357 LEU A O 1
ATOM 2781 N N . LEU A 1 358 ? -5.566 -21.403 9.482 1.00 88.62 358 LEU A N 1
ATOM 2782 C CA . LEU A 1 358 ? -5.061 -20.710 8.285 1.00 88.62 358 LEU A CA 1
ATOM 2783 C C . LEU A 1 358 ? -3.571 -20.343 8.365 1.00 88.62 358 LEU A C 1
ATOM 2785 O O . LEU A 1 358 ? -2.911 -20.143 7.350 1.00 88.62 358 LEU A O 1
ATOM 2789 N N . PHE A 1 359 ? -3.011 -20.211 9.562 1.00 91.88 359 PHE A N 1
ATOM 2790 C CA . PHE A 1 359 ? -1.582 -19.951 9.707 1.00 91.88 359 PHE A CA 1
ATOM 2791 C C . PHE A 1 359 ? -0.745 -21.240 9.682 1.00 91.88 359 PHE A C 1
ATOM 2793 O O . PHE A 1 359 ? 0.442 -21.186 9.377 1.00 91.88 359 PHE A O 1
ATOM 2800 N N . ALA A 1 360 ? -1.338 -22.397 9.988 1.00 90.19 360 ALA A N 1
ATOM 2801 C CA . ALA A 1 360 ? -0.620 -23.621 10.328 1.00 90.19 360 ALA A CA 1
ATOM 2802 C C . ALA A 1 360 ? 0.394 -24.088 9.271 1.00 90.19 360 ALA A C 1
ATOM 2804 O O . ALA A 1 360 ? 1.516 -24.389 9.676 1.00 90.19 360 ALA A O 1
ATOM 2805 N N . PRO A 1 361 ? 0.095 -24.123 7.956 1.00 87.00 361 PRO A N 1
ATOM 2806 C CA . PRO A 1 361 ? 1.085 -24.566 6.972 1.00 87.00 361 PRO A CA 1
ATOM 2807 C C . PRO A 1 361 ? 2.310 -23.643 6.906 1.00 87.00 361 PRO A C 1
ATOM 2809 O O . PRO A 1 361 ? 3.445 -24.115 6.913 1.00 87.00 361 PRO A O 1
ATOM 2812 N N . LEU A 1 362 ? 2.097 -22.323 6.937 1.00 89.25 362 LEU A N 1
ATOM 2813 C CA . LEU A 1 362 ? 3.186 -21.346 6.981 1.00 89.25 362 LEU A CA 1
ATOM 2814 C C . LEU A 1 362 ? 3.936 -21.387 8.324 1.00 89.25 362 LEU A C 1
ATOM 2816 O O . LEU A 1 362 ? 5.159 -21.280 8.365 1.00 89.25 362 LEU A O 1
ATOM 2820 N N . GLY A 1 363 ? 3.217 -21.583 9.430 1.00 91.44 363 GLY A N 1
ATOM 2821 C CA . GLY A 1 363 ? 3.805 -21.795 10.751 1.00 91.44 363 GLY A CA 1
ATOM 2822 C C . GLY A 1 363 ? 4.707 -23.030 10.788 1.00 91.44 363 GLY A C 1
ATOM 2823 O O . GLY A 1 363 ? 5.805 -22.973 11.332 1.00 91.44 363 GLY A O 1
ATOM 2824 N N . ALA A 1 364 ? 4.287 -24.121 10.149 1.00 88.69 364 ALA A N 1
ATOM 2825 C CA . ALA A 1 364 ? 5.077 -25.338 10.024 1.00 88.69 364 ALA A CA 1
ATOM 2826 C C . ALA A 1 364 ? 6.350 -25.117 9.198 1.00 88.69 364 ALA A C 1
ATOM 2828 O O . ALA A 1 364 ? 7.427 -25.553 9.607 1.00 88.69 364 ALA A O 1
ATOM 2829 N N . PHE A 1 365 ? 6.252 -24.371 8.093 1.00 88.12 365 PHE A N 1
ATOM 2830 C CA . PHE A 1 365 ? 7.425 -23.927 7.344 1.00 88.12 365 PHE A CA 1
ATOM 2831 C C . PHE A 1 365 ? 8.404 -23.161 8.247 1.00 88.12 365 PHE A C 1
ATOM 2833 O O . PHE A 1 365 ? 9.575 -23.532 8.315 1.00 88.12 365 PHE A O 1
ATOM 2840 N N . TYR A 1 366 ? 7.931 -22.185 9.029 1.00 90.94 366 TYR A N 1
ATOM 2841 C CA . TYR A 1 366 ? 8.787 -21.434 9.955 1.00 90.94 366 TYR A CA 1
ATOM 2842 C C . TYR A 1 366 ? 9.411 -22.287 11.062 1.00 90.94 366 TYR A C 1
ATOM 2844 O O . TYR A 1 366 ? 10.535 -22.007 11.460 1.00 90.94 366 TYR A O 1
ATOM 2852 N N . ILE A 1 367 ? 8.743 -23.339 11.542 1.00 90.38 367 ILE A N 1
ATOM 2853 C CA . ILE A 1 367 ? 9.352 -24.278 12.501 1.00 90.38 367 ILE A CA 1
ATOM 2854 C C . ILE A 1 367 ? 10.553 -24.987 11.861 1.00 90.38 367 ILE A C 1
ATOM 2856 O O . ILE A 1 367 ? 11.590 -25.145 12.499 1.00 90.38 367 ILE A O 1
ATOM 2860 N N . THR A 1 368 ? 10.439 -25.381 10.590 1.00 87.12 368 THR A N 1
ATOM 2861 C CA . THR A 1 368 ? 11.540 -26.029 9.855 1.00 87.12 368 THR A CA 1
ATOM 2862 C C . THR A 1 368 ? 12.577 -25.051 9.300 1.00 87.12 368 THR A C 1
ATOM 2864 O O . THR A 1 368 ? 13.643 -25.470 8.862 1.00 87.12 368 THR A O 1
ATOM 2867 N N . THR A 1 369 ? 12.262 -23.755 9.255 1.00 88.62 369 THR A N 1
ATOM 2868 C CA . THR A 1 369 ? 13.114 -22.683 8.712 1.00 88.62 369 THR A CA 1
ATOM 2869 C C . THR A 1 369 ? 12.997 -21.429 9.599 1.00 88.62 369 THR A C 1
ATOM 2871 O O . THR A 1 369 ? 12.425 -20.416 9.179 1.00 88.62 369 THR A O 1
ATOM 2874 N N . PRO A 1 370 ? 13.499 -21.464 10.852 1.00 88.94 370 PRO A N 1
ATOM 2875 C CA . PRO A 1 370 ? 13.262 -20.394 11.829 1.00 88.94 370 PRO A CA 1
ATOM 2876 C C . PRO A 1 370 ? 13.830 -19.033 11.418 1.00 88.94 370 PRO A C 1
ATOM 2878 O O . PRO A 1 370 ? 13.255 -17.993 11.738 1.00 88.94 370 PRO A O 1
ATOM 2881 N N . GLN A 1 371 ? 14.922 -19.016 10.652 1.00 87.31 371 GLN A N 1
ATOM 2882 C CA . GLN A 1 371 ? 15.528 -17.786 10.146 1.00 87.31 371 GLN A CA 1
ATOM 2883 C C . GLN A 1 371 ? 14.588 -17.006 9.215 1.00 87.31 371 GLN A C 1
ATOM 2885 O O . GLN A 1 371 ? 14.625 -15.779 9.204 1.00 87.31 371 GLN A O 1
ATOM 2890 N N . ALA A 1 372 ? 13.693 -17.688 8.489 1.00 87.31 372 ALA A N 1
ATOM 2891 C CA . ALA A 1 372 ? 12.696 -17.033 7.639 1.00 87.31 372 ALA A CA 1
ATOM 2892 C C . ALA A 1 372 ? 11.616 -16.303 8.460 1.00 87.31 372 ALA A C 1
ATOM 2894 O O . ALA A 1 372 ? 10.961 -15.381 7.971 1.00 87.31 372 ALA A O 1
ATOM 2895 N N . LEU A 1 373 ? 11.428 -16.679 9.732 1.00 86.19 373 LEU A N 1
ATOM 2896 C CA . LEU A 1 373 ? 10.503 -15.986 10.618 1.00 86.19 373 LEU A CA 1
ATOM 2897 C C . LEU A 1 373 ? 11.064 -14.619 11.027 1.00 86.19 373 LEU A C 1
ATOM 2899 O O . LEU A 1 373 ? 10.343 -13.629 10.924 1.00 86.19 373 LEU A O 1
ATOM 2903 N N . ILE A 1 374 ? 12.313 -14.547 11.492 1.00 83.06 374 ILE A N 1
ATOM 2904 C CA . ILE A 1 374 ? 12.850 -13.351 12.172 1.00 83.06 374 ILE A CA 1
ATOM 2905 C C . ILE A 1 374 ? 13.789 -12.534 11.273 1.00 83.06 374 ILE A C 1
ATOM 2907 O O . ILE A 1 374 ? 13.843 -11.314 11.413 1.00 83.06 374 ILE A O 1
ATOM 2911 N N . GLY A 1 375 ? 14.429 -13.154 10.277 1.00 81.62 375 GLY A N 1
ATOM 2912 C CA . GLY A 1 375 ? 15.514 -12.540 9.507 1.00 81.62 375 GLY A CA 1
ATOM 2913 C C . GLY A 1 375 ? 15.168 -11.172 8.920 1.00 81.62 375 GLY A C 1
ATOM 2914 O O . GLY A 1 375 ? 15.947 -10.231 9.044 1.00 81.62 375 GLY A O 1
ATOM 2915 N N . ARG A 1 376 ? 13.958 -10.993 8.369 1.00 82.00 376 ARG A N 1
ATOM 2916 C CA . ARG A 1 376 ? 13.545 -9.679 7.851 1.00 82.00 376 ARG A CA 1
ATOM 2917 C C . ARG A 1 376 ? 13.392 -8.628 8.950 1.00 82.00 376 ARG A C 1
ATOM 2919 O O . ARG A 1 376 ? 13.790 -7.484 8.732 1.00 82.00 376 ARG A O 1
ATOM 2926 N N . ALA A 1 377 ? 12.836 -8.994 10.105 1.00 83.06 377 ALA A N 1
ATOM 2927 C CA . ALA A 1 377 ? 12.693 -8.084 11.239 1.00 83.06 377 ALA A CA 1
ATOM 2928 C C . ALA A 1 377 ? 14.068 -7.634 11.754 1.00 83.06 377 ALA A C 1
ATOM 2930 O O . ALA A 1 377 ? 14.263 -6.437 11.957 1.00 83.06 377 ALA A O 1
ATOM 2931 N N . ASP A 1 378 ? 15.039 -8.546 11.842 1.00 85.19 378 ASP A N 1
ATOM 2932 C CA . ASP A 1 378 ? 16.396 -8.230 12.302 1.00 85.19 378 ASP A CA 1
ATOM 2933 C C . ASP A 1 378 ? 17.094 -7.191 11.417 1.00 85.19 378 ASP A C 1
ATOM 2935 O O . ASP A 1 378 ? 17.752 -6.290 11.937 1.00 85.19 378 ASP A O 1
ATOM 2939 N N . THR A 1 379 ? 16.891 -7.245 10.093 1.00 86.31 379 THR A N 1
ATOM 2940 C CA . THR A 1 379 ? 17.502 -6.276 9.158 1.00 86.31 379 THR A CA 1
ATOM 2941 C C . THR A 1 379 ? 16.966 -4.853 9.279 1.00 86.31 379 THR A C 1
ATOM 2943 O O . THR A 1 379 ? 17.597 -3.925 8.786 1.00 86.31 379 THR A O 1
ATOM 2946 N N . VAL A 1 380 ? 15.793 -4.660 9.888 1.00 88.00 380 VAL A N 1
ATOM 2947 C CA . VAL A 1 380 ? 15.154 -3.337 9.964 1.00 88.00 380 VAL A CA 1
ATOM 2948 C C . VAL A 1 380 ? 14.956 -2.845 11.385 1.00 88.00 380 VAL A C 1
ATOM 2950 O O . VAL A 1 380 ? 14.634 -1.674 11.563 1.00 88.00 380 VAL A O 1
ATOM 2953 N N . TRP A 1 381 ? 15.124 -3.703 12.389 1.00 90.94 381 TRP A N 1
ATOM 2954 C CA . TRP A 1 381 ? 14.932 -3.352 13.788 1.00 90.94 381 TRP A CA 1
ATOM 2955 C C . TRP A 1 381 ? 15.930 -2.281 14.231 1.00 90.94 381 TRP A C 1
ATOM 2957 O O . TRP A 1 381 ? 17.131 -2.407 13.985 1.00 90.94 381 TRP A O 1
ATOM 2967 N N . LEU A 1 382 ? 15.436 -1.230 14.893 1.00 91.62 382 LEU A N 1
ATOM 2968 C CA . LEU A 1 382 ? 16.227 -0.060 15.294 1.00 91.62 382 LEU A CA 1
ATOM 2969 C C . LEU A 1 382 ? 17.498 -0.461 16.053 1.00 91.62 382 LEU A C 1
ATOM 2971 O O . LEU A 1 382 ? 18.597 -0.044 15.688 1.00 91.62 382 LEU A O 1
ATOM 2975 N N . PHE A 1 383 ? 17.355 -1.311 17.071 1.00 90.81 383 PHE A N 1
ATOM 2976 C CA . PHE A 1 383 ? 18.453 -1.673 17.970 1.00 90.81 383 PHE A CA 1
ATOM 2977 C C . PHE A 1 383 ? 19.534 -2.536 17.301 1.00 90.81 383 PHE A C 1
ATOM 2979 O O . PHE A 1 383 ? 20.677 -2.530 17.748 1.00 90.81 383 PHE A O 1
ATOM 2986 N N . ASN A 1 384 ? 19.211 -3.197 16.185 1.00 91.62 384 ASN A N 1
ATOM 2987 C CA . ASN A 1 384 ? 20.172 -3.984 15.407 1.00 91.62 384 ASN A CA 1
ATOM 2988 C C . ASN A 1 384 ? 20.893 -3.144 14.336 1.00 91.62 384 ASN A C 1
ATOM 2990 O O . ASN A 1 384 ? 21.794 -3.640 13.669 1.00 91.62 384 ASN A O 1
ATOM 2994 N N . ASN A 1 385 ? 20.511 -1.875 14.152 1.00 89.88 385 ASN A N 1
ATOM 2995 C CA . ASN A 1 385 ? 20.958 -1.038 13.035 1.00 89.88 385 ASN A CA 1
ATOM 2996 C C . ASN A 1 385 ? 21.475 0.338 13.487 1.00 89.88 385 ASN A C 1
ATOM 2998 O O . ASN A 1 385 ? 21.265 1.361 12.829 1.00 89.88 385 ASN A O 1
ATOM 3002 N N . ARG A 1 386 ? 22.191 0.379 14.614 1.00 88.50 386 ARG A N 1
ATOM 3003 C CA . ARG A 1 386 ? 22.671 1.630 15.221 1.00 88.50 386 ARG A CA 1
ATOM 3004 C C . ARG A 1 386 ? 23.568 2.467 14.299 1.00 88.50 386 ARG A C 1
ATOM 3006 O O . ARG A 1 386 ? 23.462 3.690 14.310 1.00 88.50 386 ARG A O 1
ATOM 3013 N N . GLY A 1 387 ? 24.393 1.830 13.463 1.00 90.31 387 GLY A N 1
ATOM 3014 C CA . GLY A 1 387 ? 25.249 2.530 12.495 1.00 90.31 387 GLY A CA 1
ATOM 3015 C C . GLY A 1 387 ? 24.456 3.349 11.468 1.00 90.31 387 GLY A C 1
ATOM 3016 O O . GLY A 1 387 ? 24.831 4.477 11.155 1.00 90.31 387 GLY A O 1
ATOM 3017 N N . HIS A 1 388 ? 23.307 2.836 11.013 1.00 89.38 388 HIS A N 1
ATOM 3018 C CA . HIS A 1 388 ? 22.416 3.572 10.112 1.00 89.38 388 HIS A CA 1
ATOM 3019 C C . HIS A 1 388 ? 21.832 4.821 10.792 1.00 89.38 388 HIS A C 1
ATOM 3021 O O . HIS A 1 388 ? 21.818 5.903 10.207 1.00 89.38 388 HIS A O 1
ATOM 3027 N N . LEU A 1 389 ? 21.403 4.692 12.051 1.00 90.06 389 LEU A N 1
ATOM 3028 C CA . LEU A 1 389 ? 20.848 5.805 12.832 1.00 90.06 389 LEU A CA 1
ATOM 3029 C C . LEU A 1 389 ? 21.900 6.874 13.132 1.00 90.06 389 LEU A C 1
ATOM 3031 O O . LEU A 1 389 ? 21.596 8.062 13.052 1.00 90.06 389 LEU A O 1
ATOM 3035 N N . GLN A 1 390 ? 23.137 6.463 13.419 1.00 92.38 390 GLN A N 1
ATOM 3036 C CA . GLN A 1 390 ? 24.253 7.386 13.616 1.00 92.38 390 GLN A CA 1
ATOM 3037 C C . GLN A 1 390 ? 24.549 8.190 12.345 1.00 92.38 390 GLN A C 1
ATOM 3039 O O . GLN A 1 390 ? 24.790 9.391 12.432 1.00 92.38 390 GLN A O 1
ATOM 3044 N N . GLY A 1 391 ? 24.480 7.562 11.167 1.00 91.12 391 GLY A N 1
ATOM 3045 C CA . GLY A 1 391 ? 24.607 8.267 9.889 1.00 91.12 391 GLY A CA 1
ATOM 3046 C C . GLY A 1 391 ? 23.483 9.281 9.640 1.00 91.12 391 GLY A C 1
ATOM 3047 O O . GLY A 1 391 ? 23.717 10.314 9.021 1.00 91.12 391 GLY A O 1
ATOM 3048 N N . MET A 1 392 ? 22.274 9.016 10.146 1.00 88.19 392 MET A N 1
ATOM 3049 C CA . MET A 1 392 ? 21.103 9.875 9.944 1.00 88.19 392 MET A CA 1
ATOM 3050 C C . MET A 1 392 ? 20.993 11.029 10.954 1.00 88.19 392 MET A C 1
ATOM 3052 O O . MET A 1 392 ? 20.604 12.134 10.580 1.00 88.19 392 MET A O 1
ATOM 3056 N N . TYR A 1 393 ? 21.311 10.785 12.227 1.00 91.81 393 TYR A N 1
ATOM 3057 C CA . TYR A 1 393 ? 21.070 11.723 13.334 1.00 91.81 393 TYR A CA 1
ATOM 3058 C C . TYR A 1 393 ? 22.342 12.157 14.085 1.00 91.81 393 TYR A C 1
ATOM 3060 O O . TYR A 1 393 ? 22.258 12.952 15.028 1.00 91.81 393 TYR A O 1
ATOM 3068 N N . GLY A 1 394 ? 23.512 11.650 13.689 1.00 93.50 394 GLY A N 1
ATOM 3069 C CA . GLY A 1 394 ? 24.758 11.788 14.442 1.00 93.50 394 GLY A CA 1
ATOM 3070 C C . GLY A 1 394 ? 24.822 10.853 15.659 1.00 93.50 394 GLY A C 1
ATOM 3071 O O . GLY A 1 394 ? 23.881 10.102 15.919 1.00 93.50 394 GLY A O 1
ATOM 3072 N N . PRO A 1 395 ? 25.931 10.870 16.422 1.00 94.12 395 PRO A N 1
ATOM 3073 C CA . PRO A 1 395 ? 26.090 10.031 17.606 1.00 94.12 395 PRO A CA 1
ATOM 3074 C C . PRO A 1 395 ? 25.109 10.443 18.712 1.00 94.12 395 PRO A C 1
ATOM 3076 O O . PRO A 1 395 ? 25.144 11.571 19.202 1.00 94.12 395 PRO A O 1
ATOM 3079 N N . ARG A 1 396 ? 24.233 9.514 19.105 1.00 94.94 396 ARG A N 1
ATOM 3080 C CA . ARG A 1 396 ? 23.217 9.686 20.157 1.00 94.94 396 ARG A CA 1
ATOM 3081 C C . ARG A 1 396 ? 23.089 8.430 21.028 1.00 94.94 396 ARG A C 1
ATOM 3083 O O . ARG A 1 396 ? 23.604 7.354 20.689 1.00 94.94 396 ARG A O 1
ATOM 3090 N N . SER A 1 397 ? 22.375 8.564 22.144 1.00 94.00 397 SER A N 1
ATOM 3091 C CA . SER A 1 397 ? 21.882 7.430 22.934 1.00 94.00 397 SER A CA 1
ATOM 3092 C C . SER A 1 397 ? 20.694 6.730 22.255 1.00 94.00 397 SER A C 1
ATOM 3094 O O . SER A 1 397 ? 19.982 7.323 21.444 1.00 94.00 397 SER A O 1
ATOM 3096 N N . ASP A 1 398 ? 20.435 5.472 22.620 1.00 92.31 398 ASP A N 1
ATOM 3097 C CA . ASP A 1 398 ? 19.316 4.710 22.046 1.00 92.31 398 ASP A CA 1
ATOM 3098 C C . ASP A 1 398 ? 17.952 5.324 22.398 1.00 92.31 398 ASP A C 1
ATOM 3100 O O . ASP A 1 398 ? 17.040 5.335 21.572 1.00 92.31 398 ASP A O 1
ATOM 3104 N N . VAL A 1 399 ? 17.823 5.909 23.595 1.00 94.25 399 VAL A N 1
ATOM 3105 C CA . VAL A 1 399 ? 16.612 6.632 24.013 1.00 94.25 399 VAL A CA 1
ATOM 3106 C C . VAL A 1 399 ? 16.376 7.851 23.122 1.00 94.25 399 VAL A C 1
ATOM 3108 O O . VAL A 1 399 ? 15.253 8.068 22.671 1.00 94.25 399 VAL A O 1
ATOM 3111 N N . GLU A 1 400 ? 17.421 8.623 22.816 1.00 94.81 400 GLU A N 1
ATOM 3112 C CA . GLU A 1 400 ? 17.310 9.751 21.888 1.00 94.81 400 GLU A CA 1
ATOM 3113 C C . GLU A 1 400 ? 16.908 9.292 20.484 1.00 94.81 400 GLU A C 1
ATOM 3115 O O . GLU A 1 400 ? 16.020 9.907 19.894 1.00 94.81 400 GLU A O 1
ATOM 3120 N N . TYR A 1 401 ? 17.485 8.203 19.959 1.00 94.75 401 TYR A N 1
ATOM 3121 C CA . TYR A 1 401 ? 17.061 7.660 18.663 1.00 94.75 401 TYR A CA 1
ATOM 3122 C C . TYR A 1 401 ? 15.580 7.276 18.666 1.00 94.75 401 TYR A C 1
ATOM 3124 O O . TYR A 1 401 ? 14.851 7.656 17.751 1.00 94.75 401 TYR A O 1
ATOM 3132 N N . VAL A 1 402 ? 15.109 6.577 19.704 1.00 94.88 402 VAL A N 1
ATOM 3133 C CA . VAL A 1 402 ? 13.692 6.206 19.834 1.00 94.88 402 VAL A CA 1
ATOM 3134 C C . VAL A 1 402 ? 12.802 7.452 19.859 1.00 94.88 402 VAL A C 1
ATOM 3136 O O . VAL A 1 402 ? 11.824 7.517 19.116 1.00 94.88 402 VAL A O 1
ATOM 3139 N N . LEU A 1 403 ? 13.143 8.471 20.653 1.00 95.50 403 LEU A N 1
ATOM 3140 C CA . LEU A 1 403 ? 12.360 9.708 20.736 1.00 95.50 403 LEU A CA 1
ATOM 3141 C C . LEU A 1 403 ? 12.338 10.477 19.407 1.00 95.50 403 LEU A C 1
ATOM 3143 O O . LEU A 1 403 ? 11.277 10.952 18.995 1.00 95.50 403 LEU A O 1
ATOM 3147 N N . LEU A 1 404 ? 13.476 10.567 18.712 1.00 94.94 404 LEU A N 1
ATOM 3148 C CA . LEU A 1 404 ? 13.576 11.201 17.394 1.00 94.94 404 LEU A CA 1
ATOM 3149 C C . LEU A 1 404 ? 12.735 10.462 16.350 1.00 94.94 404 LEU A C 1
ATOM 3151 O O . LEU A 1 404 ? 12.000 11.098 15.599 1.00 94.94 404 LEU A O 1
ATOM 3155 N N . GLN A 1 405 ? 12.770 9.130 16.339 1.00 94.88 405 GLN A N 1
ATOM 3156 C CA . GLN A 1 405 ? 11.998 8.343 15.382 1.00 94.88 405 GLN A CA 1
ATOM 3157 C C . GLN A 1 405 ? 10.498 8.319 15.701 1.00 94.88 405 GLN A C 1
ATOM 3159 O O . GLN A 1 405 ? 9.687 8.325 14.773 1.00 94.88 405 GLN A O 1
ATOM 3164 N N . ILE A 1 406 ? 10.097 8.354 16.980 1.00 96.06 406 ILE A N 1
ATOM 3165 C CA . ILE A 1 406 ? 8.694 8.570 17.381 1.00 96.06 406 ILE A CA 1
ATOM 3166 C C . ILE A 1 406 ? 8.224 9.942 16.895 1.00 96.06 406 ILE A C 1
ATOM 3168 O O . ILE A 1 406 ? 7.169 10.030 16.264 1.00 96.06 406 ILE A O 1
ATOM 3172 N N . ARG A 1 407 ? 9.015 10.997 17.141 1.00 95.00 407 ARG A N 1
ATOM 3173 C CA . ARG A 1 407 ? 8.725 12.354 16.661 1.00 95.00 407 ARG A CA 1
ATOM 3174 C C . ARG A 1 407 ? 8.530 12.354 15.150 1.00 95.00 407 ARG A C 1
ATOM 3176 O O . ARG A 1 407 ? 7.476 12.773 14.688 1.00 95.00 407 ARG A O 1
ATOM 3183 N N . ASP A 1 408 ? 9.506 11.855 14.397 1.00 94.94 408 ASP A N 1
ATOM 3184 C CA . ASP A 1 408 ? 9.476 11.862 12.935 1.00 94.94 408 ASP A CA 1
ATOM 3185 C C . ASP A 1 408 ? 8.289 11.044 12.402 1.00 94.94 408 ASP A C 1
ATOM 3187 O O . ASP A 1 408 ? 7.584 11.493 11.501 1.00 94.94 408 ASP A O 1
ATOM 3191 N N . THR A 1 409 ? 7.984 9.899 13.023 1.00 96.44 409 THR A N 1
ATOM 3192 C CA . THR A 1 409 ? 6.829 9.053 12.677 1.00 96.44 409 THR A CA 1
ATOM 3193 C C . THR A 1 409 ? 5.490 9.757 12.898 1.00 96.44 409 THR A C 1
ATOM 3195 O O . THR A 1 409 ? 4.608 9.668 12.046 1.00 96.44 409 THR A O 1
ATOM 3198 N N . LEU A 1 410 ? 5.307 10.456 14.022 1.00 95.12 410 LEU A N 1
ATOM 3199 C CA . LEU A 1 410 ? 4.068 11.194 14.290 1.00 95.12 410 LEU A CA 1
ATOM 3200 C C . LEU A 1 410 ? 3.967 12.448 13.411 1.00 95.12 410 LEU A C 1
ATOM 3202 O O . LEU A 1 410 ? 2.906 12.734 12.858 1.00 95.12 410 LEU A O 1
ATOM 3206 N N . PHE A 1 411 ? 5.083 13.153 13.214 1.00 94.50 411 PHE A N 1
ATOM 3207 C CA . PHE A 1 411 ? 5.178 14.327 12.341 1.00 94.50 411 PHE A CA 1
ATOM 3208 C C . PHE A 1 411 ? 4.977 13.975 10.866 1.00 94.50 411 PHE A C 1
ATOM 3210 O O . PHE A 1 411 ? 4.553 14.829 10.088 1.00 94.50 411 PHE A O 1
ATOM 3217 N N . MET A 1 412 ? 5.180 12.714 10.482 1.00 95.50 412 MET A N 1
ATOM 3218 C CA . MET A 1 412 ? 4.856 12.206 9.152 1.00 95.50 412 MET A CA 1
ATOM 3219 C C . MET A 1 412 ? 3.413 12.508 8.736 1.00 95.50 412 MET A C 1
ATOM 3221 O O . MET A 1 412 ? 3.150 12.745 7.555 1.00 95.50 412 MET A O 1
ATOM 3225 N N . LEU A 1 413 ? 2.482 12.510 9.694 1.00 95.25 413 LEU A N 1
ATOM 3226 C CA . LEU A 1 413 ? 1.057 12.664 9.424 1.00 95.25 413 LEU A CA 1
ATOM 3227 C C . LEU A 1 413 ? 0.733 14.049 8.860 1.00 95.25 413 LEU A C 1
ATOM 3229 O O . LEU A 1 413 ? 0.125 14.122 7.798 1.00 95.25 413 LEU A O 1
ATOM 3233 N N . ASN A 1 414 ? 1.158 15.127 9.521 1.00 92.19 414 ASN A N 1
ATOM 3234 C CA . ASN A 1 414 ? 0.735 16.491 9.185 1.00 92.19 414 ASN A CA 1
ATOM 3235 C C . ASN A 1 414 ? 1.868 17.543 9.174 1.00 92.19 414 ASN A C 1
ATOM 3237 O O . ASN A 1 414 ? 1.582 18.727 9.047 1.00 92.19 414 ASN A O 1
ATOM 3241 N N . VAL A 1 415 ? 3.144 17.142 9.265 1.00 92.00 415 VAL A N 1
ATOM 3242 C CA . VAL A 1 415 ? 4.300 18.064 9.244 1.00 92.00 415 VAL A CA 1
ATOM 3243 C C . VAL A 1 415 ? 5.305 17.724 8.137 1.00 92.00 415 VAL A C 1
ATOM 3245 O O . VAL A 1 415 ? 5.578 18.553 7.273 1.00 92.00 415 VAL A O 1
ATOM 3248 N N . SER A 1 416 ? 5.890 16.525 8.149 1.00 93.31 416 SER A N 1
ATOM 3249 C CA . SER A 1 416 ? 6.969 16.146 7.224 1.00 93.31 416 SER A CA 1
ATOM 3250 C C . SER A 1 416 ? 6.937 14.648 6.958 1.00 93.31 416 SER A C 1
ATOM 3252 O O . SER A 1 416 ? 7.316 13.856 7.817 1.00 93.31 416 SER A O 1
ATOM 3254 N N . GLY A 1 417 ? 6.438 14.272 5.781 1.00 94.69 417 GLY A N 1
ATOM 3255 C CA . GLY A 1 417 ? 6.184 12.886 5.397 1.00 94.69 417 GLY A CA 1
ATOM 3256 C C . GLY A 1 417 ? 7.433 12.075 5.042 1.00 94.69 417 GLY A C 1
ATOM 3257 O O . GLY A 1 417 ? 8.565 12.552 5.144 1.00 94.69 417 GLY A O 1
ATOM 3258 N N . ASP A 1 418 ? 7.200 10.852 4.558 1.00 94.81 418 ASP A N 1
ATOM 3259 C CA . ASP A 1 418 ? 8.249 9.952 4.060 1.00 94.81 418 ASP A CA 1
ATOM 3260 C C . ASP A 1 418 ? 9.096 10.658 2.970 1.00 94.81 418 ASP A C 1
ATOM 3262 O O . ASP A 1 418 ? 8.524 11.358 2.118 1.00 94.81 418 ASP A O 1
ATOM 3266 N N . PRO A 1 419 ? 10.438 10.551 3.014 1.00 92.88 419 PRO A N 1
ATOM 3267 C CA . PRO A 1 419 ? 11.325 11.160 2.024 1.00 92.88 419 PRO A CA 1
ATOM 3268 C C . PRO A 1 419 ? 11.422 10.399 0.693 1.00 92.88 419 PRO A C 1
ATOM 3270 O O . PRO A 1 419 ? 11.895 10.978 -0.282 1.00 92.88 419 PRO A O 1
ATOM 3273 N N . SER A 1 420 ? 11.026 9.127 0.640 1.00 91.62 420 SER A N 1
ATOM 3274 C CA . SER A 1 420 ? 11.159 8.271 -0.537 1.00 91.62 420 SER A CA 1
ATOM 3275 C C . SER A 1 420 ? 10.220 8.709 -1.666 1.00 91.62 420 SER A C 1
ATOM 3277 O O . SER A 1 420 ? 8.998 8.676 -1.474 1.00 91.62 420 SER A O 1
ATOM 3279 N N . PRO A 1 421 ? 10.742 8.997 -2.877 1.00 91.69 421 PRO A N 1
ATOM 3280 C CA . PRO A 1 421 ? 9.924 9.318 -4.045 1.00 91.69 421 PRO A CA 1
ATOM 3281 C C . PRO A 1 421 ? 9.036 8.165 -4.523 1.00 91.69 421 PRO A C 1
ATOM 3283 O O . PRO A 1 421 ? 8.173 8.395 -5.353 1.00 91.69 421 PRO A O 1
ATOM 3286 N N . VAL A 1 422 ? 9.227 6.934 -4.025 1.00 90.56 422 VAL A N 1
ATOM 3287 C CA . VAL A 1 422 ? 8.328 5.795 -4.302 1.00 90.56 422 VAL A CA 1
ATOM 3288 C C . VAL A 1 422 ? 7.085 5.831 -3.410 1.00 90.56 422 VAL A C 1
ATOM 3290 O O . VAL A 1 422 ? 6.049 5.240 -3.722 1.00 90.56 422 VAL A O 1
ATOM 3293 N N . VAL A 1 423 ? 7.167 6.508 -2.265 1.00 91.75 423 VAL A N 1
ATOM 3294 C CA . VAL A 1 423 ? 6.123 6.523 -1.234 1.00 91.75 423 VAL A CA 1
ATOM 3295 C C . VAL A 1 423 ? 5.388 7.852 -1.215 1.00 91.75 423 VAL A C 1
ATOM 3297 O O . VAL A 1 423 ? 4.177 7.881 -0.985 1.00 91.75 423 VAL A O 1
ATOM 3300 N N . ASN A 1 424 ? 6.114 8.951 -1.404 1.00 93.00 424 ASN A N 1
ATOM 3301 C CA . ASN A 1 424 ? 5.605 10.278 -1.137 1.00 93.00 424 ASN A CA 1
ATOM 3302 C C . ASN A 1 424 ? 6.393 11.364 -1.880 1.00 93.00 424 ASN A C 1
ATOM 3304 O O . ASN A 1 424 ? 7.557 11.203 -2.231 1.00 93.00 424 ASN A O 1
ATOM 3308 N N . TRP A 1 425 ? 5.760 12.517 -2.081 1.00 90.75 425 TRP A N 1
ATOM 3309 C CA . TRP A 1 425 ? 6.378 13.634 -2.785 1.00 90.75 425 TRP A CA 1
ATOM 3310 C C . TRP A 1 425 ? 7.123 14.560 -1.824 1.00 90.75 425 TRP A C 1
ATOM 3312 O O . TRP A 1 425 ? 6.489 15.178 -0.972 1.00 90.75 425 TRP A O 1
ATOM 3322 N N . GLN A 1 426 ? 8.448 14.680 -1.963 1.00 86.38 426 GLN A N 1
ATOM 3323 C CA . GLN A 1 426 ? 9.279 15.728 -1.338 1.00 86.38 426 GLN A CA 1
ATOM 3324 C C . GLN A 1 426 ? 8.984 16.000 0.159 1.00 86.38 426 GLN A C 1
ATOM 3326 O O . GLN A 1 426 ? 8.897 17.151 0.601 1.00 86.38 426 GLN A O 1
ATOM 3331 N N . ARG A 1 427 ? 8.808 14.941 0.967 1.00 92.12 427 ARG A N 1
ATOM 3332 C CA . ARG A 1 427 ? 8.439 15.030 2.398 1.00 92.12 427 ARG A CA 1
ATOM 3333 C C . ARG A 1 427 ? 7.128 15.786 2.682 1.00 92.12 427 ARG A C 1
ATOM 3335 O O . ARG A 1 427 ? 6.939 16.300 3.784 1.00 92.12 427 ARG A O 1
ATOM 3342 N N . LYS A 1 428 ? 6.191 15.874 1.733 1.00 92.69 428 LYS A N 1
ATOM 3343 C CA . LYS A 1 428 ? 4.843 16.414 1.989 1.00 92.69 428 LYS A CA 1
ATOM 3344 C C . LYS A 1 428 ? 4.150 15.612 3.103 1.00 92.69 428 LYS A C 1
ATOM 3346 O O . LYS A 1 428 ? 4.291 14.389 3.109 1.00 92.69 428 LYS A O 1
ATOM 3351 N N . PRO A 1 429 ? 3.377 16.233 4.007 1.00 94.94 429 PRO A N 1
ATOM 3352 C CA . PRO A 1 429 ? 2.673 15.502 5.063 1.00 94.94 429 PRO A CA 1
ATOM 3353 C C . PRO A 1 429 ? 1.733 14.431 4.513 1.00 94.94 429 PRO A C 1
ATOM 3355 O O . PRO A 1 429 ? 0.998 14.711 3.567 1.00 94.94 429 PRO A O 1
ATOM 3358 N N . MET A 1 430 ? 1.760 13.213 5.062 1.00 95.44 430 MET A N 1
ATOM 3359 C CA . MET A 1 430 ? 1.059 12.043 4.500 1.00 95.44 430 MET A CA 1
ATOM 3360 C C . MET A 1 430 ? -0.467 12.176 4.517 1.00 95.44 430 MET A C 1
ATOM 3362 O O . MET A 1 430 ? -1.148 11.595 3.671 1.00 95.44 430 MET A O 1
ATOM 3366 N N . VAL A 1 431 ? -0.997 12.954 5.457 1.00 96.56 431 VAL A N 1
ATOM 3367 C CA . VAL A 1 431 ? -2.398 13.360 5.543 1.00 96.56 431 VAL A CA 1
ATOM 3368 C C . VAL A 1 431 ? -2.483 14.826 5.126 1.00 96.56 431 VAL A C 1
ATOM 3370 O O . VAL A 1 431 ? -1.674 15.642 5.560 1.00 96.56 431 VAL A O 1
ATOM 3373 N N . ASP A 1 432 ? -3.440 15.166 4.262 1.00 95.00 432 ASP A N 1
ATOM 3374 C CA . ASP A 1 432 ? -3.633 16.558 3.863 1.00 95.00 432 ASP A CA 1
ATOM 3375 C C . ASP A 1 432 ? -4.079 17.429 5.045 1.00 95.00 432 ASP A C 1
ATOM 3377 O O . ASP A 1 432 ? -4.670 16.955 6.016 1.00 95.00 432 ASP A O 1
ATOM 3381 N N . SER A 1 433 ? -3.823 18.725 4.929 1.00 92.19 433 SER A N 1
ATOM 3382 C CA . SER A 1 433 ? -4.021 19.727 5.972 1.00 92.19 433 SER A CA 1
ATOM 3383 C C . SER A 1 433 ? -5.445 19.762 6.530 1.00 92.19 433 SER A C 1
ATOM 3385 O O . SER A 1 433 ? -5.631 19.908 7.737 1.00 92.19 433 SER A O 1
ATOM 3387 N N . LEU A 1 434 ? -6.460 19.599 5.675 1.00 94.00 434 LEU A N 1
ATOM 3388 C CA . LEU A 1 434 ? -7.862 19.638 6.095 1.00 94.00 434 LEU A CA 1
ATOM 3389 C C . LEU A 1 434 ? -8.221 18.375 6.876 1.00 94.00 434 LEU A C 1
ATOM 3391 O O . LEU A 1 434 ? -8.802 18.450 7.959 1.00 94.00 434 LEU A O 1
ATOM 3395 N N . THR A 1 435 ? -7.827 17.215 6.356 1.00 97.12 435 THR A N 1
ATOM 3396 C CA . THR A 1 435 ? -8.035 15.927 7.020 1.00 97.12 435 THR A CA 1
ATOM 3397 C C . THR A 1 435 ? -7.255 15.837 8.338 1.00 97.12 435 THR A C 1
ATOM 3399 O O . THR A 1 435 ? -7.770 15.296 9.317 1.00 97.12 435 THR A O 1
ATOM 3402 N N . ALA A 1 436 ? -6.049 16.411 8.407 1.00 95.25 436 ALA A N 1
ATOM 3403 C CA . ALA A 1 436 ? -5.191 16.404 9.590 1.00 95.25 436 ALA A CA 1
ATOM 3404 C C . ALA A 1 436 ? -5.833 17.097 10.803 1.00 95.25 436 ALA A C 1
ATOM 3406 O O . ALA A 1 436 ? -5.753 16.577 11.915 1.00 95.25 436 ALA A O 1
ATOM 3407 N N . ILE A 1 437 ? -6.524 18.223 10.603 1.00 93.25 437 ILE A N 1
ATOM 3408 C CA . ILE A 1 437 ? -7.217 18.937 11.690 1.00 93.25 437 ILE A CA 1
ATOM 3409 C C . ILE A 1 437 ? -8.252 18.020 12.355 1.00 93.25 437 ILE A C 1
ATOM 3411 O O . ILE A 1 437 ? -8.282 17.883 13.580 1.00 93.25 437 ILE A O 1
ATOM 3415 N N . PHE A 1 438 ? -9.074 17.342 11.548 1.00 95.69 438 PHE A N 1
ATOM 3416 C CA . PHE A 1 438 ? -10.097 16.431 12.062 1.00 95.69 438 PHE A CA 1
ATOM 3417 C C . PHE A 1 438 ? -9.505 15.134 12.613 1.00 95.69 438 PHE A C 1
ATOM 3419 O O . PHE A 1 438 ? -10.018 14.615 13.602 1.00 95.69 438 PHE A O 1
ATOM 3426 N N . LEU A 1 439 ? -8.415 14.628 12.029 1.00 96.69 439 LEU A N 1
ATOM 3427 C CA . LEU A 1 439 ? -7.659 13.501 12.576 1.00 96.69 439 LEU A CA 1
ATOM 3428 C C . LEU A 1 439 ? -7.228 13.799 14.013 1.00 96.69 439 LEU A C 1
ATOM 3430 O O . LEU A 1 439 ? -7.548 13.032 14.920 1.00 96.69 439 LEU A O 1
ATOM 3434 N N . VAL A 1 440 ? -6.547 14.924 14.236 1.00 93.62 440 VAL A N 1
ATOM 3435 C CA . VAL A 1 440 ? -6.021 15.250 15.564 1.00 93.62 440 VAL A CA 1
ATOM 3436 C C . VAL A 1 440 ? -7.150 15.577 16.544 1.00 93.62 440 VAL A C 1
ATOM 3438 O O . VAL A 1 440 ? -7.095 15.129 17.687 1.00 93.62 440 VAL A O 1
ATOM 3441 N N . LEU A 1 441 ? -8.217 16.254 16.103 1.00 90.81 441 LEU A N 1
ATOM 3442 C CA . LEU A 1 441 ? -9.417 16.462 16.923 1.00 90.81 441 LEU A CA 1
ATOM 3443 C C . LEU A 1 441 ? -10.042 15.130 17.370 1.00 90.81 441 LEU A C 1
ATOM 3445 O O . LEU A 1 441 ? -10.359 14.960 18.549 1.00 90.81 441 LEU A O 1
ATOM 3449 N N . GLY A 1 442 ? -10.196 14.180 16.443 1.00 94.94 442 GLY A N 1
ATOM 3450 C CA . GLY A 1 442 ? -10.719 12.847 16.730 1.00 94.94 442 GLY A CA 1
ATOM 3451 C C . GLY A 1 442 ? -9.846 12.101 17.736 1.00 94.94 442 GLY A C 1
ATOM 3452 O O . GLY A 1 442 ? -10.357 11.609 18.741 1.00 94.94 442 GLY A O 1
ATOM 3453 N N . VAL A 1 443 ? -8.529 12.078 17.512 1.00 95.06 443 VAL A N 1
ATOM 3454 C CA . VAL A 1 443 ? -7.554 11.425 18.402 1.00 95.06 443 VAL A CA 1
ATOM 3455 C C . VAL A 1 443 ? -7.570 12.048 19.794 1.00 95.06 443 VAL A C 1
ATOM 3457 O O . VAL A 1 443 ? -7.632 11.321 20.781 1.00 95.06 443 VAL A O 1
ATOM 3460 N N . ALA A 1 444 ? -7.564 13.377 19.899 1.00 90.38 444 ALA A N 1
ATOM 3461 C CA . ALA A 1 444 ? -7.577 14.069 21.184 1.00 90.38 444 ALA A CA 1
ATOM 3462 C C . ALA A 1 444 ? -8.872 13.799 21.968 1.00 90.38 444 ALA A C 1
ATOM 3464 O O . ALA A 1 444 ? -8.835 13.533 23.171 1.00 90.38 444 ALA A O 1
ATOM 3465 N N . TYR A 1 445 ? -10.017 13.771 21.281 1.00 89.12 445 TYR A N 1
ATOM 3466 C CA . TYR A 1 445 ? -11.278 13.339 21.879 1.00 89.12 445 TYR A CA 1
ATOM 3467 C C . TYR A 1 445 ? -11.229 11.868 22.333 1.00 89.12 445 TYR A C 1
ATOM 3469 O O . TYR A 1 445 ? -11.712 11.524 23.416 1.00 89.12 445 TYR A O 1
ATOM 3477 N N . GLY A 1 446 ? -10.610 11.004 21.528 1.00 91.94 446 GLY A N 1
ATOM 3478 C CA . GLY A 1 446 ? -10.376 9.598 21.829 1.00 91.94 446 GLY A CA 1
ATOM 3479 C C . GLY A 1 446 ? -9.496 9.367 23.051 1.00 91.94 446 GLY A C 1
ATOM 3480 O O . GLY A 1 446 ? -9.824 8.521 23.877 1.00 91.94 446 GLY A O 1
ATOM 3481 N N . LEU A 1 447 ? -8.417 10.141 23.197 1.00 92.75 447 LEU A N 1
ATOM 3482 C CA . LEU A 1 447 ? -7.524 10.111 24.357 1.00 92.75 447 LEU A CA 1
ATOM 3483 C C . LEU A 1 447 ? -8.265 10.453 25.646 1.00 92.75 447 LEU A C 1
ATOM 3485 O O . LEU A 1 447 ? -7.980 9.858 26.677 1.00 92.75 447 LEU A O 1
ATOM 3489 N N . TRP A 1 448 ? -9.249 11.350 25.602 1.00 87.44 448 TRP A N 1
ATOM 3490 C CA . TRP A 1 448 ? -10.092 11.621 26.765 1.00 87.44 448 TRP A CA 1
ATOM 3491 C C . TRP A 1 448 ? -11.015 10.443 27.105 1.00 87.44 448 TRP A C 1
ATOM 3493 O O . TRP A 1 448 ? -11.179 10.076 28.269 1.00 87.44 448 TRP A O 1
ATOM 3503 N N . HIS A 1 449 ? -11.578 9.805 26.079 1.00 88.75 449 HIS A N 1
ATOM 3504 C CA . HIS A 1 449 ? -12.517 8.690 26.207 1.00 88.75 449 HIS A CA 1
ATOM 3505 C C . HIS A 1 449 ? -11.842 7.320 26.054 1.00 88.75 449 HIS A C 1
ATOM 3507 O O . HIS A 1 449 ? -12.501 6.329 25.742 1.00 88.75 449 HIS A O 1
ATOM 3513 N N . TRP A 1 450 ? -10.535 7.219 26.318 1.00 92.44 450 TRP A N 1
ATOM 3514 C CA . TRP A 1 450 ? -9.759 5.977 26.173 1.00 92.44 450 TRP A CA 1
ATOM 3515 C C . TRP A 1 450 ? -10.300 4.831 27.043 1.00 92.44 450 TRP A C 1
ATOM 3517 O O . TRP A 1 450 ? -10.043 3.653 26.808 1.00 92.44 450 TRP A O 1
ATOM 3527 N N . ARG A 1 451 ? -11.095 5.171 28.061 1.00 92.50 451 ARG A N 1
ATOM 3528 C CA . ARG A 1 451 ? -11.858 4.231 28.879 1.00 92.50 451 ARG A CA 1
ATOM 3529 C C . ARG A 1 451 ? -13.074 3.647 28.167 1.00 92.50 451 ARG A C 1
ATOM 3531 O O . ARG A 1 451 ? -13.822 2.921 28.799 1.00 92.50 451 ARG A O 1
ATOM 3538 N N . GLU A 1 452 ? -13.320 3.898 26.891 1.00 90.44 452 GLU A N 1
ATOM 3539 C CA . GLU A 1 452 ? -14.311 3.159 26.109 1.00 90.44 452 GLU A CA 1
ATOM 3540 C C . GLU A 1 452 ? -13.611 2.256 25.097 1.00 90.44 452 GLU A C 1
ATOM 3542 O O . GLU A 1 452 ? -12.684 2.685 24.411 1.00 90.44 452 GLU A O 1
ATOM 3547 N N . ARG A 1 453 ? -14.109 1.021 24.945 1.00 93.94 453 ARG A N 1
ATOM 3548 C CA . ARG A 1 453 ? -13.554 0.003 24.034 1.00 93.94 453 ARG A CA 1
ATOM 3549 C C . ARG A 1 453 ? -13.249 0.551 22.640 1.00 93.94 453 ARG A C 1
ATOM 3551 O O . ARG A 1 453 ? -12.177 0.301 22.103 1.00 93.94 453 ARG A O 1
ATOM 3558 N N . ARG A 1 454 ? -14.201 1.286 22.058 1.00 95.50 454 ARG A N 1
ATOM 3559 C CA . ARG A 1 454 ? -14.115 1.827 20.693 1.00 95.50 454 ARG A CA 1
ATOM 3560 C C . ARG A 1 454 ? -12.960 2.811 20.514 1.00 95.50 454 ARG A C 1
ATOM 3562 O O . ARG A 1 454 ? -12.246 2.725 19.520 1.00 95.50 454 ARG A O 1
ATOM 3569 N N . TYR A 1 455 ? -12.754 3.703 21.483 1.00 96.25 455 TYR A N 1
ATOM 3570 C CA . TYR A 1 455 ? -11.670 4.679 21.438 1.00 96.25 455 TYR A CA 1
ATOM 3571 C C . TYR A 1 455 ? -10.343 4.029 21.809 1.00 96.25 455 TYR A C 1
ATOM 3573 O O . TYR A 1 455 ? -9.360 4.272 21.123 1.00 96.25 455 TYR A O 1
ATOM 3581 N N . PHE A 1 456 ? -10.315 3.139 22.809 1.00 97.25 456 PHE A N 1
ATOM 3582 C CA . PHE A 1 456 ? -9.112 2.375 23.143 1.00 97.25 456 PHE A CA 1
ATOM 3583 C C . PHE A 1 456 ? -8.591 1.580 21.946 1.00 97.25 456 PHE A C 1
ATOM 3585 O O . PHE A 1 456 ? -7.421 1.689 21.601 1.00 97.25 456 PHE A O 1
ATOM 3592 N N . PHE A 1 457 ? -9.464 0.828 21.270 1.00 98.25 457 PHE A N 1
ATOM 3593 C CA . PHE A 1 457 ? -9.098 0.069 20.077 1.00 98.25 457 PHE A CA 1
ATOM 3594 C C . PHE A 1 457 ? -8.525 0.973 18.979 1.00 98.25 457 PHE A C 1
ATOM 3596 O O . PHE A 1 457 ? -7.480 0.663 18.411 1.00 98.25 457 PHE A O 1
ATOM 3603 N N . LEU A 1 458 ? -9.182 2.100 18.694 1.00 97.56 458 LEU A N 1
ATOM 3604 C CA . LEU A 1 458 ? -8.752 3.004 17.632 1.00 97.56 458 LEU A CA 1
ATOM 3605 C C . LEU A 1 458 ? -7.503 3.823 18.022 1.00 97.56 458 LEU A C 1
ATOM 3607 O O . LEU A 1 458 ? -6.775 4.274 17.145 1.00 97.56 458 LEU A O 1
ATOM 3611 N N . LEU A 1 459 ? -7.207 3.992 19.314 1.00 98.06 459 LEU A N 1
ATOM 3612 C CA . LEU A 1 459 ? -5.924 4.521 19.798 1.00 98.06 459 LEU A CA 1
ATOM 3613 C C . LEU A 1 459 ? -4.826 3.459 19.722 1.00 98.06 459 LEU A C 1
ATOM 3615 O O . LEU A 1 459 ? -3.678 3.775 19.448 1.00 98.06 459 LEU A O 1
ATOM 3619 N N . LEU A 1 460 ? -5.169 2.197 19.959 1.00 97.94 460 LEU A N 1
ATOM 3620 C CA . LEU A 1 460 ? -4.217 1.100 19.957 1.00 97.94 460 LEU A CA 1
ATOM 3621 C C . LEU A 1 460 ? -3.779 0.739 18.535 1.00 97.94 460 LEU A C 1
ATOM 3623 O O . LEU A 1 460 ? -2.587 0.701 18.258 1.00 97.94 460 LEU A O 1
ATOM 3627 N N . TRP A 1 461 ? -4.722 0.477 17.629 1.00 98.00 461 TRP A N 1
ATOM 3628 C CA . TRP A 1 461 ? -4.429 -0.115 16.322 1.00 98.00 461 TRP A CA 1
ATOM 3629 C C . TRP A 1 461 ? -3.522 0.754 15.432 1.00 98.00 461 TRP A C 1
ATOM 3631 O O . TRP A 1 461 ? -2.374 0.360 15.217 1.00 98.00 461 TRP A O 1
ATOM 3641 N N . PRO A 1 462 ? -3.962 1.916 14.910 1.00 97.81 462 PRO A N 1
ATOM 3642 C CA . PRO A 1 462 ? -3.150 2.694 13.982 1.00 97.81 462 PRO A CA 1
ATOM 3643 C C . PRO A 1 462 ? -1.839 3.171 14.612 1.00 97.81 462 PRO A C 1
ATOM 3645 O O . PRO A 1 462 ? -0.808 3.153 13.945 1.00 97.81 462 PRO A O 1
ATOM 3648 N N . PHE A 1 463 ? -1.836 3.551 15.893 1.00 97.75 463 PHE A N 1
ATOM 3649 C CA . PHE A 1 463 ? -0.629 4.068 16.538 1.00 97.75 463 PHE A CA 1
ATOM 3650 C C . PHE A 1 463 ? 0.377 2.970 16.875 1.00 97.75 463 PHE A C 1
ATOM 3652 O O . PHE A 1 463 ? 1.569 3.189 16.683 1.00 97.75 463 PHE A O 1
ATOM 3659 N N . LEU A 1 464 ? -0.057 1.770 17.277 1.00 97.25 464 LEU A N 1
ATOM 3660 C CA . LEU A 1 464 ? 0.874 0.651 17.431 1.00 97.25 464 LEU A CA 1
ATOM 3661 C C . LEU A 1 464 ? 1.468 0.237 16.079 1.00 97.25 464 LEU A C 1
ATOM 3663 O O . LEU A 1 464 ? 2.660 -0.054 16.000 1.00 97.25 464 LEU A O 1
ATOM 3667 N N . THR A 1 465 ? 0.679 0.285 15.000 1.00 96.44 465 THR A N 1
ATOM 3668 C CA . THR A 1 465 ? 1.191 0.075 13.639 1.00 96.44 465 THR A CA 1
ATOM 3669 C C . THR A 1 465 ? 2.194 1.158 13.222 1.00 96.44 465 THR A C 1
ATOM 3671 O O . THR A 1 465 ? 3.209 0.825 12.616 1.00 96.44 465 THR A O 1
ATOM 3674 N N . LEU A 1 466 ? 1.975 2.432 13.572 1.00 96.44 466 LEU A N 1
ATOM 3675 C CA . LEU A 1 466 ? 2.954 3.505 13.345 1.00 96.44 466 LEU A CA 1
ATOM 3676 C C . LEU A 1 466 ? 4.252 3.267 14.129 1.00 96.44 466 LEU A C 1
ATOM 3678 O O . LEU A 1 466 ? 5.343 3.366 13.567 1.00 96.44 466 LEU A O 1
ATOM 3682 N N . LEU A 1 467 ? 4.145 2.918 15.411 1.00 95.44 467 LEU A N 1
ATOM 3683 C CA . LEU A 1 467 ? 5.304 2.698 16.271 1.00 95.44 467 LEU A CA 1
ATOM 3684 C C . LEU A 1 467 ? 6.148 1.514 15.788 1.00 95.44 467 LEU A C 1
ATOM 3686 O O . LEU A 1 467 ? 7.344 1.668 15.557 1.00 95.44 467 LEU A O 1
ATOM 3690 N N . LEU A 1 468 ? 5.533 0.347 15.588 1.00 93.81 468 LEU A N 1
ATOM 3691 C CA . LEU A 1 468 ? 6.251 -0.869 15.194 1.00 93.81 468 LEU A CA 1
ATOM 3692 C C . LEU A 1 468 ? 6.643 -0.885 13.712 1.00 93.81 468 LEU A C 1
ATOM 3694 O O . LEU A 1 468 ? 7.604 -1.554 13.348 1.00 93.81 468 LEU A O 1
ATOM 3698 N N . GLY A 1 469 ? 5.912 -0.171 12.853 1.00 92.19 469 GLY A N 1
ATOM 3699 C CA . GLY A 1 469 ? 6.195 -0.098 11.419 1.00 92.19 469 GLY A CA 1
ATOM 3700 C C . GLY A 1 469 ? 7.190 0.997 11.031 1.00 92.19 469 GLY A C 1
ATOM 3701 O O . GLY A 1 469 ? 7.789 0.905 9.965 1.00 92.19 469 GLY A O 1
ATOM 3702 N N . SER A 1 470 ? 7.364 2.028 11.861 1.00 94.06 470 SER A N 1
ATOM 3703 C CA . SER A 1 470 ? 8.235 3.169 11.562 1.00 94.06 470 SER A CA 1
ATOM 3704 C C . SER A 1 470 ? 9.166 3.488 12.728 1.00 94.06 470 SER A C 1
ATOM 3706 O O . SER A 1 470 ? 10.370 3.308 12.582 1.00 94.06 470 SER A O 1
ATOM 3708 N N . ALA A 1 471 ? 8.644 3.879 13.896 1.00 93.75 471 ALA A N 1
ATOM 3709 C CA . ALA A 1 471 ? 9.469 4.421 14.985 1.00 93.75 471 ALA A CA 1
ATOM 3710 C C . ALA A 1 471 ? 10.539 3.446 15.518 1.00 93.75 471 ALA A C 1
ATOM 3712 O O . ALA A 1 471 ? 11.662 3.859 15.799 1.00 93.75 471 ALA A O 1
ATOM 3713 N N . PHE A 1 472 ? 10.214 2.154 15.613 1.00 93.69 472 PHE A N 1
ATOM 3714 C CA . PHE A 1 472 ? 11.139 1.097 16.048 1.00 93.69 472 PHE A CA 1
ATOM 3715 C C . PHE A 1 472 ? 11.875 0.400 14.891 1.00 93.69 472 PHE A C 1
ATOM 3717 O O . PHE A 1 472 ? 12.515 -0.634 15.087 1.00 93.69 472 PHE A O 1
ATOM 3724 N N . THR A 1 473 ? 11.820 0.964 13.683 1.00 91.94 473 THR A N 1
ATOM 3725 C CA . THR A 1 473 ? 12.529 0.443 12.505 1.00 91.94 473 THR A CA 1
ATOM 3726 C C . THR A 1 473 ? 13.453 1.491 11.903 1.00 91.94 473 THR A C 1
ATOM 3728 O O . THR A 1 473 ? 13.278 2.678 12.140 1.00 91.94 473 THR A O 1
ATOM 3731 N N . ILE A 1 474 ? 14.417 1.087 11.084 1.00 90.00 474 ILE A N 1
ATOM 3732 C CA . ILE A 1 474 ? 15.258 2.031 10.343 1.00 90.00 474 ILE A CA 1
ATOM 3733 C C . ILE A 1 474 ? 14.469 2.847 9.314 1.00 90.00 474 ILE A C 1
ATOM 3735 O O . ILE A 1 474 ? 13.537 2.343 8.671 1.00 90.00 474 ILE A O 1
ATOM 3739 N N . GLY A 1 475 ? 14.917 4.087 9.110 1.00 85.06 475 GLY A N 1
ATOM 3740 C CA . GLY A 1 475 ? 14.385 4.997 8.102 1.00 85.06 475 GLY A CA 1
ATOM 3741 C C . GLY A 1 475 ? 13.036 5.601 8.481 1.00 85.06 475 GLY A C 1
ATOM 3742 O O . GLY A 1 475 ? 12.164 5.684 7.614 1.00 85.06 475 GLY A O 1
ATOM 3743 N N . ALA A 1 476 ? 12.830 5.984 9.750 1.00 91.56 476 ALA A N 1
ATOM 3744 C CA . ALA A 1 476 ? 11.673 6.797 10.105 1.00 91.56 476 ALA A CA 1
ATOM 3745 C C . ALA A 1 476 ? 11.824 8.223 9.524 1.00 91.56 476 ALA A C 1
ATOM 3747 O O . ALA A 1 476 ? 12.926 8.766 9.475 1.00 91.56 476 ALA A O 1
ATOM 3748 N N . PRO A 1 477 ? 10.730 8.863 9.089 1.00 94.38 477 PRO A N 1
ATOM 3749 C CA . PRO A 1 477 ? 9.402 8.283 8.989 1.00 94.38 477 PRO A CA 1
ATOM 3750 C C . PRO A 1 477 ? 9.275 7.335 7.787 1.00 94.38 477 PRO A C 1
ATOM 3752 O O . PRO A 1 477 ? 9.714 7.667 6.689 1.00 94.38 477 PRO A O 1
ATOM 3755 N N . ASN A 1 478 ? 8.623 6.184 7.989 1.00 92.12 478 ASN A N 1
ATOM 3756 C CA . ASN A 1 478 ? 8.412 5.184 6.943 1.00 92.12 478 ASN A CA 1
ATOM 3757 C C . ASN A 1 478 ? 6.922 5.004 6.608 1.00 92.12 478 ASN A C 1
ATOM 3759 O O . ASN A 1 478 ? 6.160 4.377 7.347 1.00 92.12 478 ASN A O 1
ATOM 3763 N N . GLY A 1 479 ? 6.507 5.511 5.453 1.00 91.06 479 GLY A N 1
ATOM 3764 C CA . GLY A 1 479 ? 5.152 5.416 4.915 1.00 91.06 479 GLY A CA 1
ATOM 3765 C C . GLY A 1 479 ? 4.837 4.081 4.232 1.00 91.06 479 GLY A C 1
ATOM 3766 O O . GLY A 1 479 ? 3.664 3.761 4.038 1.00 91.06 479 GLY A O 1
ATOM 3767 N N . SER A 1 480 ? 5.855 3.286 3.880 1.00 89.81 480 SER A N 1
ATOM 3768 C CA . SER A 1 480 ? 5.674 1.968 3.247 1.00 89.81 480 SER A CA 1
ATOM 3769 C C . SER A 1 480 ? 5.240 0.888 4.232 1.00 89.81 480 SER A C 1
ATOM 3771 O O . SER A 1 480 ? 4.404 0.050 3.905 1.00 89.81 480 SER A O 1
ATOM 3773 N N . ARG A 1 481 ? 5.801 0.887 5.444 1.00 90.81 481 ARG A N 1
ATOM 3774 C CA . ARG A 1 481 ? 5.524 -0.128 6.475 1.00 90.81 481 ARG A CA 1
ATOM 3775 C C . ARG A 1 481 ? 4.319 0.215 7.351 1.00 90.81 481 ARG A C 1
ATOM 3777 O O . ARG A 1 481 ? 3.838 -0.634 8.093 1.00 90.81 481 ARG A O 1
ATOM 3784 N N . THR A 1 482 ? 3.812 1.440 7.245 1.00 94.38 482 THR A N 1
ATOM 3785 C CA . THR A 1 482 ? 2.713 1.966 8.067 1.00 94.38 482 THR A CA 1
ATOM 3786 C C . THR A 1 482 ? 1.368 2.009 7.338 1.00 94.38 482 THR A C 1
ATOM 3788 O O . THR A 1 482 ? 0.389 2.520 7.877 1.00 94.38 482 THR A O 1
ATOM 3791 N N . VAL A 1 483 ? 1.272 1.410 6.145 1.00 95.19 483 VAL A N 1
ATOM 3792 C CA . VAL A 1 483 ? 0.039 1.380 5.332 1.00 95.19 483 VAL A CA 1
ATOM 3793 C C . VAL A 1 483 ? -1.146 0.771 6.096 1.00 95.19 483 VAL A C 1
ATOM 3795 O O . VAL A 1 483 ? -2.271 1.249 5.970 1.00 95.19 483 VAL A O 1
ATOM 3798 N N . GLY A 1 484 ? -0.898 -0.212 6.969 1.00 94.88 484 GLY A N 1
ATOM 3799 C CA . GLY A 1 484 ? -1.927 -0.804 7.834 1.00 94.88 484 GLY A CA 1
ATOM 3800 C C . GLY A 1 484 ? -2.556 0.161 8.851 1.00 94.88 484 GLY A C 1
ATOM 3801 O O . GLY A 1 484 ? -3.633 -0.132 9.365 1.00 94.88 484 GLY A O 1
ATOM 3802 N N . ALA A 1 485 ? -1.930 1.313 9.126 1.00 97.25 485 ALA A N 1
ATOM 3803 C CA . ALA A 1 485 ? -2.466 2.339 10.021 1.00 97.25 485 ALA A CA 1
ATOM 3804 C C . ALA A 1 485 ? -3.445 3.294 9.319 1.00 97.25 485 ALA A C 1
ATOM 3806 O O . ALA A 1 485 ? -4.318 3.862 9.978 1.00 97.25 485 ALA A O 1
ATOM 3807 N N . ILE A 1 486 ? -3.320 3.475 7.996 1.00 97.88 486 ILE A N 1
ATOM 3808 C CA . ILE A 1 486 ? -4.076 4.482 7.229 1.00 97.88 486 ILE A CA 1
ATOM 3809 C C . ILE A 1 486 ? -5.589 4.377 7.469 1.00 97.88 486 ILE A C 1
ATOM 3811 O O . ILE A 1 486 ? -6.204 5.402 7.772 1.00 97.88 486 ILE A O 1
ATOM 3815 N N . PRO A 1 487 ? -6.218 3.185 7.397 1.00 98.44 487 PRO A N 1
ATOM 3816 C CA . PRO A 1 487 ? -7.665 3.086 7.545 1.00 98.44 487 PRO A CA 1
ATOM 3817 C C . PRO A 1 487 ? -8.151 3.535 8.936 1.00 98.44 487 PRO A C 1
ATOM 3819 O O . PRO A 1 487 ? -9.146 4.251 9.042 1.00 98.44 487 PRO A O 1
ATOM 3822 N N . GLY A 1 488 ? -7.419 3.181 10.000 1.00 98.31 488 GLY A N 1
ATOM 3823 C CA . GLY A 1 488 ? -7.725 3.604 11.370 1.00 98.31 488 GLY A CA 1
ATOM 3824 C C . GLY A 1 488 ? -7.510 5.104 11.600 1.00 98.31 488 GLY A C 1
ATOM 3825 O O . GLY A 1 488 ? -8.332 5.750 12.247 1.00 98.31 488 GLY A O 1
ATOM 3826 N N . LEU A 1 489 ? -6.452 5.681 11.019 1.00 98.56 489 LEU A N 1
ATOM 3827 C CA . LEU A 1 489 ? -6.202 7.127 11.056 1.00 98.56 489 LEU A CA 1
ATOM 3828 C C . LEU A 1 489 ? -7.325 7.901 10.351 1.00 98.56 489 LEU A C 1
ATOM 3830 O O . LEU A 1 489 ? -7.846 8.877 10.878 1.00 98.56 489 LEU A O 1
ATOM 3834 N N . LEU A 1 490 ? -7.772 7.459 9.179 1.00 98.62 490 LEU A N 1
ATOM 3835 C CA . LEU A 1 490 ? -8.821 8.188 8.460 1.00 98.62 490 LEU A CA 1
ATOM 3836 C C . LEU A 1 490 ? -10.215 7.965 9.054 1.00 98.62 490 LEU A C 1
ATOM 3838 O O . LEU A 1 490 ? -11.066 8.851 8.965 1.00 98.62 490 LEU A O 1
ATOM 3842 N N . LEU A 1 491 ? -10.418 6.869 9.790 1.00 98.75 491 LEU A N 1
ATOM 3843 C CA . LEU A 1 491 ? -11.576 6.731 10.669 1.00 98.75 491 LEU A CA 1
ATOM 3844 C C . LEU A 1 491 ? -11.536 7.732 11.839 1.00 98.75 491 LEU A C 1
ATOM 3846 O O . LEU A 1 491 ? -12.580 8.300 12.161 1.00 98.75 491 LEU A O 1
ATOM 3850 N N . TRP A 1 492 ? -10.366 8.032 12.424 1.00 98.31 492 TRP A N 1
ATOM 3851 C CA . TRP A 1 492 ? -10.242 9.124 13.406 1.00 98.31 492 TRP A CA 1
ATOM 3852 C C . TRP A 1 492 ? -10.637 10.481 12.826 1.00 98.31 492 TRP A C 1
ATOM 3854 O O . TRP A 1 492 ? -11.356 11.226 13.491 1.00 98.31 492 TRP A O 1
ATOM 3864 N N . ALA A 1 493 ? -10.233 10.789 11.590 1.00 98.38 493 ALA A N 1
ATOM 3865 C CA . ALA A 1 493 ? -10.665 12.015 10.916 1.00 98.38 493 ALA A CA 1
ATOM 3866 C C . ALA A 1 493 ? -12.193 12.061 10.741 1.00 98.38 493 ALA A C 1
ATOM 3868 O O . ALA A 1 493 ? -12.820 13.087 11.005 1.00 98.38 493 ALA A O 1
ATOM 3869 N N . GLY A 1 494 ? -12.813 10.929 10.388 1.00 98.19 494 GLY A N 1
ATOM 3870 C CA . GLY A 1 494 ? -14.271 10.793 10.338 1.00 98.19 494 GLY A CA 1
ATOM 3871 C C . GLY A 1 494 ? -14.952 11.060 11.685 1.00 98.19 494 GLY A C 1
ATOM 3872 O O . GLY A 1 494 ? -15.960 11.766 11.735 1.00 98.19 494 GLY A O 1
ATOM 3873 N N . VAL A 1 495 ? -14.380 10.554 12.783 1.00 96.75 495 VAL A N 1
ATOM 3874 C CA . VAL A 1 495 ? -14.853 10.824 14.153 1.00 96.75 495 VAL A CA 1
ATOM 3875 C C . VAL A 1 495 ? -14.707 12.308 14.504 1.00 96.75 495 VAL A C 1
ATOM 3877 O O . VAL A 1 495 ? -15.660 12.907 14.995 1.00 96.75 495 VAL A O 1
ATOM 3880 N N . GLY A 1 496 ? -13.557 12.924 14.221 1.00 95.19 496 GLY A N 1
ATOM 3881 C CA . GLY A 1 496 ? -13.323 14.346 14.490 1.00 95.19 496 GLY A CA 1
ATOM 3882 C C . GLY A 1 496 ? -14.282 15.267 13.735 1.00 95.19 496 GLY A C 1
ATOM 3883 O O . GLY A 1 496 ? -14.824 16.209 14.316 1.00 95.19 496 GLY A O 1
ATOM 3884 N N . LEU A 1 497 ? -14.554 14.970 12.461 1.00 95.94 497 LEU A N 1
ATOM 3885 C CA . LEU A 1 497 ? -15.519 15.731 11.670 1.00 95.94 497 LEU A CA 1
ATOM 3886 C C . LEU A 1 497 ? -16.959 15.527 12.165 1.00 95.94 497 LEU A C 1
ATOM 3888 O O . LEU A 1 497 ? -17.714 16.495 12.229 1.00 95.94 497 LEU A O 1
ATOM 3892 N N . ASP A 1 498 ? -17.343 14.312 12.572 1.00 94.75 498 ASP A N 1
ATOM 3893 C CA . ASP A 1 498 ? -18.669 14.075 13.161 1.00 94.75 498 ASP A CA 1
ATOM 3894 C C . ASP A 1 498 ? -18.872 14.858 14.468 1.00 94.75 498 ASP A C 1
ATOM 3896 O O . ASP A 1 498 ? -19.949 15.409 14.695 1.00 94.75 498 ASP A O 1
ATOM 3900 N N . LEU A 1 499 ? -17.838 14.976 15.308 1.00 90.75 499 LEU A N 1
ATOM 3901 C CA . LEU A 1 499 ? -17.902 15.796 16.524 1.00 90.75 499 LEU A CA 1
ATOM 3902 C C . LEU A 1 499 ? -18.205 17.262 16.190 1.00 90.75 499 LEU A C 1
ATOM 3904 O O . LEU A 1 499 ? -19.124 17.855 16.763 1.00 90.75 499 LEU A O 1
ATOM 3908 N N . ALA A 1 500 ? -17.486 17.830 15.219 1.00 89.75 500 ALA A N 1
ATOM 3909 C CA . ALA A 1 500 ? -17.728 19.199 14.777 1.00 89.75 500 ALA A CA 1
ATOM 3910 C C . ALA A 1 500 ? -19.120 19.370 14.140 1.00 89.75 500 ALA A C 1
ATOM 3912 O O . ALA A 1 500 ? -19.823 20.358 14.385 1.00 89.75 500 ALA A O 1
ATOM 3913 N N . TRP A 1 501 ? -19.556 18.371 13.371 1.00 91.06 501 TRP A N 1
ATOM 3914 C CA . TRP A 1 501 ? -20.870 18.340 12.742 1.00 91.06 501 TRP A CA 1
ATOM 3915 C C . TRP A 1 501 ? -22.001 18.367 13.769 1.00 91.06 501 TRP A C 1
ATOM 3917 O O . TRP A 1 501 ? -22.881 19.226 13.701 1.00 91.06 501 TRP A O 1
ATOM 3927 N N . ARG A 1 502 ? -21.976 17.458 14.752 1.00 88.81 502 ARG A N 1
ATOM 3928 C CA . ARG A 1 502 ? -23.006 17.371 15.800 1.00 88.81 502 ARG A CA 1
ATOM 3929 C C . ARG A 1 502 ? -23.103 18.661 16.599 1.00 88.81 502 ARG A C 1
ATOM 3931 O O . ARG A 1 502 ? -24.210 19.127 16.860 1.00 88.81 502 ARG A O 1
ATOM 3938 N N . GLN A 1 503 ? -21.967 19.270 16.941 1.00 83.56 503 GLN A N 1
ATOM 3939 C CA . GLN A 1 503 ? -21.953 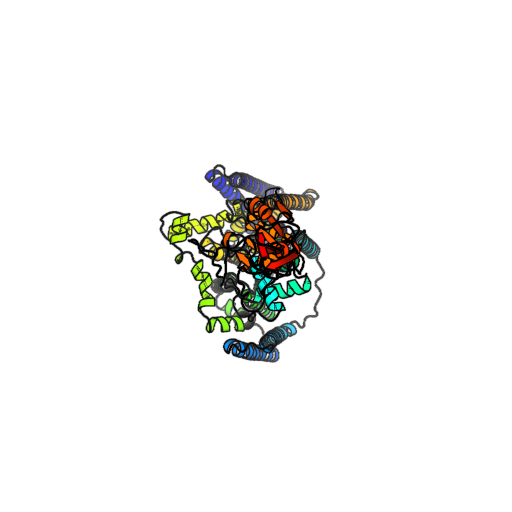20.557 17.636 1.00 83.56 503 GLN A CA 1
ATOM 3940 C C . GLN A 1 503 ? -22.649 21.643 16.802 1.00 83.56 503 GLN A C 1
ATOM 3942 O O . GLN A 1 503 ? -23.423 22.435 17.344 1.00 83.56 503 GLN A O 1
ATOM 3947 N N . THR A 1 504 ? -22.447 21.640 15.486 1.00 87.00 504 THR A N 1
ATOM 3948 C CA . THR A 1 504 ? -23.103 22.575 14.563 1.00 87.00 504 THR A CA 1
ATOM 3949 C C . THR A 1 504 ? -24.614 22.319 14.461 1.00 87.00 504 THR A C 1
ATOM 3951 O O . THR A 1 504 ? -25.409 23.262 14.512 1.00 87.00 504 THR A O 1
ATOM 3954 N N . GLU A 1 505 ? -25.043 21.052 14.420 1.00 88.12 505 GLU A N 1
ATOM 3955 C CA . GLU A 1 505 ? -26.466 20.671 14.411 1.00 88.12 505 GLU A CA 1
ATOM 3956 C C . GLU A 1 505 ? -27.234 21.134 15.660 1.00 88.12 505 GLU A C 1
ATOM 3958 O O . GLU A 1 505 ? -28.443 21.346 15.581 1.00 88.12 505 GLU A O 1
ATOM 3963 N N . THR A 1 506 ? -26.565 21.325 16.804 1.00 84.50 506 THR A N 1
ATOM 3964 C CA . THR A 1 506 ? -27.234 21.819 18.024 1.00 84.50 506 THR A CA 1
ATOM 3965 C C . THR A 1 506 ? -27.646 23.290 17.960 1.00 84.50 506 THR A C 1
ATOM 3967 O O . THR A 1 506 ? -28.486 23.730 18.752 1.00 84.50 506 THR A O 1
ATOM 3970 N N . VAL A 1 507 ? -27.048 24.055 17.042 1.00 84.00 507 VAL A N 1
ATOM 3971 C CA . VAL A 1 507 ? -27.271 25.497 16.885 1.00 84.00 507 VAL A CA 1
ATOM 3972 C C . VAL A 1 507 ? -28.123 25.782 15.651 1.00 84.00 507 VAL A C 1
ATOM 3974 O O . VAL A 1 507 ? -29.050 26.590 15.719 1.00 84.00 507 VAL A O 1
ATOM 3977 N N . LEU A 1 508 ? -27.843 25.112 14.529 1.00 87.00 508 LEU A N 1
ATOM 3978 C CA . LEU A 1 508 ? -28.541 25.356 13.268 1.00 87.00 508 LEU A CA 1
ATOM 3979 C C . LEU A 1 508 ? -29.926 24.690 13.230 1.00 87.00 508 LEU A C 1
ATOM 3981 O O . LEU A 1 508 ? -30.113 23.554 13.662 1.00 87.00 508 LEU A O 1
ATOM 3985 N N . ARG A 1 509 ? -30.914 25.387 12.652 1.00 86.62 509 ARG A N 1
ATOM 3986 C CA . ARG A 1 509 ? -32.298 24.901 12.484 1.00 86.62 509 ARG A CA 1
ATOM 3987 C C . ARG A 1 509 ? -32.814 25.139 11.063 1.00 86.62 509 ARG A C 1
ATOM 3989 O O . ARG A 1 509 ? -32.319 26.017 10.356 1.00 86.62 509 ARG A O 1
ATOM 3996 N N . GLY A 1 510 ? -33.827 24.369 10.658 1.00 88.94 510 GLY A N 1
ATOM 3997 C CA . GLY A 1 510 ? -34.505 24.513 9.363 1.00 88.94 510 GLY A CA 1
ATOM 3998 C C . GLY A 1 510 ? -33.534 24.473 8.177 1.00 88.94 510 GLY A C 1
ATOM 3999 O O . GLY A 1 510 ? -32.641 23.626 8.129 1.00 88.94 510 GLY A O 1
ATOM 4000 N N . ARG A 1 511 ? -33.666 25.433 7.251 1.00 87.62 511 ARG A N 1
ATOM 4001 C CA . ARG A 1 511 ? -32.816 25.550 6.049 1.00 87.62 511 ARG A CA 1
ATOM 4002 C C . ARG A 1 511 ? -31.311 25.619 6.332 1.00 87.62 511 ARG A C 1
ATOM 4004 O O . ARG A 1 511 ? -30.531 25.099 5.547 1.00 87.62 511 ARG A O 1
ATOM 4011 N N . TRP A 1 512 ? -30.891 26.193 7.461 1.00 86.69 512 TRP A N 1
ATOM 4012 C CA . TRP A 1 512 ? -29.469 26.271 7.819 1.00 86.69 512 TRP A CA 1
ATOM 4013 C C . TRP A 1 512 ? -28.894 24.915 8.218 1.00 86.69 512 TRP A C 1
ATOM 4015 O O . TRP A 1 512 ? -27.744 24.619 7.918 1.00 86.69 512 TRP A O 1
ATOM 4025 N N . ARG A 1 513 ? -29.707 24.061 8.851 1.00 87.94 513 ARG A N 1
ATOM 4026 C CA . ARG A 1 513 ? -29.317 22.674 9.114 1.00 87.94 513 ARG A CA 1
ATOM 4027 C C . ARG A 1 513 ? -29.285 21.863 7.818 1.00 87.94 513 ARG A C 1
ATOM 4029 O O . ARG A 1 513 ? -28.374 21.066 7.635 1.00 87.94 513 ARG A O 1
ATOM 4036 N N . ALA A 1 514 ? -30.230 22.102 6.905 1.00 88.31 514 ALA A N 1
ATOM 4037 C CA . ALA A 1 514 ? -30.224 21.478 5.580 1.00 88.31 514 ALA A CA 1
ATOM 4038 C C . ALA A 1 514 ? -28.987 21.874 4.747 1.00 88.31 514 ALA A C 1
ATOM 4040 O O . ALA A 1 514 ? -28.455 21.040 4.019 1.00 88.31 514 ALA A O 1
ATOM 4041 N N . ALA A 1 515 ? -28.473 23.100 4.917 1.00 90.38 515 ALA A N 1
ATOM 4042 C CA . ALA A 1 515 ? -27.257 23.581 4.257 1.00 90.38 515 ALA A CA 1
ATOM 4043 C C . ALA A 1 515 ? -25.972 22.846 4.688 1.00 90.38 515 ALA A C 1
ATOM 4045 O O . ALA A 1 515 ? -24.965 22.932 3.991 1.00 90.38 515 ALA A O 1
ATOM 4046 N N . LEU A 1 516 ? -25.988 22.078 5.784 1.00 89.81 516 LEU A N 1
ATOM 4047 C CA . LEU A 1 516 ? -24.819 21.298 6.194 1.00 89.81 516 LEU A CA 1
ATOM 4048 C C . LEU A 1 516 ? -24.423 20.256 5.146 1.00 89.81 516 LEU A C 1
ATOM 4050 O O . LEU A 1 516 ? -23.236 20.059 4.915 1.00 89.81 516 LEU A O 1
ATOM 4054 N N . LEU A 1 517 ? -25.392 19.620 4.480 1.00 90.56 517 LEU A N 1
ATOM 4055 C CA . LEU A 1 517 ? -25.109 18.617 3.452 1.00 90.56 517 LEU A CA 1
ATOM 4056 C C . LEU A 1 517 ? -24.317 19.191 2.261 1.00 90.56 517 LEU A C 1
ATOM 4058 O O . LEU A 1 517 ? -23.237 18.666 1.992 1.00 90.56 517 LEU A O 1
ATOM 4062 N N . PRO A 1 518 ? -24.767 20.256 1.564 1.00 93.75 518 PRO A N 1
ATOM 4063 C CA . PRO A 1 518 ? -23.980 20.841 0.481 1.00 93.75 518 PRO A CA 1
ATOM 4064 C C . PRO A 1 518 ? -22.636 21.401 0.963 1.00 93.75 518 PRO A C 1
ATOM 4066 O O . PRO A 1 518 ? -21.656 21.292 0.234 1.00 93.75 518 PRO A O 1
ATOM 4069 N N . VAL A 1 519 ? -22.541 21.915 2.197 1.00 93.31 519 VAL A N 1
ATOM 4070 C CA . VAL A 1 519 ? -21.252 22.320 2.788 1.00 93.31 519 VAL A CA 1
ATOM 4071 C C . VAL A 1 519 ? -20.316 21.119 2.964 1.00 93.31 519 VAL A C 1
ATOM 4073 O O . VAL A 1 519 ? -19.135 21.224 2.647 1.00 93.31 519 VAL A O 1
ATOM 4076 N N . ALA A 1 520 ? -20.827 19.965 3.401 1.00 93.19 520 ALA A N 1
ATOM 4077 C CA . ALA A 1 520 ? -20.052 18.725 3.485 1.00 93.19 520 ALA A CA 1
ATOM 4078 C C . ALA A 1 520 ? -19.543 18.287 2.111 1.00 93.19 520 ALA A C 1
ATOM 4080 O O . ALA A 1 520 ? -18.377 17.934 1.963 1.00 93.19 520 ALA A O 1
ATOM 4081 N N . LEU A 1 521 ? -20.421 18.315 1.105 1.00 94.75 521 LEU A N 1
ATOM 4082 C CA . LEU A 1 521 ? -20.074 17.940 -0.263 1.00 94.75 521 LEU A CA 1
ATOM 4083 C C . LEU A 1 521 ? -19.005 18.878 -0.831 1.00 94.75 521 LEU A C 1
ATOM 4085 O O . LEU A 1 521 ? -18.025 18.399 -1.393 1.00 94.75 521 LEU A O 1
ATOM 4089 N N . ALA A 1 522 ? -19.142 20.190 -0.619 1.00 96.94 522 ALA A N 1
ATOM 4090 C CA . ALA A 1 522 ? -18.133 21.171 -1.005 1.00 96.94 522 ALA A CA 1
ATOM 4091 C C . ALA A 1 522 ? -16.805 20.940 -0.267 1.00 96.94 522 ALA A C 1
ATOM 4093 O O . ALA A 1 522 ? -15.748 20.942 -0.892 1.00 96.94 522 ALA A O 1
ATOM 4094 N N . PHE A 1 523 ? -16.847 20.666 1.040 1.00 96.94 523 PHE A N 1
ATOM 4095 C CA . PHE A 1 523 ? -15.661 20.334 1.827 1.00 96.94 523 PHE A CA 1
ATOM 4096 C C . PHE A 1 523 ? -14.927 19.110 1.260 1.00 96.94 523 PHE A C 1
ATOM 4098 O O . PHE A 1 523 ? -13.727 19.178 1.006 1.00 96.94 523 PHE A O 1
ATOM 4105 N N . PHE A 1 524 ? -15.635 18.011 0.987 1.00 98.00 524 PHE A N 1
ATOM 4106 C CA . PHE A 1 524 ? -15.014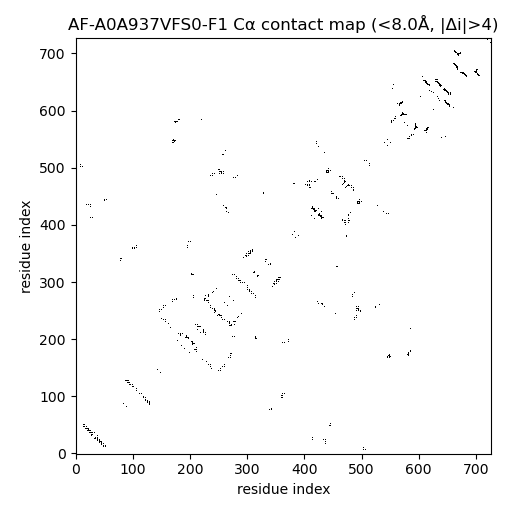 16.817 0.412 1.00 98.00 524 PHE A CA 1
ATOM 4107 C C . PHE A 1 524 ? -14.575 17.005 -1.043 1.00 98.00 524 PHE A C 1
ATOM 4109 O O . PHE A 1 524 ? -13.574 16.413 -1.445 1.00 98.00 524 PHE A O 1
ATOM 4116 N N . ALA A 1 525 ? -15.248 17.861 -1.815 1.00 97.62 525 ALA A N 1
ATOM 4117 C CA . ALA A 1 525 ? -14.772 18.263 -3.135 1.00 97.62 525 ALA A CA 1
ATOM 4118 C C . ALA A 1 525 ? -13.425 18.999 -3.037 1.00 97.62 525 ALA A C 1
ATOM 4120 O O . ALA A 1 525 ? -12.518 18.701 -3.811 1.00 97.62 525 ALA A O 1
ATOM 4121 N N . VAL A 1 526 ? -13.249 19.882 -2.046 1.00 97.88 526 VAL A N 1
ATOM 4122 C CA . VAL A 1 526 ? -11.964 20.552 -1.779 1.00 97.88 526 VAL A CA 1
ATOM 4123 C C . VAL A 1 526 ? -10.901 19.552 -1.314 1.00 97.88 526 VAL A C 1
ATOM 4125 O O . VAL A 1 526 ? -9.795 19.565 -1.849 1.00 97.88 526 VAL A O 1
ATOM 4128 N N . VAL A 1 527 ? -11.221 18.646 -0.381 1.00 97.81 527 VAL A N 1
ATOM 4129 C CA . VAL A 1 527 ? -10.290 17.586 0.068 1.00 97.81 527 VAL A CA 1
ATOM 4130 C C . VAL A 1 527 ? -9.834 16.725 -1.113 1.00 97.81 527 VAL A C 1
ATOM 4132 O O . VAL A 1 527 ? -8.636 16.476 -1.273 1.00 97.81 527 VAL A O 1
ATOM 4135 N N . GLY A 1 528 ? -10.770 16.306 -1.969 1.00 97.44 528 GLY A N 1
ATOM 4136 C CA . GLY A 1 528 ? -10.480 15.547 -3.182 1.00 97.44 528 GLY A CA 1
ATOM 4137 C C . GLY A 1 528 ? -9.619 16.337 -4.166 1.00 97.44 528 GLY A C 1
ATOM 4138 O O . GLY A 1 528 ? -8.607 15.824 -4.639 1.00 97.44 528 GLY A O 1
ATOM 4139 N N . TYR A 1 529 ? -9.962 17.602 -4.419 1.00 97.25 529 TYR A N 1
ATOM 4140 C CA . TYR A 1 529 ? -9.198 18.487 -5.296 1.00 97.25 529 TYR A CA 1
ATOM 4141 C C . TYR A 1 529 ? -7.750 18.666 -4.820 1.00 97.25 529 TYR A C 1
ATOM 4143 O O . TYR A 1 529 ? -6.823 18.506 -5.615 1.00 97.25 529 TYR A O 1
ATOM 4151 N N . VAL A 1 530 ? -7.537 18.927 -3.525 1.00 95.50 530 VAL A N 1
ATOM 4152 C CA . VAL A 1 530 ? -6.197 19.079 -2.933 1.00 95.50 530 VAL A CA 1
ATOM 4153 C C . VAL A 1 530 ? -5.387 17.791 -3.085 1.00 95.50 530 VAL A C 1
ATOM 4155 O O . VAL A 1 530 ? -4.269 17.826 -3.600 1.00 95.50 530 VAL A O 1
ATOM 4158 N N . ASN A 1 531 ? -5.954 16.645 -2.696 1.00 96.69 531 ASN A N 1
ATOM 4159 C CA . ASN A 1 531 ? -5.257 15.359 -2.766 1.00 96.69 531 ASN A CA 1
ATOM 4160 C C . ASN A 1 531 ? -4.913 14.964 -4.213 1.00 96.69 531 ASN A C 1
ATOM 4162 O O . ASN A 1 531 ? -3.782 14.555 -4.475 1.00 96.69 531 ASN A O 1
ATOM 4166 N N . ILE A 1 532 ? -5.845 15.125 -5.158 1.00 95.06 532 ILE A N 1
ATOM 4167 C CA . ILE A 1 532 ? -5.628 14.799 -6.576 1.00 95.06 532 ILE A CA 1
ATOM 4168 C C . ILE A 1 532 ? -4.610 15.748 -7.214 1.00 95.06 532 ILE A C 1
ATOM 4170 O O . ILE A 1 532 ? -3.761 15.292 -7.976 1.00 95.06 532 ILE A O 1
ATOM 4174 N N . THR A 1 533 ? -4.651 17.045 -6.901 1.00 95.19 533 THR A N 1
ATOM 4175 C CA . THR A 1 533 ? -3.704 18.027 -7.457 1.00 95.19 533 THR A CA 1
ATOM 4176 C C . THR A 1 533 ? -2.277 17.723 -7.013 1.00 95.19 533 THR A C 1
ATOM 4178 O O . THR A 1 533 ? -1.375 17.648 -7.847 1.00 95.19 533 THR A O 1
ATOM 4181 N N . VAL A 1 534 ? -2.076 17.459 -5.717 1.00 94.56 534 VAL A N 1
ATOM 4182 C CA . VAL A 1 534 ? -0.767 17.054 -5.184 1.00 94.56 534 VAL A CA 1
ATOM 4183 C C . VAL A 1 534 ? -0.319 15.724 -5.793 1.00 94.56 534 VAL A C 1
ATOM 4185 O O . VAL A 1 534 ? 0.848 15.572 -6.144 1.00 94.56 534 VAL A O 1
ATOM 4188 N N . TYR A 1 535 ? -1.237 14.768 -5.968 1.00 95.00 535 TYR A N 1
ATOM 4189 C CA . TYR A 1 535 ? -0.912 13.487 -6.592 1.00 95.00 535 TYR A CA 1
ATOM 4190 C C . TYR A 1 535 ? -0.507 13.637 -8.065 1.00 95.00 535 TYR A C 1
ATOM 4192 O O . TYR A 1 535 ? 0.456 13.009 -8.490 1.00 95.00 535 TYR A O 1
ATOM 4200 N N . ARG A 1 536 ? -1.175 14.510 -8.831 1.00 94.31 536 ARG A N 1
ATOM 4201 C CA . ARG A 1 536 ? -0.811 14.826 -10.224 1.00 94.31 536 ARG A CA 1
ATOM 4202 C C . ARG A 1 536 ? 0.583 15.437 -10.331 1.00 94.31 536 ARG A C 1
ATOM 4204 O O . ARG A 1 536 ? 1.348 15.035 -11.201 1.00 94.31 536 ARG A O 1
ATOM 4211 N N . GLN A 1 537 ? 0.919 16.371 -9.442 1.00 93.88 537 GLN A N 1
ATOM 4212 C CA . GLN A 1 537 ? 2.261 16.961 -9.383 1.00 93.88 537 GLN A CA 1
ATOM 4213 C C . GLN A 1 537 ? 3.318 15.899 -9.070 1.00 93.88 537 GLN A C 1
ATOM 4215 O O . GLN A 1 537 ? 4.328 15.816 -9.759 1.00 93.88 537 GLN A O 1
ATOM 4220 N N . TYR A 1 538 ? 3.038 15.035 -8.093 1.00 94.44 538 TYR A N 1
ATOM 4221 C CA . TYR A 1 538 ? 3.906 13.922 -7.722 1.00 94.44 538 TYR A CA 1
ATOM 4222 C C . TYR A 1 538 ? 4.191 12.966 -8.890 1.00 94.44 538 TYR A C 1
ATOM 4224 O O . TYR A 1 538 ? 5.348 12.682 -9.173 1.00 94.44 538 TYR A O 1
ATOM 4232 N N . VAL A 1 539 ? 3.165 12.493 -9.603 1.00 92.88 539 VAL A N 1
ATOM 4233 C CA . VAL A 1 539 ? 3.356 11.539 -10.717 1.00 92.88 539 VAL A CA 1
ATOM 4234 C C . VAL A 1 539 ? 3.937 12.179 -11.980 1.00 92.88 539 VAL A C 1
ATOM 4236 O O . VAL A 1 539 ? 4.299 11.463 -12.905 1.00 92.88 539 VAL A O 1
ATOM 4239 N N . SER A 1 540 ? 4.032 13.509 -12.030 1.00 92.44 540 SER A N 1
ATOM 4240 C CA . SER A 1 540 ? 4.671 14.237 -13.135 1.00 92.44 540 SER A CA 1
ATOM 4241 C C . SER A 1 540 ? 6.137 14.581 -12.842 1.00 92.44 540 SER A C 1
ATOM 4243 O O . SER A 1 540 ? 6.823 15.129 -13.700 1.00 92.44 540 SER A O 1
ATOM 4245 N N . ASP A 1 541 ? 6.626 14.292 -11.632 1.00 92.88 541 ASP A N 1
ATOM 4246 C CA . ASP A 1 541 ? 7.987 14.603 -11.202 1.00 92.88 541 ASP A CA 1
ATOM 4247 C C . ASP A 1 541 ? 9.003 13.619 -11.836 1.00 92.88 541 ASP A C 1
ATOM 4249 O O . ASP A 1 541 ? 8.856 12.398 -11.687 1.00 92.88 541 ASP A O 1
ATOM 4253 N N . PRO A 1 542 ? 10.059 14.103 -12.523 1.00 91.31 542 PRO A N 1
ATOM 4254 C CA . PRO A 1 542 ? 11.054 13.231 -13.155 1.00 91.31 542 PRO A CA 1
ATOM 4255 C C . PRO A 1 542 ? 11.804 12.311 -12.182 1.00 91.31 542 PRO A C 1
ATOM 4257 O O . PRO A 1 542 ? 12.220 11.215 -12.566 1.00 91.31 542 PRO A O 1
ATOM 4260 N N . GLY A 1 543 ? 11.987 12.732 -10.925 1.00 90.75 543 GLY A N 1
ATOM 4261 C CA . GLY A 1 543 ? 12.612 11.915 -9.886 1.00 90.75 543 GLY A CA 1
ATOM 4262 C C . GLY A 1 543 ? 11.719 10.752 -9.457 1.00 90.75 543 GLY A C 1
ATOM 4263 O O . GLY A 1 543 ? 12.215 9.654 -9.193 1.00 90.75 543 GLY A O 1
ATOM 4264 N N . VAL A 1 544 ? 10.399 10.957 -9.463 1.00 92.38 544 VAL A N 1
ATOM 4265 C CA . VAL A 1 544 ? 9.410 9.899 -9.210 1.00 92.38 544 VAL A CA 1
ATOM 4266 C C . VAL A 1 544 ? 9.397 8.896 -10.361 1.00 92.38 544 VAL A C 1
ATOM 4268 O O . VAL A 1 544 ? 9.526 7.702 -10.105 1.00 92.38 544 VAL A O 1
ATOM 4271 N N . TRP A 1 545 ? 9.346 9.357 -11.616 1.00 92.38 545 TRP A N 1
ATOM 4272 C CA . TRP A 1 545 ? 9.446 8.477 -12.792 1.00 92.38 545 TRP A CA 1
ATOM 4273 C C . TRP A 1 545 ? 10.721 7.622 -12.775 1.00 92.38 545 TRP A C 1
ATOM 4275 O O . TRP A 1 545 ? 10.658 6.409 -12.972 1.00 92.38 545 TRP A O 1
ATOM 4285 N N . SER A 1 546 ? 11.872 8.225 -12.460 1.00 90.12 546 SER A N 1
ATOM 4286 C CA . SER A 1 546 ? 13.136 7.490 -12.331 1.00 90.12 546 SER A CA 1
ATOM 4287 C C . SER A 1 546 ? 13.078 6.430 -11.220 1.00 90.12 546 SER A C 1
ATOM 4289 O O . SER A 1 546 ? 13.472 5.281 -11.422 1.00 90.12 546 SER A O 1
ATOM 4291 N N . SER A 1 547 ? 12.498 6.777 -10.066 1.00 90.62 547 SER A N 1
ATOM 4292 C CA . SER A 1 547 ? 12.374 5.868 -8.915 1.00 90.62 547 SER A CA 1
ATOM 4293 C C . SER A 1 547 ? 11.423 4.688 -9.164 1.00 90.62 547 SER A C 1
ATOM 4295 O O . SER A 1 547 ? 11.583 3.627 -8.561 1.00 90.62 547 SER A O 1
ATOM 4297 N N . PHE A 1 548 ? 10.458 4.840 -10.073 1.00 92.38 548 PHE A N 1
ATOM 4298 C CA . PHE A 1 548 ? 9.566 3.776 -10.550 1.00 92.38 548 PHE A CA 1
ATOM 4299 C C . PHE A 1 548 ? 10.151 3.014 -11.755 1.00 92.38 548 PHE A C 1
ATOM 4301 O O . PHE A 1 548 ? 9.411 2.477 -12.572 1.00 92.38 548 PHE A O 1
ATOM 4308 N N . ALA A 1 549 ? 11.480 2.961 -11.883 1.00 91.94 549 ALA A N 1
ATOM 4309 C CA . ALA A 1 549 ? 12.186 2.292 -12.979 1.00 91.94 549 ALA A CA 1
ATOM 4310 C C . ALA A 1 549 ? 11.731 2.743 -14.386 1.00 91.94 549 ALA A C 1
ATOM 4312 O O . ALA A 1 549 ? 11.719 1.967 -15.344 1.00 91.94 549 ALA A O 1
ATOM 4313 N N . GLY A 1 550 ? 11.349 4.017 -14.516 1.00 91.44 550 GLY A N 1
ATOM 4314 C CA . GLY A 1 550 ? 10.921 4.628 -15.770 1.00 91.44 550 GLY A CA 1
ATOM 4315 C C . GLY A 1 550 ? 11.897 4.432 -16.939 1.00 91.44 550 GLY A C 1
ATOM 4316 O O . GLY A 1 550 ? 11.441 4.008 -18.004 1.00 91.44 550 GLY A O 1
ATOM 4317 N N . PRO A 1 551 ? 13.220 4.649 -16.769 1.00 88.94 551 PRO A N 1
ATOM 4318 C CA . PRO A 1 551 ? 14.198 4.381 -17.824 1.00 88.94 551 PRO A CA 1
ATOM 4319 C C . PRO A 1 551 ? 14.107 2.947 -18.347 1.00 88.94 551 PRO A C 1
ATOM 4321 O O . PRO A 1 551 ? 14.103 2.711 -19.549 1.00 88.94 551 PRO A O 1
ATOM 4324 N N . GLN A 1 552 ? 13.949 1.975 -17.452 1.00 89.00 552 GLN A N 1
ATOM 4325 C CA . GLN A 1 552 ? 13.912 0.563 -17.813 1.00 89.00 552 GLN A CA 1
ATOM 4326 C C . GLN A 1 552 ? 12.597 0.173 -18.484 1.00 89.00 552 GLN A C 1
ATOM 4328 O O . GLN A 1 552 ? 12.601 -0.669 -19.375 1.00 89.00 552 GLN A O 1
ATOM 4333 N N . VAL A 1 553 ? 11.487 0.834 -18.149 1.00 91.06 553 VAL A N 1
ATOM 4334 C CA . VAL A 1 553 ? 10.228 0.705 -18.900 1.00 91.06 553 VAL A CA 1
ATOM 4335 C C . VAL A 1 553 ? 10.382 1.200 -20.342 1.00 91.06 553 VAL A C 1
ATOM 4337 O O . VAL A 1 553 ? 9.875 0.553 -21.259 1.00 91.06 553 VAL A O 1
ATOM 4340 N N . VAL A 1 554 ? 11.094 2.312 -20.564 1.00 91.25 554 VAL A N 1
ATOM 4341 C CA . VAL A 1 554 ? 11.352 2.843 -21.917 1.00 91.25 554 VAL A CA 1
ATOM 4342 C C . VAL A 1 554 ? 12.186 1.852 -22.730 1.00 91.25 554 VAL A C 1
ATOM 4344 O O . VAL A 1 554 ? 11.788 1.494 -23.838 1.00 91.25 554 VAL A O 1
ATOM 4347 N N . VAL A 1 555 ? 13.266 1.321 -22.148 1.00 89.31 555 VAL A N 1
ATOM 4348 C CA . VAL A 1 555 ? 14.076 0.265 -22.777 1.00 89.31 555 VAL A CA 1
ATOM 4349 C C . VAL A 1 555 ? 13.226 -0.968 -23.080 1.00 89.31 555 VAL A C 1
ATOM 4351 O O . VAL A 1 555 ? 13.204 -1.436 -24.212 1.00 89.31 555 VAL A O 1
ATOM 4354 N N . ALA A 1 556 ? 12.461 -1.467 -22.110 1.00 89.81 556 ALA A N 1
ATOM 4355 C CA . ALA A 1 556 ? 11.650 -2.670 -22.276 1.00 89.81 556 ALA A CA 1
ATOM 4356 C C . ALA A 1 556 ? 10.593 -2.542 -23.378 1.00 89.81 556 ALA A C 1
ATOM 4358 O O . ALA A 1 556 ? 10.354 -3.496 -24.117 1.00 89.81 556 ALA A O 1
ATOM 4359 N N . ASN A 1 557 ? 9.963 -1.373 -23.504 1.00 90.50 557 ASN A N 1
ATOM 4360 C CA . ASN A 1 557 ? 9.016 -1.113 -24.583 1.00 90.50 557 ASN A CA 1
ATOM 4361 C C . ASN A 1 557 ? 9.715 -0.985 -25.938 1.00 90.50 557 ASN A C 1
ATOM 4363 O O . ASN A 1 557 ? 9.180 -1.481 -26.925 1.00 90.50 557 ASN A O 1
ATOM 4367 N N . TYR A 1 558 ? 10.916 -0.403 -25.992 1.00 90.69 558 TYR A N 1
ATOM 4368 C CA . TYR A 1 558 ? 11.710 -0.388 -27.220 1.00 90.69 558 TYR A CA 1
ATOM 4369 C C . TYR A 1 558 ? 12.102 -1.803 -27.657 1.00 90.69 558 TYR A C 1
ATOM 4371 O O . TYR A 1 558 ? 11.983 -2.135 -28.832 1.00 90.69 558 TYR A O 1
ATOM 4379 N N . LEU A 1 559 ? 12.488 -2.679 -26.724 1.00 88.25 559 LEU A N 1
ATOM 4380 C CA . LEU A 1 559 ? 12.850 -4.068 -27.030 1.00 88.25 559 LEU A CA 1
ATOM 4381 C C . LEU A 1 559 ? 11.699 -4.870 -27.651 1.00 88.25 559 LEU A C 1
ATOM 4383 O O . LEU A 1 559 ? 11.961 -5.771 -28.436 1.00 88.25 559 LEU A O 1
ATOM 4387 N N . LYS A 1 560 ? 10.432 -4.516 -27.398 1.00 87.88 560 LYS A N 1
ATOM 4388 C CA . LYS A 1 560 ? 9.282 -5.136 -28.091 1.00 87.88 560 LYS A CA 1
ATOM 4389 C C . LYS A 1 560 ? 9.262 -4.874 -29.595 1.00 87.88 560 LYS A C 1
ATOM 4391 O O . LYS A 1 560 ? 8.584 -5.584 -30.326 1.00 87.88 560 LYS A O 1
ATOM 4396 N N . THR A 1 561 ? 9.959 -3.833 -30.047 1.00 86.00 561 THR A N 1
ATOM 4397 C CA . THR A 1 561 ? 10.120 -3.518 -31.474 1.00 86.00 561 THR A CA 1
ATOM 4398 C C . THR A 1 561 ? 11.253 -4.319 -32.117 1.00 86.00 561 THR A C 1
ATOM 4400 O O . THR A 1 561 ? 11.438 -4.260 -33.333 1.00 86.00 561 THR A O 1
ATOM 4403 N N . ALA A 1 562 ? 12.054 -5.039 -31.324 1.00 82.94 562 ALA A N 1
ATOM 4404 C CA . ALA A 1 562 ? 12.983 -6.021 -31.856 1.00 82.94 562 ALA A CA 1
ATOM 4405 C C . ALA A 1 562 ? 12.170 -7.230 -32.338 1.00 82.94 562 ALA A C 1
ATOM 4407 O O . ALA A 1 562 ? 11.308 -7.738 -31.619 1.00 82.94 562 ALA A O 1
ATOM 4408 N N . GLY A 1 563 ? 12.403 -7.663 -33.578 1.00 78.56 563 GLY A N 1
ATOM 4409 C CA . GLY A 1 563 ? 11.735 -8.843 -34.113 1.00 78.56 563 GLY A CA 1
ATOM 4410 C C . GLY A 1 563 ? 12.161 -10.109 -33.356 1.00 78.56 563 GLY A C 1
ATOM 4411 O O . GLY A 1 563 ? 13.203 -10.119 -32.700 1.00 78.56 563 GLY A O 1
ATOM 4412 N N . PRO A 1 564 ? 11.413 -11.219 -33.482 1.00 79.56 564 PRO A N 1
ATOM 4413 C CA . PRO A 1 564 ? 11.774 -12.485 -32.838 1.00 79.56 564 PRO A CA 1
ATOM 4414 C C . PRO A 1 564 ? 13.128 -13.042 -33.317 1.00 79.56 564 PRO A C 1
ATOM 4416 O O . PRO A 1 564 ? 13.715 -13.880 -32.642 1.00 79.56 564 PRO A O 1
ATOM 4419 N N . ASN A 1 565 ? 13.637 -12.566 -34.461 1.00 85.94 565 ASN A N 1
ATOM 4420 C CA . ASN A 1 565 ? 14.933 -12.941 -35.027 1.00 85.94 565 ASN A CA 1
ATOM 4421 C C . ASN A 1 565 ? 16.026 -11.874 -34.803 1.00 85.94 565 ASN A C 1
ATOM 4423 O O . ASN A 1 565 ? 16.842 -11.616 -35.689 1.00 85.94 565 ASN A O 1
ATOM 4427 N N . THR A 1 566 ? 16.019 -11.213 -33.644 1.00 89.62 566 THR A N 1
ATOM 4428 C CA . THR A 1 566 ? 17.002 -10.182 -33.286 1.00 89.62 566 THR A CA 1
ATOM 4429 C C . THR A 1 566 ? 17.701 -10.535 -31.973 1.00 89.62 566 THR A C 1
ATOM 4431 O O . THR A 1 566 ? 17.051 -10.690 -30.940 1.00 89.62 566 THR A O 1
ATOM 4434 N N . LYS A 1 567 ? 19.037 -10.610 -31.986 1.00 89.62 567 LYS A N 1
ATOM 4435 C CA . LYS A 1 567 ? 19.859 -10.658 -30.769 1.00 89.62 567 LYS A CA 1
ATOM 4436 C C . LYS A 1 567 ? 20.037 -9.244 -30.231 1.00 89.62 567 LYS A C 1
ATOM 4438 O O . LYS A 1 567 ? 20.326 -8.328 -30.996 1.00 89.62 567 LYS A O 1
ATOM 4443 N N . VAL A 1 568 ? 19.912 -9.053 -28.921 1.00 89.25 568 VAL A N 1
ATOM 4444 C CA . VAL A 1 568 ? 20.198 -7.752 -28.299 1.00 89.25 568 VAL A CA 1
ATOM 4445 C C . VAL A 1 568 ? 21.426 -7.842 -27.426 1.00 89.25 568 VAL A C 1
ATOM 4447 O O . VAL A 1 568 ? 21.514 -8.690 -26.534 1.00 89.25 568 VAL A O 1
ATOM 4450 N N . TYR A 1 569 ? 22.345 -6.920 -27.670 1.00 88.81 569 TYR A N 1
ATOM 4451 C CA . TYR A 1 569 ? 23.581 -6.782 -26.925 1.00 88.81 569 TYR A CA 1
ATOM 4452 C C . TYR A 1 569 ? 23.530 -5.505 -26.098 1.00 88.81 569 TYR A C 1
ATOM 4454 O O . TYR A 1 569 ? 23.428 -4.404 -26.635 1.00 88.81 569 TYR A O 1
ATOM 4462 N N . PHE A 1 570 ? 23.588 -5.656 -24.780 1.00 86.88 570 PHE A N 1
ATOM 4463 C CA . PHE A 1 570 ? 23.673 -4.546 -23.845 1.00 86.88 570 PHE A CA 1
ATOM 4464 C C . PHE A 1 570 ? 25.150 -4.199 -23.653 1.00 86.88 570 PHE A C 1
ATOM 4466 O O . PHE A 1 570 ? 25.848 -4.845 -22.874 1.00 86.88 570 PHE A O 1
ATOM 4473 N N . LEU A 1 571 ? 25.627 -3.187 -24.380 1.00 83.31 571 LEU A N 1
ATOM 4474 C CA . LEU A 1 571 ? 26.972 -2.626 -24.221 1.00 83.31 571 LEU A CA 1
ATOM 4475 C C . LEU A 1 571 ? 26.945 -1.599 -23.084 1.00 83.31 571 LEU A C 1
ATOM 4477 O O . LEU A 1 571 ? 26.942 -0.385 -23.296 1.00 83.31 571 LEU A O 1
ATOM 4481 N N . ALA A 1 572 ? 26.817 -2.104 -21.864 1.00 67.75 572 ALA A N 1
ATOM 4482 C CA . ALA A 1 572 ? 26.660 -1.325 -20.647 1.00 67.75 572 ALA A CA 1
ATOM 4483 C C . ALA A 1 572 ? 27.160 -2.140 -19.443 1.00 67.75 572 ALA A C 1
ATOM 4485 O O . ALA A 1 572 ? 27.542 -3.296 -19.584 1.00 67.75 572 ALA A O 1
ATOM 4486 N N . ASN A 1 573 ? 27.123 -1.555 -18.243 1.00 61.56 573 ASN A N 1
ATOM 4487 C CA . ASN A 1 573 ? 27.448 -2.258 -16.998 1.00 61.56 573 ASN A CA 1
ATOM 4488 C C . ASN A 1 573 ? 26.692 -3.607 -16.915 1.00 61.56 573 ASN A C 1
ATOM 4490 O O . ASN A 1 573 ? 25.453 -3.602 -16.925 1.00 61.56 573 ASN A O 1
ATOM 4494 N N . PRO A 1 574 ? 27.387 -4.754 -16.864 1.00 52.03 574 PRO A N 1
ATOM 4495 C CA . PRO A 1 574 ? 26.727 -6.038 -16.999 1.00 52.03 574 PRO A CA 1
ATOM 4496 C C . PRO A 1 574 ? 26.058 -6.428 -15.693 1.00 52.03 574 PRO A C 1
ATOM 4498 O O . PRO A 1 574 ? 26.673 -6.482 -14.632 1.00 52.03 574 PRO A O 1
ATOM 4501 N N . ALA A 1 575 ? 24.749 -6.617 -15.822 1.00 54.28 575 ALA A N 1
ATOM 4502 C CA . ALA A 1 575 ? 23.745 -6.906 -14.801 1.00 54.28 575 ALA A CA 1
ATOM 4503 C C . ALA A 1 575 ? 22.401 -6.284 -15.216 1.00 54.28 575 ALA A C 1
ATOM 4505 O O . ALA A 1 575 ? 21.355 -6.668 -14.686 1.00 54.28 575 ALA A O 1
ATOM 4506 N N . ILE A 1 576 ? 22.407 -5.318 -16.146 1.00 64.62 576 ILE A N 1
ATOM 4507 C CA . ILE A 1 576 ? 21.199 -4.618 -16.590 1.00 64.62 576 ILE A CA 1
ATOM 4508 C C . ILE A 1 576 ? 20.163 -5.611 -17.119 1.00 64.62 576 ILE A C 1
ATOM 4510 O O . ILE A 1 576 ? 19.028 -5.588 -16.649 1.00 64.62 576 ILE A O 1
ATOM 4514 N N . ASN A 1 577 ? 20.525 -6.521 -18.024 1.00 61.91 577 ASN A N 1
ATOM 4515 C CA . ASN A 1 577 ? 19.568 -7.504 -18.519 1.00 61.91 577 ASN A CA 1
ATOM 4516 C C . ASN A 1 577 ? 19.277 -8.608 -17.487 1.00 61.91 577 ASN A C 1
ATOM 4518 O O . ASN A 1 577 ? 18.121 -8.974 -17.273 1.00 61.91 577 ASN A O 1
ATOM 4522 N N . GLN A 1 578 ? 20.293 -9.139 -16.800 1.00 55.12 578 GLN A N 1
ATOM 4523 C CA . GLN A 1 578 ? 20.097 -10.284 -15.900 1.00 55.12 578 GLN A CA 1
ATOM 4524 C C . GLN A 1 578 ? 19.230 -9.977 -14.667 1.00 55.12 578 GLN A C 1
ATOM 4526 O O . GLN A 1 578 ? 18.381 -10.805 -14.305 1.00 55.12 578 GLN A O 1
ATOM 4531 N N . TYR A 1 579 ? 19.379 -8.797 -14.064 1.00 59.50 579 TYR A N 1
ATOM 4532 C CA . TYR A 1 579 ? 18.741 -8.461 -12.787 1.00 59.50 579 TYR A CA 1
ATOM 4533 C C . TYR A 1 579 ? 17.495 -7.585 -12.927 1.00 59.50 579 TYR A C 1
ATOM 4535 O O . TYR A 1 579 ? 16.749 -7.421 -11.961 1.00 59.50 579 TYR A O 1
ATOM 4543 N N . ASN A 1 580 ? 17.204 -7.058 -14.117 1.00 77.50 580 ASN A N 1
ATOM 4544 C CA . ASN A 1 580 ? 16.062 -6.173 -14.288 1.00 77.50 580 ASN A CA 1
ATOM 4545 C C . ASN A 1 580 ? 14.771 -6.930 -14.638 1.00 77.50 580 ASN A C 1
ATOM 4547 O O . ASN A 1 580 ? 14.379 -7.078 -15.798 1.00 77.50 580 ASN A O 1
ATOM 4551 N N . LYS A 1 581 ? 14.087 -7.406 -13.595 1.00 87.44 581 LYS A N 1
ATOM 4552 C CA . LYS A 1 581 ? 12.802 -8.114 -13.703 1.00 87.44 581 LYS A CA 1
ATOM 4553 C C . LYS A 1 581 ? 11.692 -7.254 -14.326 1.00 87.44 581 LYS A C 1
ATOM 4555 O O . LYS A 1 581 ? 10.839 -7.800 -15.018 1.00 87.44 581 LYS A O 1
ATOM 4560 N N . VAL A 1 582 ? 11.759 -5.925 -14.178 1.00 89.56 582 VAL A N 1
ATOM 4561 C CA . VAL A 1 582 ? 10.862 -4.970 -14.857 1.00 89.56 582 VAL A CA 1
ATOM 4562 C C . VAL A 1 582 ? 10.989 -5.099 -16.375 1.00 89.56 582 VAL A C 1
ATOM 4564 O O . VAL A 1 582 ? 9.980 -5.284 -17.056 1.00 89.56 582 VAL A O 1
ATOM 4567 N N . MET A 1 583 ? 12.215 -5.081 -16.911 1.00 87.88 583 MET A N 1
ATOM 4568 C CA . MET A 1 583 ? 12.428 -5.236 -18.351 1.00 87.88 583 MET A CA 1
ATOM 4569 C C . MET A 1 583 ? 11.981 -6.602 -18.853 1.00 87.88 583 MET A C 1
ATOM 4571 O O . MET A 1 583 ? 11.269 -6.665 -19.853 1.00 87.88 583 MET A O 1
ATOM 4575 N N . LYS A 1 584 ? 12.343 -7.683 -18.150 1.00 87.94 584 LYS A N 1
ATOM 4576 C CA . LYS A 1 584 ? 11.948 -9.051 -18.525 1.00 87.94 584 LYS A CA 1
ATOM 4577 C C . LYS A 1 584 ? 10.434 -9.211 -18.593 1.00 87.94 584 LYS A C 1
ATOM 4579 O O . LYS A 1 584 ? 9.930 -9.743 -19.577 1.00 87.94 584 LYS A O 1
ATOM 4584 N N . PHE A 1 585 ? 9.715 -8.721 -17.586 1.00 91.75 585 PHE A N 1
ATOM 4585 C CA . PHE A 1 585 ? 8.261 -8.812 -17.555 1.00 91.75 585 PHE A CA 1
ATOM 4586 C C . PHE A 1 585 ? 7.628 -7.997 -18.685 1.00 91.75 585 PHE A C 1
ATOM 4588 O O . PHE A 1 585 ? 6.846 -8.529 -19.470 1.00 91.75 585 PHE A O 1
ATOM 4595 N N . ILE A 1 586 ? 8.001 -6.717 -18.813 1.00 91.31 586 ILE A N 1
ATOM 4596 C CA . ILE A 1 586 ? 7.372 -5.819 -19.787 1.00 91.31 586 ILE A CA 1
ATOM 4597 C C . ILE A 1 586 ? 7.666 -6.267 -21.213 1.00 91.31 586 ILE A C 1
ATOM 4599 O O . ILE A 1 586 ? 6.736 -6.297 -22.009 1.00 91.31 586 ILE A O 1
ATOM 4603 N N . SER A 1 587 ? 8.909 -6.623 -21.539 1.00 88.44 587 SER A N 1
ATOM 4604 C CA . SER A 1 587 ? 9.318 -7.041 -22.890 1.00 88.44 587 SER A CA 1
ATOM 4605 C C . SER A 1 587 ? 8.793 -8.420 -23.315 1.00 88.44 587 SER A C 1
ATOM 4607 O O . SER A 1 587 ? 8.965 -8.789 -24.471 1.00 88.44 587 SER A O 1
ATOM 4609 N N . GLY A 1 588 ? 8.142 -9.173 -22.420 1.00 84.69 588 GLY A N 1
ATOM 4610 C CA . GLY A 1 588 ? 7.609 -10.503 -22.728 1.00 84.69 588 GLY A CA 1
ATOM 4611 C C . GLY A 1 588 ? 8.652 -11.623 -22.662 1.00 84.69 588 GLY A C 1
ATOM 4612 O O . GLY A 1 588 ? 8.547 -12.599 -23.397 1.00 84.69 588 GLY A O 1
ATOM 4613 N N . GLY A 1 589 ? 9.656 -11.499 -21.790 1.00 75.12 589 GLY A N 1
ATOM 4614 C CA . GLY A 1 589 ? 10.690 -12.521 -21.595 1.00 75.12 589 GLY A CA 1
ATOM 4615 C C . GLY A 1 589 ? 11.868 -12.421 -22.564 1.00 75.12 589 GLY A C 1
ATOM 4616 O O . GLY A 1 589 ? 12.558 -13.415 -22.786 1.00 75.12 589 GLY A O 1
ATOM 4617 N N . PHE A 1 590 ? 12.100 -11.234 -23.129 1.00 77.19 590 PHE A N 1
ATOM 4618 C CA . PHE A 1 590 ? 13.207 -10.961 -24.039 1.00 77.19 590 PHE A CA 1
ATOM 4619 C C . PHE A 1 590 ? 14.562 -11.428 -23.458 1.00 77.19 590 PHE A C 1
ATOM 4621 O O . PHE A 1 590 ? 14.854 -11.192 -22.282 1.00 77.19 590 PHE A O 1
ATOM 4628 N N . GLN A 1 591 ? 15.401 -12.072 -24.282 1.00 74.00 591 GLN A N 1
ATOM 4629 C CA . GLN A 1 591 ? 16.744 -12.521 -23.895 1.00 74.00 591 GLN A CA 1
ATOM 4630 C C . GLN A 1 591 ? 17.826 -11.698 -24.595 1.00 74.00 591 GLN A C 1
ATOM 4632 O O . GLN A 1 591 ? 18.016 -11.800 -25.804 1.00 74.00 591 GLN A O 1
ATOM 4637 N N . GLY A 1 592 ? 18.556 -10.895 -23.821 1.00 79.12 592 GLY A N 1
ATOM 4638 C CA . GLY A 1 592 ? 19.777 -10.235 -24.284 1.00 79.12 592 GLY A CA 1
ATOM 4639 C C . GLY A 1 592 ? 21.048 -10.811 -23.674 1.00 79.12 592 GLY A C 1
ATOM 4640 O O . GLY A 1 592 ? 21.011 -11.669 -22.790 1.00 79.12 592 GLY A O 1
ATOM 4641 N N . GLN A 1 593 ? 22.183 -10.295 -24.124 1.00 84.00 593 GLN A N 1
ATOM 4642 C CA . GLN A 1 593 ? 23.495 -10.584 -23.550 1.00 84.00 593 GLN A CA 1
ATOM 4643 C C . GLN A 1 593 ? 24.134 -9.273 -23.087 1.00 84.00 593 GLN A C 1
ATOM 4645 O O . GLN A 1 593 ? 24.113 -8.283 -23.818 1.00 84.00 593 GLN A O 1
ATOM 4650 N N . ASP A 1 594 ? 24.634 -9.259 -21.853 1.00 83.88 594 ASP A N 1
ATOM 4651 C CA . ASP A 1 594 ? 25.337 -8.114 -21.277 1.00 83.88 594 ASP A CA 1
ATOM 4652 C C . ASP A 1 594 ? 26.837 -8.216 -21.596 1.00 83.88 594 ASP A C 1
ATOM 4654 O O . ASP A 1 594 ? 27.422 -9.289 -21.449 1.00 83.88 594 ASP A O 1
ATOM 4658 N N . PHE A 1 595 ? 27.467 -7.105 -21.981 1.00 79.88 595 PHE A N 1
ATOM 4659 C CA . PHE A 1 595 ? 28.896 -7.049 -22.302 1.00 79.88 595 PHE A CA 1
ATOM 4660 C C . PHE A 1 595 ? 29.587 -5.903 -21.564 1.00 79.88 595 PHE A C 1
ATOM 4662 O O . PHE A 1 595 ? 29.116 -4.769 -21.594 1.00 79.88 595 PHE A O 1
ATOM 4669 N N . TRP A 1 596 ? 30.727 -6.211 -20.931 1.00 72.50 596 TRP A N 1
ATOM 4670 C CA . TRP A 1 596 ? 31.501 -5.263 -20.117 1.00 72.50 596 TRP A CA 1
ATOM 4671 C C . TRP A 1 596 ? 32.250 -4.222 -20.961 1.00 72.50 596 TRP A C 1
ATOM 4673 O O . TRP A 1 596 ? 32.429 -3.084 -20.532 1.00 72.50 596 TRP A O 1
ATOM 4683 N N . ASP A 1 597 ? 32.681 -4.614 -22.159 1.00 72.50 597 ASP A N 1
ATOM 4684 C CA . ASP A 1 597 ? 33.461 -3.784 -23.069 1.00 72.50 597 ASP A CA 1
ATOM 4685 C C . ASP A 1 597 ? 33.009 -4.017 -24.516 1.00 72.50 597 ASP A C 1
ATOM 4687 O O . ASP A 1 597 ? 32.759 -5.149 -24.938 1.00 72.50 597 ASP A O 1
ATOM 4691 N N . ALA A 1 598 ? 32.923 -2.929 -25.278 1.00 73.94 598 ALA A N 1
ATOM 4692 C CA . ALA A 1 598 ? 32.658 -2.968 -26.704 1.00 73.94 598 ALA A CA 1
ATOM 4693 C C . ALA A 1 598 ? 33.830 -3.579 -27.491 1.00 73.94 598 ALA A C 1
ATOM 4695 O O . ALA A 1 598 ? 33.585 -4.186 -28.530 1.00 73.94 598 ALA A O 1
ATOM 4696 N N . ALA A 1 599 ? 35.074 -3.489 -27.002 1.00 71.75 599 ALA A N 1
ATOM 4697 C CA . ALA A 1 599 ? 36.258 -3.978 -27.719 1.00 71.75 599 ALA A CA 1
ATOM 4698 C C . ALA A 1 599 ? 36.255 -5.502 -27.959 1.00 71.75 599 ALA A C 1
ATOM 4700 O O . ALA A 1 599 ? 36.823 -5.981 -28.939 1.00 71.75 599 ALA A O 1
ATOM 4701 N N . GLY A 1 600 ? 35.587 -6.271 -27.093 1.00 68.88 600 GLY A N 1
ATOM 4702 C CA . GLY A 1 600 ? 35.420 -7.719 -27.257 1.00 68.88 600 GLY A CA 1
ATOM 4703 C C . GLY A 1 600 ? 34.262 -8.128 -28.174 1.00 68.88 600 GLY A C 1
ATOM 4704 O O . GLY A 1 600 ? 34.139 -9.305 -28.493 1.00 68.88 600 GLY A O 1
ATOM 4705 N N . LEU A 1 601 ? 33.403 -7.188 -28.585 1.00 76.81 601 LEU A N 1
ATOM 4706 C CA . LEU A 1 601 ? 32.163 -7.474 -29.323 1.00 76.81 601 LEU A CA 1
ATOM 4707 C C . LEU A 1 601 ? 32.035 -6.715 -30.648 1.00 76.81 601 LEU A C 1
ATOM 4709 O O . LEU A 1 601 ? 31.205 -7.073 -31.486 1.00 76.81 601 LEU A O 1
ATOM 4713 N N . VAL A 1 602 ? 32.783 -5.628 -30.817 1.00 81.88 602 VAL A N 1
ATOM 4714 C CA . VAL A 1 602 ? 32.702 -4.741 -31.974 1.00 81.88 602 VAL A CA 1
ATOM 4715 C C . VAL A 1 602 ? 34.043 -4.781 -32.724 1.00 81.88 602 VAL A C 1
ATOM 4717 O O . VAL A 1 602 ? 35.040 -4.307 -32.182 1.00 81.88 602 VAL A O 1
ATOM 4720 N N . PRO A 1 603 ? 34.087 -5.311 -33.961 1.00 82.31 603 PRO A N 1
ATOM 4721 C CA . PRO A 1 603 ? 32.975 -5.918 -34.687 1.00 82.31 603 PRO A CA 1
ATOM 4722 C C . PRO A 1 603 ? 32.634 -7.314 -34.134 1.00 82.31 603 PRO A C 1
ATOM 4724 O O . PRO A 1 603 ? 33.418 -7.933 -33.418 1.00 82.31 603 PRO A O 1
ATOM 4727 N N . ILE A 1 604 ? 31.446 -7.810 -34.476 1.00 86.69 604 ILE A N 1
ATOM 4728 C CA . ILE A 1 604 ? 30.961 -9.135 -34.085 1.00 86.69 604 ILE A CA 1
ATOM 4729 C C . ILE A 1 604 ? 31.880 -10.153 -34.746 1.00 86.69 604 ILE A C 1
ATOM 4731 O O . ILE A 1 604 ? 32.123 -10.068 -35.947 1.00 86.69 604 ILE A O 1
ATOM 4735 N N . GLN A 1 605 ? 32.378 -11.102 -33.961 1.00 80.56 605 GLN A N 1
ATOM 4736 C CA . GLN A 1 605 ? 33.408 -12.053 -34.393 1.00 80.56 605 GLN A CA 1
ATOM 4737 C C . GLN A 1 605 ? 32.843 -13.312 -35.065 1.00 80.56 605 GLN A C 1
ATOM 4739 O O . GLN A 1 605 ? 33.598 -14.112 -35.604 1.00 80.56 605 GLN A O 1
ATOM 4744 N N . GLU A 1 606 ? 31.523 -13.502 -35.029 1.00 79.38 606 GLU A N 1
ATOM 4745 C CA . GLU A 1 606 ? 30.848 -14.680 -35.571 1.00 79.38 606 GLU A CA 1
ATOM 4746 C C . GLU A 1 606 ? 29.661 -14.288 -36.458 1.00 79.38 606 GLU A C 1
ATOM 4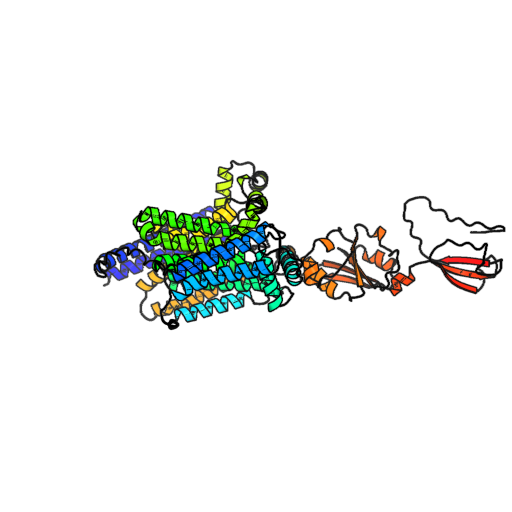748 O O . GLU A 1 606 ? 28.997 -13.267 -36.254 1.00 79.38 606 GLU A O 1
ATOM 4753 N N . THR A 1 607 ? 29.325 -15.137 -37.430 1.00 79.56 607 THR A N 1
ATOM 4754 C CA . THR A 1 607 ? 28.042 -15.009 -38.130 1.00 79.56 607 THR A CA 1
ATOM 4755 C C . THR A 1 607 ? 26.911 -15.424 -37.194 1.00 79.56 607 THR A C 1
ATOM 4757 O O . THR A 1 607 ? 26.872 -16.535 -36.678 1.00 79.56 607 THR A O 1
ATOM 4760 N N . THR A 1 608 ? 25.950 -14.528 -36.977 1.00 79.44 608 THR A N 1
ATOM 4761 C CA . THR A 1 608 ? 24.831 -14.778 -36.058 1.00 79.44 608 THR A CA 1
ATOM 4762 C C . THR A 1 608 ? 23.626 -15.423 -36.733 1.00 79.44 608 THR A C 1
ATOM 4764 O O . THR A 1 608 ? 22.811 -16.017 -36.036 1.00 79.44 608 THR A O 1
ATOM 4767 N N . GLY A 1 609 ? 23.460 -15.244 -38.052 1.00 85.25 609 GLY A N 1
ATOM 4768 C CA . GLY A 1 609 ? 22.223 -15.574 -38.779 1.00 85.25 609 GLY A CA 1
ATOM 4769 C C . GLY A 1 609 ? 21.002 -14.739 -38.354 1.00 85.25 609 GLY A C 1
ATOM 4770 O O . GLY A 1 609 ? 19.889 -14.984 -38.813 1.00 85.25 609 GLY A O 1
ATOM 4771 N N . GLN A 1 610 ? 21.203 -13.757 -37.473 1.00 89.88 610 GLN A N 1
ATOM 4772 C CA . GLN A 1 610 ? 20.166 -12.946 -36.840 1.00 89.88 610 GLN A CA 1
ATOM 4773 C C . GLN A 1 610 ? 20.589 -11.483 -36.840 1.00 89.88 610 GLN A C 1
ATOM 4775 O O . GLN A 1 610 ? 21.782 -11.181 -36.738 1.00 89.88 610 GLN A O 1
ATOM 4780 N N . ASP A 1 611 ? 19.616 -10.582 -36.903 1.00 93.00 611 ASP A N 1
ATOM 4781 C CA . ASP A 1 611 ? 19.893 -9.159 -36.742 1.00 93.00 611 ASP A CA 1
ATOM 4782 C C . ASP A 1 611 ? 20.409 -8.894 -35.324 1.00 93.00 611 ASP A C 1
ATOM 4784 O O . ASP A 1 611 ? 20.066 -9.610 -34.380 1.00 93.00 611 ASP A O 1
ATOM 4788 N N . VAL A 1 612 ? 21.230 -7.862 -35.159 1.00 92.75 612 VAL A N 1
ATOM 4789 C CA . VAL A 1 612 ? 21.752 -7.446 -33.857 1.00 92.75 612 VAL A CA 1
ATOM 4790 C C . VAL A 1 612 ? 21.288 -6.035 -33.544 1.00 92.75 612 VAL A C 1
ATOM 4792 O O . VAL A 1 612 ? 21.466 -5.117 -34.340 1.00 92.75 612 VAL A O 1
ATOM 4795 N N . LEU A 1 613 ? 20.713 -5.857 -32.360 1.00 92.50 613 LEU A N 1
ATOM 4796 C CA . LEU A 1 613 ? 20.394 -4.560 -31.781 1.00 92.50 613 LEU A CA 1
ATOM 4797 C C . LEU A 1 613 ? 21.329 -4.309 -30.595 1.00 92.50 613 LEU A C 1
ATOM 4799 O O . LEU A 1 613 ? 21.248 -4.970 -29.562 1.00 92.50 613 LEU A O 1
ATOM 4803 N N . TYR A 1 614 ? 22.207 -3.326 -30.730 1.00 91.56 614 TYR A N 1
ATOM 4804 C CA . TYR A 1 614 ? 23.003 -2.828 -29.622 1.00 91.56 614 TYR A CA 1
ATOM 4805 C C . TYR A 1 614 ? 22.188 -1.829 -28.808 1.00 91.56 614 TYR A C 1
ATOM 4807 O O . TYR A 1 614 ? 21.701 -0.832 -29.341 1.00 91.56 614 TYR A O 1
ATOM 4815 N N . TYR A 1 615 ? 22.078 -2.089 -27.511 1.00 90.44 615 TYR A N 1
ATOM 4816 C CA . TYR A 1 615 ? 21.667 -1.111 -26.517 1.00 90.44 615 TYR A CA 1
ATOM 4817 C C . TYR A 1 615 ? 22.912 -0.425 -25.950 1.00 90.44 615 TYR A C 1
ATOM 4819 O O . TYR A 1 615 ? 23.829 -1.093 -25.468 1.00 90.44 615 TYR A O 1
ATOM 4827 N N . LEU A 1 616 ? 22.915 0.906 -25.973 1.00 89.06 616 LEU A N 1
ATOM 4828 C CA . LEU A 1 616 ? 23.986 1.754 -25.466 1.00 89.06 616 LEU A CA 1
ATOM 4829 C C . LEU A 1 616 ? 23.427 2.710 -24.405 1.00 89.06 616 LEU A C 1
ATOM 4831 O O . LEU A 1 616 ? 22.394 3.338 -24.646 1.00 89.06 616 LEU A O 1
ATOM 4835 N N . PRO A 1 617 ? 24.114 2.931 -23.271 1.00 85.31 617 PRO A N 1
ATOM 4836 C CA . PRO A 1 617 ? 23.653 3.874 -22.251 1.00 85.31 617 PRO A CA 1
ATOM 4837 C C . PRO A 1 617 ? 23.656 5.330 -22.744 1.00 85.31 617 PRO A C 1
ATOM 4839 O O . PRO A 1 617 ? 22.982 6.175 -22.165 1.00 85.31 617 PRO A O 1
ATOM 4842 N N . ASN A 1 618 ? 24.418 5.638 -23.796 1.00 87.88 618 ASN A N 1
ATOM 4843 C CA . ASN A 1 618 ? 24.472 6.944 -24.444 1.00 87.88 618 ASN A CA 1
ATOM 4844 C C . ASN A 1 618 ? 24.963 6.806 -25.898 1.00 87.88 618 ASN A C 1
ATOM 4846 O O . ASN A 1 618 ? 25.365 5.730 -26.338 1.00 87.88 618 ASN A O 1
ATOM 4850 N N . ALA A 1 619 ? 24.957 7.913 -26.638 1.00 91.19 619 ALA A N 1
ATOM 4851 C CA . ALA A 1 619 ? 25.317 7.954 -28.054 1.00 91.19 619 ALA A CA 1
ATOM 4852 C C . ALA A 1 619 ? 26.830 7.850 -28.355 1.00 91.19 619 ALA A C 1
ATOM 4854 O O . ALA A 1 619 ? 27.204 7.851 -29.526 1.00 91.19 619 ALA A O 1
ATOM 4855 N N . ALA A 1 620 ? 27.713 7.766 -27.349 1.00 89.75 620 ALA A N 1
ATOM 4856 C CA . ALA A 1 620 ? 29.159 7.922 -27.548 1.00 89.75 620 ALA A CA 1
ATOM 4857 C C . ALA A 1 620 ? 29.781 6.857 -28.469 1.00 89.75 620 ALA A C 1
ATOM 4859 O O . ALA A 1 620 ? 30.728 7.156 -29.188 1.00 89.75 620 ALA A O 1
ATOM 4860 N N . LEU A 1 621 ? 29.237 5.635 -28.474 1.00 88.56 621 LEU A N 1
ATOM 4861 C CA . LEU A 1 621 ? 29.733 4.526 -29.302 1.00 88.56 621 LEU A CA 1
ATOM 4862 C C . LEU A 1 621 ? 29.066 4.435 -30.684 1.00 88.56 621 LEU A C 1
ATOM 4864 O O . LEU A 1 621 ? 29.488 3.617 -31.502 1.00 88.56 621 LEU A O 1
ATOM 4868 N N . LEU A 1 622 ? 28.054 5.263 -30.974 1.00 92.06 622 LEU A N 1
ATOM 4869 C CA . LEU A 1 622 ? 27.374 5.241 -32.274 1.00 92.06 622 LEU A CA 1
ATOM 4870 C C . LEU A 1 622 ? 28.327 5.503 -33.452 1.00 92.06 622 LEU A C 1
ATOM 4872 O O . LEU A 1 622 ? 28.238 4.755 -34.424 1.00 92.06 622 LEU A O 1
ATOM 4876 N N . PRO A 1 623 ? 29.268 6.473 -33.397 1.00 92.56 623 PRO A N 1
ATOM 4877 C CA . PRO A 1 623 ? 30.197 6.695 -34.504 1.00 92.56 623 PRO A CA 1
ATOM 4878 C C . PRO A 1 623 ? 31.082 5.476 -34.791 1.00 92.56 623 PRO A C 1
ATOM 4880 O O . PRO A 1 623 ? 31.273 5.113 -35.949 1.00 92.56 623 PRO A O 1
ATOM 4883 N N . SER A 1 624 ? 31.578 4.804 -33.746 1.00 88.94 624 SER A N 1
ATOM 4884 C CA . SER A 1 624 ? 32.393 3.592 -33.888 1.00 88.94 624 SER A CA 1
ATOM 4885 C C . SER A 1 624 ? 31.588 2.442 -34.492 1.00 88.94 624 SER A C 1
ATOM 4887 O O . SER A 1 624 ? 32.057 1.777 -35.412 1.00 88.94 624 SER A O 1
ATOM 4889 N N . LEU A 1 625 ? 30.352 2.234 -34.031 1.00 91.50 625 LEU A N 1
ATOM 4890 C CA . LEU A 1 625 ? 29.463 1.215 -34.588 1.00 91.50 625 LEU A CA 1
ATOM 4891 C C . LEU A 1 625 ? 29.095 1.500 -36.049 1.00 91.50 625 LEU A C 1
ATOM 4893 O O . LEU A 1 625 ? 29.113 0.577 -36.859 1.00 91.50 625 LEU A O 1
ATOM 4897 N N . GLN A 1 626 ? 28.834 2.761 -36.407 1.00 93.75 626 GLN A N 1
ATOM 4898 C CA . GLN A 1 626 ? 28.568 3.168 -37.790 1.00 93.75 626 GLN A CA 1
ATOM 4899 C C . GLN A 1 626 ? 29.790 2.959 -38.692 1.00 93.75 626 GLN A C 1
ATOM 4901 O O . GLN A 1 626 ? 29.639 2.595 -39.855 1.00 93.75 626 GLN A O 1
ATOM 4906 N N . TRP A 1 627 ? 31.003 3.151 -38.167 1.00 89.81 627 TRP A N 1
ATOM 4907 C CA . TRP A 1 627 ? 32.234 2.891 -38.912 1.00 89.81 627 TRP A CA 1
ATOM 4908 C C . TRP A 1 627 ? 32.397 1.399 -39.245 1.00 89.81 627 TRP A C 1
ATOM 4910 O O . TRP A 1 627 ? 32.651 1.040 -40.399 1.00 89.81 627 TRP A O 1
ATOM 4920 N N . PHE A 1 628 ? 32.176 0.513 -38.266 1.00 87.94 628 PHE A N 1
ATOM 4921 C CA . PHE A 1 628 ? 32.211 -0.937 -38.493 1.00 87.94 628 PHE A CA 1
ATOM 4922 C C . PHE A 1 628 ? 31.040 -1.428 -39.355 1.00 87.94 628 PHE A C 1
ATOM 4924 O O . PHE A 1 628 ? 31.231 -2.288 -40.218 1.00 87.94 628 PHE A O 1
ATOM 4931 N N . TYR A 1 629 ? 29.851 -0.846 -39.200 1.00 92.19 629 TYR A N 1
ATOM 4932 C CA . TYR A 1 629 ? 28.636 -1.226 -39.924 1.00 92.19 629 TYR A CA 1
ATOM 4933 C C . TYR A 1 629 ? 27.987 -0.013 -40.611 1.00 92.19 629 TYR A C 1
ATOM 4935 O O . TYR A 1 629 ? 27.006 0.535 -40.102 1.00 92.19 629 TYR A O 1
ATOM 4943 N N . PRO A 1 630 ? 28.491 0.414 -41.783 1.00 92.31 630 PRO A N 1
ATOM 4944 C CA . PRO A 1 630 ? 27.994 1.592 -42.492 1.00 92.31 630 PRO A CA 1
ATOM 4945 C C . PRO A 1 630 ? 26.515 1.520 -42.864 1.00 92.31 630 PRO A C 1
ATOM 4947 O O . PRO A 1 630 ? 25.871 2.558 -42.961 1.00 92.31 630 PRO A O 1
ATOM 4950 N N . GLN A 1 631 ? 25.978 0.310 -43.056 1.00 94.25 631 GLN A N 1
ATOM 4951 C CA . GLN A 1 631 ? 24.559 0.078 -43.359 1.00 94.25 631 GLN A CA 1
ATOM 4952 C C . GLN A 1 631 ? 23.695 -0.109 -42.099 1.00 94.25 631 GLN A C 1
ATOM 4954 O O . GLN A 1 631 ? 22.504 -0.398 -42.204 1.00 94.25 631 GLN A O 1
ATOM 4959 N N . GLY A 1 632 ? 24.286 0.008 -40.906 1.00 93.50 632 GLY A N 1
ATOM 4960 C CA . GLY A 1 632 ? 23.556 -0.021 -39.645 1.00 93.50 632 GLY A CA 1
ATOM 4961 C C . GLY A 1 632 ? 22.767 1.267 -39.411 1.00 93.50 632 GLY A C 1
ATOM 4962 O O . GLY A 1 632 ? 23.136 2.336 -39.899 1.00 93.50 632 GLY A O 1
ATOM 4963 N N . SER A 1 633 ? 21.672 1.166 -38.655 1.00 94.38 633 SER A N 1
ATOM 4964 C CA . SER A 1 633 ? 20.826 2.311 -38.309 1.00 94.38 633 SER A CA 1
ATOM 4965 C C . SER A 1 633 ? 21.031 2.720 -36.853 1.00 94.38 633 SER A C 1
ATOM 4967 O O . SER A 1 633 ? 20.765 1.926 -35.945 1.00 94.38 633 SER A O 1
ATOM 4969 N N . ALA A 1 634 ? 21.449 3.965 -36.641 1.00 95.19 634 ALA A N 1
ATOM 4970 C CA . ALA A 1 634 ? 21.585 4.584 -35.331 1.00 95.19 634 ALA A CA 1
ATOM 4971 C C . ALA A 1 634 ? 20.323 5.365 -34.939 1.00 95.19 634 ALA A C 1
ATOM 4973 O O . ALA A 1 634 ? 19.751 6.091 -35.751 1.00 95.19 634 ALA A O 1
ATOM 4974 N N . GLU A 1 635 ? 19.926 5.265 -33.675 1.00 94.44 635 GLU A N 1
ATOM 4975 C CA . GLU A 1 635 ? 18.808 6.010 -33.105 1.00 94.44 635 GLU A CA 1
ATOM 4976 C C . GLU A 1 635 ? 19.138 6.429 -31.667 1.00 94.44 635 GLU A C 1
ATOM 4978 O O . GLU A 1 635 ? 19.669 5.639 -30.887 1.00 94.44 635 GLU A O 1
ATOM 4983 N N . THR A 1 636 ? 18.782 7.657 -31.289 1.00 94.75 636 THR A N 1
ATOM 4984 C CA . THR A 1 636 ? 18.796 8.092 -29.886 1.00 94.75 636 THR A CA 1
ATOM 4985 C C . THR A 1 636 ? 17.364 8.163 -29.380 1.00 94.75 636 THR A C 1
ATOM 4987 O O . THR A 1 636 ? 16.572 8.986 -29.840 1.00 94.75 636 THR A O 1
ATOM 4990 N N . VAL A 1 637 ? 17.034 7.307 -28.416 1.00 93.44 637 VAL A N 1
ATOM 4991 C CA . VAL A 1 637 ? 15.683 7.193 -27.868 1.00 93.44 637 VAL A CA 1
ATOM 4992 C C . VAL A 1 637 ? 15.504 8.209 -26.747 1.00 93.44 637 VAL A C 1
ATOM 4994 O O . VAL A 1 637 ? 16.293 8.263 -25.799 1.00 93.44 637 VAL A O 1
ATOM 4997 N N . LYS A 1 638 ? 14.448 9.018 -26.850 1.00 93.38 638 LYS A N 1
ATOM 4998 C CA . LYS A 1 638 ? 14.107 10.046 -25.861 1.00 93.38 638 LYS A CA 1
ATOM 4999 C C . LYS A 1 638 ? 13.237 9.482 -24.737 1.00 93.38 638 LYS A C 1
ATOM 5001 O O . LYS A 1 638 ? 12.417 8.593 -24.955 1.00 93.38 638 LYS A O 1
ATOM 5006 N N . ASP A 1 639 ? 13.399 10.027 -23.537 1.00 90.06 639 ASP A N 1
ATOM 5007 C CA . ASP A 1 639 ? 12.490 9.789 -22.418 1.00 90.06 639 ASP A CA 1
ATOM 5008 C C . ASP A 1 639 ? 11.200 10.637 -22.547 1.00 90.06 639 ASP A C 1
ATOM 5010 O O . ASP A 1 639 ? 11.128 11.541 -23.387 1.00 90.06 639 ASP A O 1
ATOM 5014 N N . PRO A 1 640 ? 10.166 10.398 -21.714 1.00 89.06 640 PRO A N 1
ATOM 5015 C CA . PRO A 1 640 ? 8.925 11.183 -21.741 1.00 89.06 640 PRO A CA 1
ATOM 5016 C C . PRO A 1 640 ? 9.093 12.684 -21.448 1.00 89.06 640 PRO A C 1
ATOM 5018 O O . PRO A 1 640 ? 8.145 13.447 -21.616 1.00 89.06 640 PRO A O 1
ATOM 5021 N N . PHE A 1 641 ? 10.276 13.111 -20.999 1.00 90.56 641 PHE A N 1
ATOM 5022 C CA . PHE A 1 641 ? 10.622 14.502 -20.712 1.00 90.56 641 PHE A CA 1
ATOM 5023 C C . PHE A 1 641 ? 11.474 15.133 -21.830 1.00 90.56 641 PHE A C 1
ATOM 5025 O O . PHE A 1 641 ? 11.945 16.259 -21.673 1.00 90.56 641 PHE A O 1
ATOM 5032 N N . GLY A 1 642 ? 11.683 14.431 -22.951 1.00 90.81 642 GLY A N 1
ATOM 5033 C CA . GLY A 1 642 ? 12.448 14.909 -24.106 1.00 90.81 642 GLY A CA 1
ATOM 5034 C C . GLY A 1 642 ? 13.971 14.828 -23.949 1.00 90.81 642 GLY A C 1
ATOM 5035 O O . GLY A 1 642 ? 14.700 15.343 -24.800 1.00 90.81 642 GLY A O 1
ATOM 5036 N N . ARG A 1 643 ? 14.473 14.188 -22.887 1.00 90.75 643 ARG A N 1
ATOM 5037 C CA . ARG A 1 643 ? 15.911 13.980 -22.652 1.00 90.75 643 ARG A CA 1
ATOM 5038 C C . ARG A 1 643 ? 16.374 12.702 -23.342 1.00 90.75 643 ARG A C 1
ATOM 5040 O O . ARG A 1 643 ? 15.573 11.801 -23.570 1.00 90.75 643 ARG A O 1
ATOM 5047 N N . ASP A 1 644 ? 17.660 12.600 -23.654 1.00 90.75 644 ASP A N 1
ATOM 5048 C CA . ASP A 1 644 ? 18.228 11.348 -24.165 1.00 90.75 644 ASP A CA 1
ATOM 5049 C C . ASP A 1 644 ? 18.161 10.265 -23.083 1.00 90.75 644 ASP A C 1
ATOM 5051 O O . ASP A 1 644 ? 18.700 10.445 -21.992 1.00 90.75 644 ASP A O 1
ATOM 5055 N N . SER A 1 645 ? 17.474 9.158 -23.376 1.00 89.25 645 SER A N 1
ATOM 5056 C CA . SER A 1 645 ? 17.356 8.022 -22.459 1.00 89.25 645 SER A CA 1
ATOM 5057 C C . SER A 1 645 ? 18.469 7.009 -22.697 1.00 89.25 645 SER A C 1
ATOM 5059 O O . SER A 1 645 ? 19.126 6.591 -21.750 1.00 89.25 645 SER A O 1
ATOM 5061 N N . PHE A 1 646 ? 18.632 6.573 -23.946 1.00 91.50 646 PHE A N 1
ATOM 5062 C CA . PHE A 1 646 ? 19.645 5.611 -24.375 1.00 91.50 646 PHE A CA 1
ATOM 5063 C C . PHE A 1 646 ? 19.819 5.699 -25.897 1.00 91.50 646 PHE A C 1
ATOM 5065 O O . PHE A 1 646 ? 19.008 6.324 -26.584 1.00 91.50 646 PHE A O 1
ATOM 5072 N N . ALA A 1 647 ? 20.862 5.069 -26.431 1.00 93.50 647 ALA A N 1
ATOM 5073 C CA . ALA A 1 647 ? 21.052 4.939 -27.871 1.00 93.50 647 ALA A CA 1
ATOM 5074 C C . ALA A 1 647 ? 20.902 3.481 -28.321 1.00 93.50 647 ALA A C 1
ATOM 5076 O O . ALA A 1 647 ? 21.269 2.546 -27.609 1.00 93.50 647 ALA A O 1
ATOM 5077 N N . ALA A 1 648 ? 20.349 3.300 -29.512 1.00 94.00 648 ALA A N 1
ATOM 5078 C CA . ALA A 1 648 ? 20.125 2.022 -30.160 1.00 94.00 648 ALA A CA 1
ATOM 5079 C C . ALA A 1 648 ? 20.874 1.984 -31.492 1.00 94.00 648 ALA A C 1
ATOM 5081 O O . ALA A 1 648 ? 20.886 2.965 -32.238 1.00 94.00 648 ALA A O 1
ATOM 5082 N N . PHE A 1 649 ? 21.477 0.843 -31.810 1.00 95.00 649 PHE A N 1
ATOM 5083 C CA . PHE A 1 649 ? 22.117 0.631 -33.105 1.00 95.00 649 PHE A CA 1
ATOM 5084 C C . PHE A 1 649 ? 21.736 -0.734 -33.667 1.00 95.00 649 PHE A C 1
ATOM 5086 O O . PHE A 1 649 ? 22.004 -1.754 -33.033 1.00 95.00 649 PHE A O 1
ATOM 5093 N N . ARG A 1 650 ? 21.091 -0.767 -34.836 1.00 94.62 650 ARG A N 1
ATOM 5094 C CA . ARG A 1 650 ? 20.645 -2.014 -35.478 1.00 94.62 650 ARG A CA 1
ATOM 5095 C C . ARG A 1 650 ? 21.560 -2.380 -36.634 1.00 94.62 650 ARG A C 1
ATOM 5097 O O . ARG A 1 650 ? 21.863 -1.538 -37.475 1.00 94.62 650 ARG A O 1
ATOM 5104 N N . VAL A 1 651 ? 21.938 -3.650 -36.692 1.00 94.31 651 VAL A N 1
ATOM 5105 C CA . VAL A 1 651 ? 22.770 -4.240 -37.741 1.00 94.31 651 VAL A CA 1
ATOM 5106 C C . VAL A 1 651 ? 22.063 -5.474 -38.275 1.00 94.31 651 VAL A C 1
ATOM 5108 O O . VAL A 1 651 ? 21.669 -6.343 -37.499 1.00 94.31 651 VAL A O 1
ATOM 5111 N N . SER A 1 652 ? 21.891 -5.563 -39.592 1.00 94.25 652 SER A N 1
ATOM 5112 C CA . SER A 1 652 ? 21.268 -6.737 -40.201 1.00 94.25 652 SER A CA 1
ATOM 5113 C C . SER A 1 652 ? 22.219 -7.933 -40.217 1.00 94.25 652 SER A C 1
ATOM 5115 O O . SER A 1 652 ? 23.438 -7.772 -40.328 1.00 94.25 652 SER A O 1
ATOM 5117 N N . ALA A 1 653 ? 21.669 -9.148 -40.189 1.00 92.81 653 ALA A N 1
ATOM 5118 C CA . ALA A 1 653 ? 22.452 -10.377 -40.332 1.00 92.81 653 ALA A CA 1
ATOM 5119 C C . ALA A 1 653 ? 23.327 -10.366 -41.603 1.00 92.81 653 ALA A C 1
ATOM 5121 O O . ALA A 1 653 ? 24.466 -10.833 -41.588 1.00 92.81 653 ALA A O 1
ATOM 5122 N N . ALA A 1 654 ? 22.811 -9.787 -42.694 1.00 91.31 654 ALA A N 1
ATOM 5123 C CA . ALA A 1 654 ? 23.529 -9.646 -43.957 1.00 91.31 654 ALA A CA 1
ATOM 5124 C C . ALA A 1 654 ? 24.745 -8.715 -43.838 1.00 91.31 654 ALA A C 1
ATOM 5126 O O . ALA A 1 654 ? 25.808 -9.028 -44.368 1.00 91.31 654 ALA A O 1
ATOM 5127 N N . GLU A 1 655 ? 24.619 -7.595 -43.122 1.00 91.19 655 GLU A N 1
ATOM 5128 C CA . GLU A 1 655 ? 25.738 -6.677 -42.891 1.00 91.19 655 GLU A CA 1
ATOM 5129 C C . GLU A 1 655 ? 26.824 -7.317 -42.019 1.00 91.19 655 GLU A C 1
ATOM 5131 O O . GLU A 1 655 ? 28.010 -7.209 -42.330 1.00 91.19 655 GLU A O 1
ATOM 5136 N N . ILE A 1 656 ? 26.428 -8.064 -40.985 1.00 90.56 656 ILE A N 1
ATOM 5137 C CA . ILE A 1 656 ? 27.366 -8.830 -40.151 1.00 90.56 656 ILE A CA 1
ATOM 5138 C C . ILE A 1 656 ? 28.109 -9.854 -41.014 1.00 90.56 656 ILE A C 1
ATOM 5140 O O . ILE A 1 656 ? 29.338 -9.919 -40.979 1.00 90.56 656 ILE A O 1
ATOM 5144 N N . ALA A 1 657 ? 27.380 -10.613 -41.838 1.00 88.00 657 ALA A N 1
ATOM 5145 C CA . ALA A 1 657 ? 27.953 -11.615 -42.730 1.00 88.00 657 ALA A CA 1
ATOM 5146 C C . ALA A 1 657 ? 28.889 -11.004 -43.783 1.00 88.00 657 ALA A C 1
ATOM 5148 O O . ALA A 1 657 ? 29.910 -11.612 -44.103 1.00 88.00 657 ALA A O 1
ATOM 5149 N N . ARG A 1 658 ? 28.604 -9.795 -44.294 1.00 85.31 658 ARG A N 1
ATOM 5150 C CA . ARG A 1 658 ? 29.504 -9.074 -45.213 1.00 85.31 658 ARG A CA 1
ATOM 5151 C C . ARG A 1 658 ? 30.877 -8.819 -44.597 1.00 85.31 658 ARG A C 1
ATOM 5153 O O . ARG A 1 658 ? 31.863 -8.914 -45.321 1.00 85.31 658 ARG A O 1
ATOM 5160 N N . ARG A 1 659 ? 30.944 -8.578 -43.285 1.00 82.38 659 ARG A N 1
ATOM 5161 C CA . ARG A 1 659 ? 32.183 -8.265 -42.555 1.00 82.38 659 ARG A CA 1
ATOM 5162 C C . ARG A 1 659 ? 33.001 -9.474 -42.096 1.00 82.38 659 ARG A C 1
ATOM 5164 O O . ARG A 1 659 ? 34.179 -9.297 -41.823 1.00 82.38 659 ARG A O 1
ATOM 5171 N N . GLN A 1 660 ? 32.414 -10.669 -42.009 1.00 86.31 660 GLN A N 1
ATOM 5172 C CA . GLN A 1 660 ? 33.158 -11.875 -41.607 1.00 86.31 660 GLN A CA 1
ATOM 5173 C C . GLN A 1 660 ? 34.127 -12.312 -42.703 1.00 86.31 660 GLN A C 1
ATOM 5175 O O . GLN A 1 660 ? 33.704 -12.314 -43.842 1.00 86.31 660 GLN A O 1
ATOM 5180 N N . GLY A 1 661 ? 35.354 -12.739 -42.401 1.00 86.94 661 GLY A N 1
ATOM 5181 C CA . GLY A 1 661 ? 36.316 -13.238 -43.400 1.00 86.94 661 GLY A CA 1
ATOM 5182 C C . GLY A 1 661 ? 36.961 -12.160 -44.286 1.00 86.94 661 GLY A C 1
ATOM 5183 O O . GLY A 1 661 ? 36.683 -10.968 -44.164 1.00 86.94 661 GLY A O 1
ATOM 5184 N N . LEU A 1 662 ? 37.840 -12.595 -45.186 1.00 89.62 662 LEU A N 1
ATOM 5185 C CA . LEU A 1 662 ? 38.627 -11.754 -46.086 1.00 89.62 662 LEU A CA 1
ATOM 5186 C C . LEU A 1 662 ? 38.233 -12.016 -47.537 1.00 89.62 662 LEU A C 1
ATOM 5188 O O . LEU A 1 662 ? 37.974 -13.155 -47.922 1.00 89.62 662 LEU A O 1
ATOM 5192 N N . ILE A 1 663 ? 38.201 -10.970 -48.357 1.00 91.62 663 ILE A N 1
ATOM 5193 C CA . ILE A 1 663 ? 38.004 -11.118 -49.800 1.00 91.62 663 ILE A CA 1
ATOM 5194 C C . ILE A 1 663 ? 39.372 -11.402 -50.410 1.00 91.62 663 ILE A C 1
ATOM 5196 O O . ILE A 1 663 ? 40.220 -10.515 -50.419 1.00 91.62 663 ILE A O 1
ATOM 5200 N N . GLY A 1 664 ? 39.583 -12.634 -50.870 1.00 93.25 664 GLY A N 1
ATOM 5201 C CA . GLY A 1 664 ? 40.769 -13.043 -51.611 1.00 93.25 664 GLY A CA 1
ATOM 5202 C C . GLY A 1 664 ? 40.530 -12.898 -53.109 1.00 93.25 664 GLY A C 1
ATOM 5203 O O . GLY A 1 664 ? 39.662 -13.577 -53.667 1.00 93.25 664 GLY A O 1
ATOM 5204 N N . ARG A 1 665 ? 41.293 -12.015 -53.754 1.00 95.31 665 ARG A N 1
ATOM 5205 C CA . ARG A 1 665 ? 41.313 -11.824 -55.209 1.00 95.31 665 ARG A CA 1
ATOM 5206 C C . ARG A 1 665 ? 42.558 -12.476 -55.775 1.00 95.31 665 ARG A C 1
ATOM 5208 O O . ARG A 1 665 ? 43.662 -12.059 -55.450 1.00 95.31 665 ARG A O 1
ATOM 5215 N N . TYR A 1 666 ? 42.377 -13.504 -56.590 1.00 94.12 666 TYR A N 1
ATOM 5216 C CA . TYR A 1 666 ? 43.448 -14.331 -57.131 1.00 94.12 666 TYR A CA 1
ATOM 5217 C C . TYR A 1 666 ? 43.683 -13.962 -58.599 1.00 94.12 666 TYR A C 1
ATOM 5219 O O . TYR A 1 666 ? 42.743 -13.941 -59.395 1.00 94.12 666 TYR A O 1
ATOM 5227 N N . TYR A 1 667 ? 44.931 -13.687 -58.960 1.00 94.75 667 TYR A N 1
ATOM 5228 C CA . TYR A 1 667 ? 45.356 -13.199 -60.271 1.00 94.75 667 TYR A CA 1
ATOM 5229 C C . TYR A 1 667 ? 46.257 -14.231 -60.947 1.00 94.75 667 TYR A C 1
ATOM 5231 O O . TYR A 1 667 ? 47.013 -14.936 -60.281 1.00 94.75 667 TYR A O 1
ATOM 5239 N N . ALA A 1 668 ? 46.193 -14.319 -62.276 1.00 90.75 668 ALA A N 1
ATOM 5240 C CA . ALA A 1 668 ? 47.152 -15.114 -63.038 1.00 90.75 668 ALA A CA 1
ATOM 5241 C C . ALA A 1 668 ? 48.490 -14.359 -63.128 1.00 90.75 668 ALA A C 1
ATOM 5243 O O . ALA A 1 668 ? 48.511 -13.207 -63.559 1.00 90.75 668 ALA A O 1
ATOM 5244 N N . GLY A 1 669 ? 49.601 -15.004 -62.757 1.00 88.44 669 GLY A N 1
ATOM 5245 C CA . GLY A 1 669 ? 50.919 -14.362 -62.665 1.00 88.44 669 GLY A CA 1
ATOM 5246 C C . GLY A 1 669 ? 51.253 -13.843 -61.261 1.00 88.44 669 GLY A C 1
ATOM 5247 O O . GLY A 1 669 ? 50.448 -13.958 -60.346 1.00 88.44 669 GLY A O 1
ATOM 5248 N N . ALA A 1 670 ? 52.460 -13.301 -61.076 1.00 85.69 670 ALA A N 1
ATOM 5249 C CA . ALA A 1 670 ? 53.004 -12.965 -59.752 1.00 85.69 670 ALA A CA 1
ATOM 5250 C C . ALA A 1 670 ? 52.679 -11.537 -59.251 1.00 85.69 670 ALA A C 1
ATOM 5252 O O . ALA A 1 670 ? 52.806 -11.275 -58.060 1.00 85.69 670 ALA A O 1
ATOM 5253 N N . ASP A 1 671 ? 52.220 -10.630 -60.123 1.00 86.81 671 ASP A N 1
ATOM 5254 C CA . ASP A 1 671 ? 52.265 -9.177 -59.860 1.00 86.81 671 ASP A CA 1
ATOM 5255 C C . ASP A 1 671 ? 50.892 -8.507 -59.620 1.00 86.81 671 ASP A C 1
ATOM 5257 O O . ASP A 1 671 ? 50.761 -7.293 -59.775 1.00 86.81 671 ASP A O 1
ATOM 5261 N N . TRP A 1 672 ? 49.837 -9.275 -59.312 1.00 89.31 672 TRP A N 1
ATOM 5262 C CA . TRP A 1 672 ? 48.449 -8.782 -59.136 1.00 89.31 672 TRP A CA 1
ATOM 5263 C C . TRP A 1 672 ? 47.914 -7.945 -60.319 1.00 89.31 672 TRP A C 1
ATOM 5265 O O . TRP A 1 672 ? 47.063 -7.070 -60.152 1.00 89.31 672 TRP A O 1
ATOM 5275 N N . GLN A 1 673 ? 48.416 -8.191 -61.534 1.00 89.25 673 GLN A N 1
ATOM 5276 C CA . GLN A 1 673 ? 48.004 -7.460 -62.734 1.00 89.25 673 GLN A CA 1
ATOM 5277 C C . GLN A 1 673 ? 46.818 -8.123 -63.443 1.00 89.25 673 GLN A C 1
ATOM 5279 O O . GLN A 1 673 ? 46.692 -9.344 -63.497 1.00 89.25 673 GLN A O 1
ATOM 5284 N N . GLY A 1 674 ? 45.970 -7.295 -64.059 1.00 87.94 674 GLY A N 1
ATOM 5285 C CA . GLY A 1 674 ? 44.786 -7.743 -64.794 1.00 87.94 674 GLY A CA 1
ATOM 5286 C C . GLY A 1 674 ? 43.548 -7.921 -63.911 1.00 87.94 674 GLY A C 1
ATOM 5287 O O . GLY A 1 674 ? 43.502 -7.463 -62.772 1.00 87.94 674 GLY A O 1
ATOM 5288 N N . ALA A 1 675 ? 42.501 -8.540 -64.462 1.00 90.75 675 ALA A N 1
ATOM 5289 C CA . ALA A 1 675 ? 41.294 -8.859 -63.703 1.00 90.75 675 ALA A CA 1
ATOM 5290 C C . ALA A 1 675 ? 41.516 -10.126 -62.854 1.00 90.75 675 ALA A C 1
ATOM 5292 O O . ALA A 1 675 ? 42.148 -11.067 -63.345 1.00 90.75 675 ALA A O 1
ATOM 5293 N N . PRO A 1 676 ? 40.989 -10.189 -61.617 1.00 93.19 676 PRO A N 1
ATOM 5294 C CA . PRO A 1 676 ? 41.082 -11.394 -60.805 1.00 93.19 676 PRO A CA 1
ATOM 5295 C C . PRO A 1 676 ? 40.373 -12.561 -61.505 1.00 93.19 676 PRO A C 1
ATOM 5297 O O . PRO A 1 676 ? 39.243 -12.434 -61.977 1.00 93.19 676 PRO A O 1
ATOM 5300 N N . VAL A 1 677 ? 41.055 -13.702 -61.570 1.00 94.12 677 VAL A N 1
ATOM 5301 C CA . VAL A 1 677 ? 40.565 -14.947 -62.182 1.00 94.12 677 VAL A CA 1
ATOM 5302 C C . VAL A 1 677 ? 39.610 -15.675 -61.238 1.00 94.12 677 VAL A C 1
ATOM 5304 O O . VAL A 1 677 ? 38.664 -16.324 -61.680 1.00 94.12 677 VAL A O 1
ATOM 5307 N N . LEU A 1 678 ? 39.839 -15.544 -59.931 1.00 92.88 678 LEU A N 1
ATOM 5308 C CA . LEU A 1 678 ? 38.980 -16.077 -58.884 1.00 92.88 678 LEU A CA 1
ATOM 5309 C C . LEU A 1 678 ? 38.843 -15.026 -57.782 1.00 92.88 678 LEU A C 1
ATOM 5311 O O . LEU A 1 678 ? 39.837 -14.513 -57.277 1.00 92.88 678 LEU A O 1
ATOM 5315 N N . GLU A 1 679 ? 37.611 -14.732 -57.383 1.00 93.56 679 GLU A N 1
ATOM 5316 C CA . GLU A 1 679 ? 37.326 -13.985 -56.161 1.00 93.56 679 GLU A CA 1
ATOM 5317 C C . GLU A 1 679 ? 36.542 -14.902 -55.228 1.00 93.56 679 GLU A C 1
ATOM 5319 O O . GLU A 1 679 ? 35.487 -15.429 -55.592 1.00 93.56 679 GLU A O 1
ATOM 5324 N N . ARG A 1 680 ? 37.072 -15.125 -54.026 1.00 90.88 680 ARG A N 1
ATOM 5325 C CA . ARG A 1 680 ? 36.378 -15.898 -52.998 1.00 90.88 680 ARG A CA 1
ATOM 5326 C C . ARG A 1 680 ? 36.564 -15.276 -51.629 1.00 90.88 680 ARG A C 1
ATOM 5328 O O . ARG A 1 680 ? 37.424 -14.429 -51.404 1.00 90.88 680 ARG A O 1
ATOM 5335 N N . LYS A 1 681 ? 35.723 -15.718 -50.706 1.00 88.75 681 LYS A N 1
ATOM 5336 C CA . LYS A 1 681 ? 35.698 -15.221 -49.343 1.00 88.75 681 LYS A CA 1
ATOM 5337 C C . LYS A 1 681 ? 36.323 -16.245 -48.407 1.00 88.75 681 LYS A C 1
ATOM 5339 O O . LYS A 1 681 ? 35.722 -17.281 -48.137 1.00 88.75 681 LYS A O 1
ATOM 5344 N N . ASP A 1 682 ? 37.522 -15.942 -47.932 1.00 88.94 682 ASP A N 1
ATOM 5345 C CA . ASP A 1 682 ? 38.314 -16.821 -47.082 1.00 88.94 682 ASP A CA 1
ATOM 5346 C C . ASP A 1 682 ? 38.027 -16.517 -45.603 1.00 88.94 682 ASP A C 1
ATOM 5348 O O . ASP A 1 682 ? 38.140 -15.377 -45.151 1.00 88.94 682 ASP A O 1
ATOM 5352 N N . ALA A 1 683 ? 37.616 -17.527 -44.831 1.00 82.62 683 ALA A N 1
ATOM 5353 C CA . ALA A 1 683 ? 37.265 -17.343 -43.418 1.00 82.62 683 ALA A CA 1
ATOM 5354 C C . ALA A 1 683 ? 38.496 -17.097 -42.527 1.00 82.62 683 ALA A C 1
ATOM 5356 O O . ALA A 1 683 ? 38.404 -16.380 -41.533 1.00 82.62 683 ALA A O 1
ATOM 5357 N N . THR A 1 684 ? 39.640 -17.679 -42.889 1.00 84.50 684 THR A N 1
ATOM 5358 C CA . THR A 1 684 ? 40.917 -17.571 -42.178 1.00 84.50 684 THR A CA 1
ATOM 5359 C C . THR A 1 684 ? 42.069 -17.480 -43.181 1.00 84.50 684 THR A C 1
ATOM 5361 O O . THR A 1 684 ? 41.961 -17.969 -44.304 1.00 84.50 684 THR A O 1
ATOM 5364 N N . LEU A 1 685 ? 43.190 -16.875 -42.775 1.00 86.31 685 LEU A N 1
ATOM 5365 C CA . LEU A 1 685 ? 44.459 -16.948 -43.512 1.00 86.31 685 LEU A CA 1
ATOM 5366 C C . LEU A 1 685 ? 45.239 -18.184 -43.058 1.00 86.31 685 LEU A C 1
ATOM 5368 O O . LEU A 1 685 ? 46.229 -18.085 -42.337 1.00 86.31 685 LEU A O 1
ATOM 5372 N N . SER A 1 686 ? 44.734 -19.361 -43.416 1.00 86.81 686 SER A N 1
ATOM 5373 C CA . SER A 1 686 ? 45.380 -20.642 -43.137 1.00 86.81 686 SER A CA 1
ATOM 5374 C C . SER A 1 686 ? 45.103 -21.582 -44.297 1.00 86.81 686 SER A C 1
ATOM 5376 O O . SER A 1 686 ? 43.999 -22.105 -44.439 1.00 86.81 686 SER A O 1
ATOM 5378 N N . PHE A 1 687 ? 46.103 -21.744 -45.157 1.00 87.38 687 PHE A N 1
ATOM 5379 C CA . PHE A 1 687 ? 45.986 -22.540 -46.367 1.00 87.38 687 PHE A CA 1
ATOM 5380 C C . PHE A 1 687 ? 47.149 -23.520 -46.466 1.00 87.38 687 PHE A C 1
ATOM 5382 O O . PHE A 1 687 ? 48.291 -23.151 -46.203 1.00 87.38 687 PHE A O 1
ATOM 5389 N N . ASP A 1 688 ? 46.847 -24.746 -46.882 1.00 86.69 688 ASP A N 1
ATOM 5390 C CA . ASP A 1 688 ? 47.838 -25.727 -47.315 1.00 86.69 688 ASP A CA 1
ATOM 5391 C C . ASP A 1 688 ? 47.653 -25.963 -48.816 1.00 86.69 688 ASP A C 1
ATOM 5393 O O . ASP A 1 688 ? 46.761 -26.693 -49.248 1.00 86.69 688 ASP A O 1
ATOM 5397 N N . TRP A 1 689 ? 48.471 -25.283 -49.618 1.00 87.25 689 TRP A N 1
ATOM 5398 C CA . TRP A 1 689 ? 48.446 -25.388 -51.078 1.00 87.25 689 TRP A CA 1
ATOM 5399 C C . TRP A 1 689 ? 49.423 -26.435 -51.623 1.00 87.25 689 TRP A C 1
ATOM 5401 O O . TRP A 1 689 ? 49.645 -26.488 -52.830 1.00 87.25 689 TRP A O 1
ATOM 5411 N N . SER A 1 690 ? 50.017 -27.271 -50.762 1.00 81.44 690 SER A N 1
ATOM 5412 C CA . SER A 1 690 ? 50.894 -28.360 -51.212 1.00 81.44 690 SER A CA 1
ATOM 5413 C C . SER A 1 690 ? 50.122 -29.481 -51.919 1.00 81.44 690 SER A C 1
ATOM 5415 O O . SER A 1 690 ? 50.671 -30.148 -52.795 1.00 81.44 690 SER A O 1
ATOM 5417 N N . ALA A 1 691 ? 48.847 -29.663 -51.561 1.00 80.06 691 ALA A N 1
ATOM 5418 C CA . ALA A 1 691 ? 47.960 -30.664 -52.146 1.00 80.06 691 ALA A CA 1
ATOM 5419 C C . ALA A 1 691 ? 47.195 -30.139 -53.373 1.00 80.06 691 ALA A C 1
ATOM 5421 O O . ALA A 1 691 ? 47.098 -30.835 -54.381 1.00 80.06 691 ALA A O 1
ATOM 5422 N N . GLU A 1 692 ? 46.655 -28.919 -53.293 1.00 83.69 692 GLU A N 1
ATOM 5423 C CA . GLU A 1 692 ? 45.869 -28.298 -54.362 1.00 83.69 692 GLU A CA 1
ATOM 5424 C C . GLU A 1 692 ? 46.004 -26.770 -54.299 1.00 83.69 692 GLU A C 1
ATOM 5426 O O . GLU A 1 692 ? 45.750 -26.149 -53.262 1.00 83.69 692 GLU A O 1
ATOM 5431 N N . THR A 1 693 ? 46.411 -26.153 -55.411 1.00 87.31 693 THR A N 1
ATOM 5432 C CA . THR A 1 693 ? 46.506 -24.695 -55.530 1.00 87.31 693 THR A CA 1
ATOM 5433 C C . THR A 1 693 ? 45.198 -24.111 -56.079 1.00 87.31 693 THR A C 1
ATOM 5435 O O . THR A 1 693 ? 44.549 -24.727 -56.923 1.00 87.31 693 THR A O 1
ATOM 5438 N N . PRO A 1 694 ? 44.799 -22.897 -55.657 1.00 87.81 694 PRO A N 1
ATOM 5439 C CA . PRO A 1 694 ? 43.575 -22.257 -56.148 1.00 87.81 694 PRO A CA 1
ATOM 5440 C C . PRO A 1 694 ? 43.657 -21.868 -57.634 1.00 87.81 694 PRO A C 1
ATOM 5442 O O . PRO A 1 694 ? 42.625 -21.752 -58.289 1.00 87.81 694 PRO A O 1
ATOM 5445 N N . LEU A 1 695 ? 44.874 -21.668 -58.154 1.00 90.50 695 LEU A N 1
ATOM 5446 C CA . LEU A 1 695 ? 45.195 -21.424 -59.562 1.00 90.50 695 LEU A CA 1
ATOM 5447 C C . LEU A 1 695 ? 46.528 -22.115 -59.923 1.00 90.50 695 LEU A C 1
ATOM 5449 O O . LEU A 1 695 ? 47.330 -22.392 -59.024 1.00 90.50 695 LEU A O 1
ATOM 5453 N N . PRO A 1 696 ? 46.805 -22.386 -61.213 1.00 89.25 696 PRO A N 1
ATOM 5454 C CA . PRO A 1 696 ? 48.126 -22.828 -61.657 1.00 89.25 696 PRO A CA 1
ATOM 5455 C C . PRO A 1 696 ? 49.218 -21.817 -61.283 1.00 89.25 696 PRO A C 1
ATOM 5457 O O . PRO A 1 696 ? 49.011 -20.610 -61.388 1.00 89.25 696 PRO A O 1
ATOM 5460 N N . LEU A 1 697 ? 50.386 -22.309 -60.867 1.00 86.38 697 LEU A N 1
ATOM 5461 C CA . LEU A 1 697 ? 51.536 -21.455 -60.565 1.00 86.38 697 LEU A CA 1
ATOM 5462 C C . LEU A 1 697 ? 52.162 -20.884 -61.859 1.00 86.38 697 LEU A C 1
ATOM 5464 O O . LEU A 1 697 ? 52.255 -21.616 -62.848 1.00 86.38 697 LEU A O 1
ATOM 5468 N N . PRO A 1 698 ? 52.655 -19.628 -61.853 1.00 89.44 698 PRO A N 1
ATOM 5469 C CA . PRO A 1 698 ? 52.579 -18.660 -60.757 1.00 89.44 698 PRO A CA 1
ATOM 5470 C C . PRO A 1 698 ? 51.210 -17.963 -60.686 1.00 89.44 698 PRO A C 1
ATOM 5472 O O . PRO A 1 698 ? 50.618 -17.612 -61.708 1.00 89.44 698 PRO A O 1
ATOM 5475 N N . PHE A 1 699 ? 50.745 -17.699 -59.468 1.00 91.38 699 PHE A N 1
ATOM 5476 C CA . PHE A 1 699 ? 49.590 -16.844 -59.201 1.00 91.38 699 PHE A CA 1
ATOM 5477 C C . PHE A 1 699 ? 49.898 -15.930 -58.013 1.00 91.38 699 PHE A C 1
ATOM 5479 O O . PHE A 1 699 ? 50.751 -16.253 -57.184 1.00 91.38 699 PHE A O 1
ATOM 5486 N N . SER A 1 700 ? 49.170 -14.826 -57.906 1.00 91.75 700 SER A N 1
ATOM 5487 C CA . SER A 1 700 ? 49.224 -13.926 -56.760 1.00 91.75 700 SER A CA 1
ATOM 5488 C C . SER A 1 700 ? 47.827 -13.719 -56.194 1.00 91.75 700 SER A C 1
ATOM 5490 O O . SER A 1 700 ? 46.820 -13.897 -56.884 1.00 91.75 700 SER A O 1
ATOM 5492 N N . VAL A 1 701 ? 47.740 -13.386 -54.910 1.00 91.62 701 VAL A N 1
ATOM 5493 C CA . VAL A 1 701 ? 46.461 -13.156 -54.235 1.00 91.62 701 VAL A CA 1
ATOM 5494 C C . VAL A 1 701 ? 46.529 -11.911 -53.369 1.00 91.62 701 VAL A C 1
ATOM 5496 O O . VAL A 1 701 ? 47.496 -11.711 -52.642 1.00 91.62 701 VAL A O 1
ATOM 5499 N N . GLU A 1 702 ? 45.524 -11.051 -53.489 1.00 91.69 702 GLU A N 1
ATOM 5500 C CA . GLU A 1 702 ? 45.322 -9.897 -52.616 1.00 91.69 702 GLU A CA 1
ATOM 5501 C C . GLU A 1 702 ? 44.172 -10.221 -51.661 1.00 91.69 702 GLU A C 1
ATOM 5503 O O . GLU A 1 702 ? 43.047 -10.477 -52.101 1.00 91.69 702 GLU A O 1
ATOM 5508 N N . TRP A 1 703 ? 44.437 -10.200 -50.353 1.00 91.62 703 TRP A N 1
ATOM 5509 C CA . TRP A 1 703 ? 43.385 -10.303 -49.343 1.00 91.62 703 TRP A CA 1
ATOM 5510 C C . TRP A 1 703 ? 43.034 -8.936 -48.777 1.00 91.62 703 TRP A C 1
ATOM 5512 O O . TRP A 1 703 ? 43.875 -8.244 -48.206 1.00 91.62 703 TRP A O 1
ATOM 5522 N N . GLN A 1 704 ? 41.754 -8.586 -48.855 1.00 89.12 704 GLN A N 1
ATOM 5523 C CA . GLN A 1 704 ? 41.223 -7.348 -48.303 1.00 89.12 704 GLN A CA 1
ATOM 5524 C C . GLN A 1 704 ? 40.197 -7.646 -47.205 1.00 89.12 704 GLN A C 1
ATOM 5526 O O . GLN A 1 704 ? 39.217 -8.362 -47.424 1.00 89.12 704 GLN A O 1
ATOM 5531 N N . GLY A 1 705 ? 40.389 -7.068 -46.017 1.00 85.06 705 GLY A N 1
ATOM 5532 C CA . GLY A 1 705 ? 39.432 -7.181 -44.917 1.00 85.06 705 GLY A CA 1
ATOM 5533 C C . GLY A 1 705 ? 39.980 -6.694 -43.577 1.00 85.06 705 GLY A C 1
ATOM 5534 O O . GLY A 1 705 ? 40.876 -5.855 -43.528 1.00 85.06 705 GLY A O 1
ATOM 5535 N N . THR A 1 706 ? 39.407 -7.190 -42.480 1.00 79.75 706 THR A N 1
ATOM 5536 C CA . THR A 1 706 ? 39.793 -6.823 -41.109 1.00 79.75 706 THR A CA 1
ATOM 5537 C C . THR A 1 706 ? 40.157 -8.076 -40.329 1.00 79.75 706 THR A C 1
ATOM 5539 O O . THR A 1 706 ? 39.454 -9.080 -40.403 1.00 79.75 706 THR A O 1
ATOM 5542 N N . LEU A 1 707 ? 41.244 -8.006 -39.564 1.00 81.50 707 LEU A N 1
ATOM 5543 C CA . LEU A 1 707 ? 41.704 -9.092 -38.708 1.00 81.50 707 LEU A CA 1
ATOM 5544 C C . LEU A 1 707 ? 41.494 -8.725 -37.243 1.00 81.50 707 LEU A C 1
ATOM 5546 O O . LEU A 1 707 ? 41.802 -7.610 -36.823 1.00 81.50 707 LEU A O 1
ATOM 5550 N N . TYR A 1 708 ? 40.970 -9.675 -36.473 1.00 78.25 708 TYR A N 1
ATOM 5551 C CA . TYR A 1 708 ? 40.795 -9.524 -35.036 1.00 78.25 708 TYR A CA 1
ATOM 5552 C C . TYR A 1 708 ? 42.016 -10.076 -34.296 1.00 78.25 708 TYR A C 1
ATOM 5554 O O . TYR A 1 708 ? 42.297 -11.273 -34.345 1.00 78.25 708 TYR A O 1
ATOM 5562 N N . ALA A 1 709 ? 42.740 -9.201 -33.600 1.00 79.88 709 ALA A N 1
ATOM 5563 C CA . ALA A 1 709 ? 43.855 -9.578 -32.742 1.00 79.88 709 ALA A CA 1
ATOM 5564 C C . ALA A 1 709 ? 43.353 -9.792 -31.305 1.00 79.88 709 ALA A C 1
ATOM 5566 O O . ALA A 1 709 ? 43.094 -8.832 -30.584 1.00 79.88 709 ALA A O 1
ATOM 5567 N N . ALA A 1 710 ? 43.229 -11.052 -30.880 1.00 72.00 710 ALA A N 1
ATOM 5568 C CA . ALA A 1 710 ? 42.674 -11.403 -29.567 1.00 72.00 710 ALA A CA 1
ATOM 5569 C C . ALA A 1 710 ? 43.558 -10.989 -28.372 1.00 72.00 710 ALA A C 1
ATOM 5571 O O . ALA A 1 710 ? 43.084 -10.942 -27.238 1.00 72.00 710 ALA A O 1
ATOM 5572 N N . GLN A 1 711 ? 44.846 -10.717 -28.604 1.00 78.38 711 GLN A N 1
ATOM 5573 C CA . GLN A 1 711 ? 45.802 -10.304 -27.577 1.00 78.38 711 GLN A CA 1
ATOM 5574 C C . GLN A 1 711 ? 46.646 -9.132 -28.070 1.00 78.38 711 GLN A C 1
ATOM 5576 O O . GLN A 1 711 ? 47.032 -9.074 -29.239 1.00 78.38 711 GLN A O 1
ATOM 5581 N N . THR A 1 712 ? 46.980 -8.221 -27.162 1.00 81.31 712 THR A N 1
ATOM 5582 C CA . THR A 1 712 ? 47.948 -7.154 -27.429 1.00 81.31 712 THR A CA 1
ATOM 5583 C C . THR A 1 712 ? 49.347 -7.750 -27.540 1.00 81.31 712 THR A C 1
ATOM 5585 O O . THR A 1 712 ? 49.791 -8.460 -26.641 1.00 81.31 712 THR A O 1
ATOM 5588 N N . GLY A 1 713 ? 50.063 -7.441 -28.618 1.00 86.12 713 GLY A N 1
ATOM 5589 C CA . GLY A 1 713 ? 51.419 -7.934 -28.831 1.00 86.12 713 GLY A CA 1
ATOM 5590 C C . GLY A 1 713 ? 51.811 -7.925 -30.300 1.00 86.12 713 GLY A C 1
ATOM 5591 O O . GLY A 1 713 ? 51.100 -7.383 -31.146 1.00 86.12 713 GLY A O 1
ATOM 5592 N N . TRP A 1 714 ? 52.959 -8.529 -30.589 1.00 86.50 714 TRP A N 1
ATOM 5593 C CA . TRP A 1 714 ? 53.425 -8.727 -31.954 1.00 86.50 714 TRP A CA 1
ATOM 5594 C C . TRP A 1 714 ? 52.684 -9.899 -32.596 1.00 86.50 714 TRP A C 1
ATOM 5596 O O . TRP A 1 714 ? 52.709 -11.012 -32.075 1.00 86.50 714 TRP A O 1
ATOM 5606 N N . HIS A 1 715 ? 52.056 -9.636 -33.739 1.00 84.38 715 HIS A N 1
ATOM 5607 C CA . HIS A 1 715 ? 51.433 -10.640 -34.599 1.00 84.38 715 HIS A CA 1
ATOM 5608 C C . HIS A 1 715 ? 52.235 -10.720 -35.895 1.00 84.38 715 HIS A C 1
ATOM 5610 O O . HIS A 1 715 ? 52.625 -9.687 -36.438 1.00 84.38 715 HIS A O 1
ATOM 5616 N N . VAL A 1 716 ? 52.503 -11.932 -36.378 1.00 85.19 716 VAL A N 1
ATOM 5617 C CA . VAL A 1 716 ? 53.320 -12.166 -37.577 1.00 85.19 716 VAL A CA 1
ATOM 5618 C C . VAL A 1 716 ? 52.518 -13.005 -38.563 1.00 85.19 716 VAL A C 1
ATOM 5620 O O . VAL A 1 716 ? 52.002 -14.060 -38.196 1.00 85.19 716 VAL A O 1
ATOM 5623 N N . PHE A 1 717 ? 52.437 -12.554 -39.814 1.00 85.81 717 PHE A N 1
ATOM 5624 C CA . PHE A 1 717 ? 51.978 -13.391 -40.921 1.00 85.81 717 PHE A CA 1
ATOM 5625 C C . PHE A 1 717 ? 53.131 -14.285 -41.373 1.00 85.81 717 PHE A C 1
ATOM 5627 O O . PHE A 1 717 ? 54.247 -13.806 -41.571 1.00 85.81 717 PHE A O 1
ATOM 5634 N N . ARG A 1 718 ? 52.868 -15.584 -41.524 1.00 85.38 718 ARG A N 1
ATOM 5635 C CA . ARG A 1 718 ? 53.841 -16.564 -42.016 1.00 85.38 718 ARG A CA 1
ATOM 5636 C C . ARG A 1 718 ? 53.290 -17.208 -43.276 1.00 85.38 718 ARG A C 1
ATOM 5638 O O . ARG A 1 718 ? 52.144 -17.648 -43.284 1.00 85.38 718 ARG A O 1
ATOM 5645 N N . ALA A 1 719 ? 54.129 -17.300 -44.294 1.00 83.69 719 ALA A N 1
ATOM 5646 C CA . ALA A 1 719 ? 53.871 -18.076 -45.492 1.00 83.69 719 ALA A CA 1
ATOM 5647 C C . ALA A 1 719 ? 55.146 -18.848 -45.854 1.00 83.69 719 ALA A C 1
ATOM 5649 O O . ALA A 1 719 ? 56.255 -18.358 -45.641 1.00 83.69 719 ALA A O 1
ATOM 5650 N N . GLU A 1 720 ? 54.981 -20.075 -46.342 1.00 84.44 720 GLU A N 1
ATOM 5651 C CA . GLU A 1 720 ? 56.072 -20.977 -46.711 1.00 84.44 720 GLU A CA 1
ATOM 5652 C C . GLU A 1 720 ? 55.768 -21.583 -48.075 1.00 84.44 720 GLU A C 1
ATOM 5654 O O . GLU A 1 720 ? 54.645 -22.018 -48.327 1.00 84.44 720 GLU A O 1
ATOM 5659 N N . ALA A 1 721 ? 56.765 -21.615 -48.954 1.00 80.81 721 ALA A N 1
ATOM 5660 C CA . ALA A 1 721 ? 56.661 -22.239 -50.263 1.00 80.81 721 ALA A CA 1
ATOM 5661 C C . ALA A 1 721 ? 57.953 -22.997 -50.579 1.00 80.81 721 ALA A C 1
ATOM 5663 O O . ALA A 1 721 ? 59.030 -22.632 -50.112 1.00 80.81 721 ALA A O 1
ATOM 5664 N N . ALA A 1 722 ? 57.850 -24.038 -51.406 1.00 73.38 722 ALA A N 1
ATOM 5665 C CA . ALA A 1 722 ? 59.018 -24.752 -51.928 1.00 73.38 722 ALA A CA 1
ATOM 5666 C C . ALA A 1 722 ? 59.761 -23.970 -53.037 1.00 73.38 722 ALA A C 1
ATOM 5668 O O . ALA A 1 722 ? 60.849 -24.374 -53.439 1.00 73.38 722 ALA A O 1
ATOM 5669 N N . GLY A 1 723 ? 59.171 -22.878 -53.541 1.00 74.12 723 GLY A N 1
ATOM 5670 C CA . GLY A 1 723 ? 59.719 -22.001 -54.581 1.00 74.12 723 GLY A CA 1
ATOM 5671 C C . GLY A 1 723 ? 59.806 -20.537 -54.137 1.00 74.12 723 GLY A C 1
ATOM 5672 O O . GLY A 1 723 ? 59.795 -20.242 -52.944 1.00 74.12 723 GLY A O 1
ATOM 5673 N N . GLU A 1 724 ? 59.894 -19.618 -55.101 1.00 75.94 724 GLU A N 1
ATOM 5674 C CA . GLU A 1 724 ? 59.932 -18.175 -54.837 1.00 75.94 724 GLU A CA 1
ATOM 5675 C C . GLU A 1 724 ? 58.578 -17.686 -54.300 1.00 75.94 724 GLU A C 1
ATOM 5677 O O . GLU A 1 724 ? 57.531 -17.922 -54.904 1.00 75.94 724 GLU A O 1
ATOM 5682 N N . LEU A 1 725 ? 58.607 -17.039 -53.135 1.00 79.25 725 LEU A N 1
ATOM 5683 C CA . LEU A 1 725 ? 57.442 -16.509 -52.437 1.00 79.25 725 LEU A CA 1
ATOM 5684 C C . LEU A 1 725 ? 57.715 -15.062 -52.044 1.00 79.25 725 LEU A C 1
ATOM 5686 O O . LEU A 1 725 ? 58.719 -14.768 -51.394 1.00 79.25 725 LEU A O 1
ATOM 5690 N N . GLN A 1 726 ? 56.775 -14.188 -52.383 1.00 77.25 726 GLN A N 1
ATOM 5691 C CA . GLN A 1 726 ? 56.769 -12.787 -51.993 1.00 77.25 726 GLN A CA 1
ATOM 5692 C C . GLN A 1 726 ? 55.444 -12.499 -51.277 1.00 77.25 726 GLN A C 1
ATOM 5694 O O . GLN A 1 726 ? 54.384 -12.869 -51.783 1.00 77.25 726 GLN A O 1
ATOM 5699 N N . VAL A 1 727 ? 55.519 -11.913 -50.077 1.00 74.12 727 VAL A N 1
ATOM 5700 C CA . VAL A 1 727 ? 54.366 -11.555 -49.227 1.00 74.12 727 VAL A CA 1
ATOM 5701 C C . VAL A 1 727 ? 54.266 -10.048 -49.110 1.00 74.12 727 VAL A C 1
ATOM 5703 O O . VAL A 1 727 ? 55.325 -9.425 -48.856 1.00 74.12 727 VAL A O 1
#

Nearest PDB structures (foldseek):
  5f15-assembly1_A  TM=5.845E-01  e=8.728E-10  Cupriavidus metallidurans CH34
  5ezm-assembly1_A  TM=5.952E-01  e=7.493E-09  Cupriavidus metallidurans CH34
  7bvg-assembly1_B  TM=4.911E-01  e=6.927E-06  Mycolicibacterium smegmatis MC2 155
  7bvh-assembly1_A  TM=5.085E-01  e=9.065E-05  Mycolicibacterium smegmatis MC2 155
  6x0o-assembly1_A  TM=4.456E-01  e=4.069E-05  Mycolicibacterium smegmatis MC2 155

Foldseek 3Di:
DVVVLVLLVVLLVQLVQLLVLLLVLLVCLQVVHPPVSSVVSNVSSLVSNLVSLVVVVVVVCVVVVVVVVVPDDPPPPLPQPDDQPPQLVVLLVVLVVLLVVLQVCLLVVVDDPCSVVSLVSSLVSNLVSAVVVPPDDPPPPDQDVLNVLLVVLLVLLLCLQLPCLQCPLHFAFQVLLQLLVLLVCVVVVNHDDQLAAGPLLARNVSSVVLVVLCVVPHLHSSSSLVLLSVLLSLLLVLQQLQLCLQPRSQLSSQLSLLSSLFLLSSLSSSHHALLSNLQSLLSQLNSLVSVCVVVLGLSSLLSSLLSLLQSSNGGLLSVVSVVLVVVLLVLVCVVQPPSSCSSCVVSPVSSNSSSCSSNVNSVSVCVSVVCSNCVSVLVWFCVNPVVLLCVVPNDDDPVVLLVVFLVLLVCLASRFNACDLSRADRRHRSRDSLLVSQLVSLLVSLVVVCVDSSSVSLNRFLSSQSCSQTSRTPRPPDSSSSSSNSSSSSSSSSRSVVSSLVSVCSNDDDVRNVVVVVVVVVSSVVSSVVSVVRSVVSSVDVSSSVNSVVLLLLVLVVLLVFDPQEEEEEADDPPSQVSRSSSCSSNVNDDYHYDPHCLVDVPNADQPQGKYKYKFQACPCVVVNCVSQVPKDKDFDAGPVRHGSTIIIIGGSVSSVVQAAWWKFKADDAPPDDHGPDTDGHRDPDDDCPVPDPDPPPMDIDIDHDDDDPDPDDDDDDDDDPDDDDD

Radius of gyration: 34.85 Å; Cα contacts (8 Å, |Δi|>4): 1124; chains: 1; bounding box: 95×65×100 Å

pLDDT: mean 87.19, std 12.84, range [26.53, 98.81]

Sequence (727 aa):
MGKAMTANARRLAFLLFGLGLAAIGQSYFDRKIQFYDALWLFGLGLGLAVLIGLRQVAGEQRSSGAGEQGSGGVEEHLRTPAPLPLRSVAFVLAAIVVSLIAVAYTVRRTWTAEVPLLYLLSLGLFVVAFLRLGRGRIAWPRLTWADALAIGVIVLALVLRAYHLDTIPPGFWGDEGNDAIEAQDVLQGRFPSPFNTDWGGNPAMKAYVNALSLLLFGQNIVGVRMVGVIAGTLSVAGIYLLGRELFGPRPALLGSLFLALSRWHIHRSRYDSVVMQGVPIQVFGYYFLLKGFRTGRDSDFAWSGLLFGFSLNFYHGNRIAPIIIALLILYEFGRRGLPFLRRYFRPLVVCLLAALLLFAPLGAFYITTPQALIGRADTVWLFNNRGHLQGMYGPRSDVEYVLLQIRDTLFMLNVSGDPSPVVNWQRKPMVDSLTAIFLVLGVAYGLWHWRERRYFFLLLWPFLTLLLGSAFTIGAPNGSRTVGAIPGLLLWAGVGLDLAWRQTETVLRGRWRAALLPVALAFFAVVGYVNITVYRQYVSDPGVWSSFAGPQVVVANYLKTAGPNTKVYFLANPAINQYNKVMKFISGGFQGQDFWDAAGLVPIQETTGQDVLYYLPNAALLPSLQWFYPQGSAETVKDPFGRDSFAAFRVSAAEIARRQGLIGRYYAGADWQGAPVLERKDATLSFDWSAETPLPLPFSVEWQGTLYAAQTGWHVFRAEAAGELQV

Secondary structure (DSSP, 8-state):
-HHHHHHHHHHHHHHHHHHHHHHHHHHHHHHT--HHHHHHHHHHHHHHHHHHHHHHHHHHHHHHTTTSSSS-------PPPPPPPHHHHHHHHHHHHHHHHHHHHHHTT---THHHHHHHHHHHHHHHHHHTT--S----PPPPHHHHHHHHHHHHHHHHHHTTTTTSSSS--HHHHHHHHHHHHHHTT-SPPTTSB-TTSSBTHHHHHHHHHHHHH-SSHHHHHHHHHHHHHHHHHHHHHHHHHHH-HHHHHHHHHHHHH-HHHHHHTSS--HHHHHHHHHHHHHHHHHHHHHH--HHHHHHHHHHHHHHTTT-GGGGHHHHHHHHHHHHHHHHH-HHHHHHHHHHHHHHHHHHHHHHHHHHHHHHH-HHHHHHHHHHHBGGG-HHHHHHHH-S--HHHHHHHHHHHHHHTTTT-----TTT-STT--SS-HHHHHHHHHHHHHHHHTTTSHHHHHHHHHHHHHHIIIIITBSSSS-SSS-GGGHHHHHHHHHHHHHHHHHHHHTT--THHHHTHHHHHHHHHHHHHHHHHHHHHHHHT-HHHHHHTTHHHHHHHHHHTTS-TTEEEEEESSTTHHHH-HHHHHHHTS--EEEES-GGGTSS-SS--SSEEEEEESSGGGHHHHHHH-TT-EEEEEEPTTSSEEEEEEEE-HHHHHHHSSEEEEEEESSS--SS-SEEEEESSS---TTT--SSSSSEEEEEES----SSSS--------SS----

Mean predicted aligned error: 9.46 Å

Solvent-accessible surface area (backbone atoms only — not comparable to full-atom values): 37569 Å² total; per-residue (Å²): 117,70,72,62,54,53,50,42,45,50,45,42,51,47,32,53,50,10,51,48,33,24,52,52,11,40,52,24,35,75,68,70,42,64,66,66,60,17,50,51,33,26,50,50,10,42,52,46,31,41,61,43,57,58,61,50,51,63,49,49,54,55,57,36,57,65,44,59,72,66,52,68,90,59,76,77,70,77,65,61,68,76,80,76,55,68,67,32,52,51,28,40,52,51,14,50,53,38,35,52,53,29,25,52,38,56,65,68,68,58,87,52,85,57,42,65,51,34,42,52,48,16,50,49,32,41,50,52,34,44,62,69,74,58,81,59,80,87,70,78,74,79,79,45,74,67,52,55,51,46,51,52,45,35,52,50,24,35,50,73,27,59,60,59,39,66,57,41,54,31,44,49,33,60,66,39,15,47,47,48,47,45,8,50,28,45,74,69,72,71,47,78,63,53,51,40,61,42,100,85,55,33,34,21,33,50,29,55,57,36,24,53,29,26,71,76,62,36,90,47,62,46,8,47,20,44,52,10,26,52,22,44,25,44,33,31,50,23,37,31,54,30,30,30,74,65,67,32,65,66,28,3,48,44,8,21,46,47,42,42,43,28,46,53,52,38,56,50,8,28,37,54,36,60,59,37,54,28,34,22,37,44,39,42,14,50,31,26,40,54,48,16,75,72,70,73,40,47,50,31,17,29,52,14,13,34,27,47,11,47,21,54,40,28,23,72,72,46,61,52,52,63,53,50,51,51,54,52,51,50,53,50,34,76,74,50,42,69,66,42,47,65,55,39,46,66,32,50,48,42,15,49,53,30,16,45,61,56,29,38,46,44,49,40,39,31,71,80,38,56,61,65,66,48,51,69,55,55,77,36,29,37,89,73,40,54,70,62,50,32,74,73,73,43,91,73,55,72,68,55,50,44,53,51,19,43,49,34,36,60,35,14,39,56,47,42,15,25,69,50,55,83,74,29,56,87,25,48,34,56,36,54,70,74,55,35,55,22,23,52,44,18,46,56,48,27,65,75,42,40,91,35,73,63,32,33,49,55,58,45,47,22,50,49,34,38,39,66,33,8,24,49,22,68,67,47,30,34,61,72,57,24,55,70,13,50,64,46,46,26,36,27,18,10,43,19,45,43,54,56,48,55,50,46,54,73,62,41,58,71,70,61,42,60,46,48,57,63,52,49,53,51,50,49,49,49,51,37,49,54,28,50,52,54,47,53,56,39,54,67,33,69,67,28,21,51,60,17,33,25,66,45,46,52,52,15,58,54,53,57,73,50,55,98,62,43,46,34,38,34,52,37,77,64,50,60,72,84,69,34,37,38,31,32,54,71,34,72,63,64,76,66,46,63,31,84,52,57,80,85,48,60,71,69,89,64,79,74,87,33,26,38,34,38,42,27,73,47,65,83,57,50,66,62,51,38,66,76,34,73,88,37,52,77,44,76,44,63,41,102,83,74,44,85,57,30,18,40,37,39,36,49,33,67,60,53,47,70,62,57,38,27,45,35,37,29,16,72,34,73,77,66,53,79,72,63,77,44,76,50,77,38,78,64,102,76,82,75,56,88,85,57,59,100,58,73,85,59,50,22,71,51,73,50,74,76,82,86,74,94,64,93,75,92,83,80,92,83,86,86,66,100,63,95,78,85,134